Protein AF-0000000080725852 (afdb_homodimer)

Nearest PDB structures (foldseek):
  3t91-assembly1_B  TM=2.480E-01  e=3.931E+00  Bacillus subtilis
  3t91-assembly1_B  TM=2.478E-01  e=5.896E+00  Bacillus subtilis

pLDDT: mean 72.61, std 29.56, range [13.95, 98.75]

Secondary structure (DSSP, 8-state):
---------------------------------------THHHHHHHHHHHHHHHHHHHHHHHHHHHHHHHSS-----HHHHHHHHHHHHHHHTS-TT-GGGSPTTGGG----SSHHHHHHTT-EEETTTTEEE-GGG--HHHHHHHTT-SSSGGGPPPEESSTTS-SEE-HHHHHHGGGTT-EEEEEHHHHHHHHHHHHHHHHHHHHH-PPPPGGG-SHHHHHHHHHHHHSPPPSS--EEEEE-BSS--TT-/---------------------------------------THHHHHHHHHHHHHHHHHHHHHHHHHHHHHHHSS-----HHHHHHHHHHHHHHHTS-TT-GGGSPTTGGG----SSHHHHHHTT-EEETTTTEEE-GGG--HHHHHHHHT-SSSGGGPPPEESSTTS-SEE-HHHHHHGGGTT-EEEEEHHHHHHHHHHHHHHHHHHHHH-PPPPGGG-SHHHHHHHHHHHHSPPPSS--EEEEE-BSS--TT-

Sequence (506 aa):
MSSRVPLLTYDQEHDAEDVFENGHSPSYHEKKGYNDTRSPKMQYISRAFQFLTRVLAIWGIVSLGLQASSALQPSSSSSGHSSHMSQSHKAISKIDGYHPEVLPPLLNLCDCGTSIREAISRNCTYDTLATAWLPPYCRDDELTAEFDKAGPGPDGAWAYFADEEGKVPLNKSEVAALGDTGGSFWASRDWHIAHCLFYWQKYHRMRHTKIIMEERFDSLHHVKHCGRLIRNPTPDHFFLIEVPVTMNSSKDAMSSRVPLLTYDQEHDAEDVFENGHSPSYHEKKGYNDTRSPKMQYISRAFQFLTRVLAIWGIVSLGLQASSALQPSSSSSGHSSHMSQSHKAISKIDGYHPEVLPPLLNLCDCGTSIREAISRNCTYDTLATAWLPPYCRDDELTAEFDKAGPGPDGAWAYFADEEGKVPLNKSEVAALGDTGGSFWASRDWHIAHCLFYWQKYHRMRHTKIIMEERFDSLHHVKHCGRLIRNPTPDHFFLIEVPVTMNSSKDA

Organism: Metarhizium acridum (strain CQMa 102) (NCBI:txid655827)

Radius of gyration: 47.35 Å; Cα contacts (8 Å, |Δi|>4): 576; chains: 2; bounding box: 89×186×77 Å

InterPro domains:
  IPR053008 Phomopsin biosynthesis-associated protein [PTHR35896] (21-235)

Foldseek 3Di:
DDDPDDDDDDDDDDDDDDDDDDYDDDDDDPDDDPDDCPDCVVVVVVVVVVVVVVVVVVVVVVVVVVVVVVVPPPPPPVVVVVCVVVVVLVVLLVDQQLDVVPDDPCVLQQFQDQAVVSNVVQVWDQQPLLLETGHPLQDDPVLSVVLCQCDPDVSNHFWKAQDWVRPHTDDPVRSQNLQNVQGKIWGWLVSLLSSLVSVVVVSVCCNPVVRHHHQQCPDPVNNVVSVCSVPDDDDPDTTIDIDTRHNTRHVVD/DDDDDDDDDYDDDDDDDDDDDDDDDDDDDPDPPPPPPVDCVVVVVVVVVVVVVVVVVVVVVVVVVVVVVVVPPPPPPVVVVCCVVVVVLVVLLVDQQLDVVPDDPCVLQQFQDQAPVSNVVQVWDQQPLLLETGHPLADDPVLSVVLCQCDPDVSNHFWKAQDWVRPHTDDPVRSQRLQNVQGKIWGWLVSLLSSLVSVVVVSVCCNPVVRHHHQQCPDPVNNVVSVCSVPDDDDPDTTIDMDTRHNTRHVVD

Structure (mmCIF, N/CA/C/O backbone):
data_AF-0000000080725852-model_v1
#
loop_
_entity.id
_entity.type
_entity.pdbx_description
1 polymer 'Major facilitator superfamily transporter'
#
loop_
_atom_site.group_PDB
_atom_site.id
_atom_site.type_symbol
_atom_site.label_atom_id
_atom_site.label_alt_id
_atom_site.label_comp_id
_atom_site.label_asym_id
_atom_site.label_entity_id
_atom_site.label_seq_id
_atom_site.pdbx_PDB_ins_code
_atom_site.Cartn_x
_atom_site.Cartn_y
_atom_site.Cartn_z
_atom_site.occupancy
_atom_sit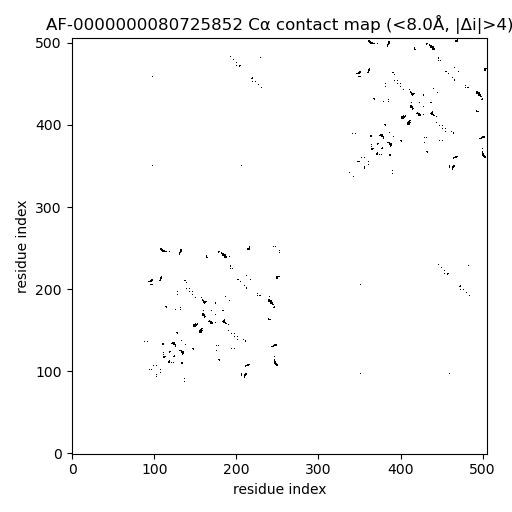e.B_iso_or_equiv
_atom_site.auth_seq_id
_atom_site.auth_comp_id
_atom_site.auth_asym_id
_atom_site.auth_atom_id
_atom_site.pdbx_PDB_model_num
ATOM 1 N N . MET A 1 1 ? 62.781 -30.734 20.797 1 15.98 1 MET A N 1
ATOM 2 C CA . MET A 1 1 ? 63.438 -32.062 20.859 1 15.98 1 MET A CA 1
ATOM 3 C C . MET A 1 1 ? 62.406 -33.125 21.156 1 15.98 1 MET A C 1
ATOM 5 O O . MET A 1 1 ? 62.406 -34.188 20.516 1 15.98 1 MET A O 1
ATOM 9 N N . SER A 1 2 ? 61.812 -33.062 22.484 1 14.83 2 SER A N 1
ATOM 10 C CA . SER A 1 2 ? 61.781 -34.406 23.031 1 14.83 2 SER A CA 1
ATOM 11 C C . SER A 1 2 ? 60.844 -35.281 22.219 1 14.83 2 SER A C 1
ATOM 13 O O . SER A 1 2 ? 59.938 -34.812 21.531 1 14.83 2 SER A O 1
ATOM 15 N N . SER A 1 3 ? 60.844 -36.531 22.578 1 14.29 3 SER A N 1
ATOM 16 C CA . SER A 1 3 ? 61.188 -37.938 22.5 1 14.29 3 SER A CA 1
ATOM 17 C C . SER A 1 3 ? 59.969 -38.812 22.703 1 14.29 3 SER A C 1
ATOM 19 O O . SER A 1 3 ? 60.094 -40.031 22.859 1 14.29 3 SER A O 1
ATOM 21 N N . ARG A 1 4 ? 58.844 -38.219 23.062 1 15.31 4 ARG A N 1
ATOM 22 C CA . ARG A 1 4 ? 58.219 -39.25 23.922 1 15.31 4 ARG A CA 1
ATOM 23 C C . ARG A 1 4 ? 58.094 -40.562 23.188 1 15.31 4 ARG A C 1
ATOM 25 O O . ARG A 1 4 ? 57.5 -40.625 22.109 1 15.31 4 ARG A O 1
ATOM 32 N N . VAL A 1 5 ? 58.688 -41.438 23.797 1 14.27 5 VAL A N 1
ATOM 33 C CA . VAL A 1 5 ? 59.281 -42.75 23.578 1 14.27 5 VAL A CA 1
ATOM 34 C C . VAL A 1 5 ? 58.188 -43.812 23.391 1 14.27 5 VAL A C 1
ATOM 36 O O . VAL A 1 5 ? 58.25 -44.625 22.453 1 14.27 5 VAL A O 1
ATOM 39 N N . PRO A 1 6 ? 57.25 -44.031 24.5 1 15.02 6 PRO A N 1
ATOM 40 C CA . PRO A 1 6 ? 57.562 -45.375 24.984 1 15.02 6 PRO A CA 1
ATOM 41 C C . PRO A 1 6 ? 57.156 -46.469 24.016 1 15.02 6 PRO A C 1
ATOM 43 O O . PRO A 1 6 ? 56.375 -46.25 23.094 1 15.02 6 PRO A O 1
ATOM 46 N N . LEU A 1 7 ? 56.906 -47.594 24.734 1 14.92 7 LEU A N 1
ATOM 47 C CA . LEU A 1 7 ? 57.469 -48.938 24.891 1 14.92 7 LEU A CA 1
ATOM 48 C C . LEU A 1 7 ? 56.719 -49.938 24.031 1 14.92 7 LEU A C 1
ATOM 50 O O . LEU A 1 7 ? 55.594 -49.688 23.594 1 14.92 7 LEU A O 1
ATOM 54 N N . LEU A 1 8 ? 56.531 -51.094 24.688 1 14.15 8 LEU A N 1
ATOM 55 C CA . LEU A 1 8 ? 57.188 -52.375 24.469 1 14.15 8 LEU A CA 1
ATOM 56 C C . LEU A 1 8 ? 56.25 -53.312 23.688 1 14.15 8 LEU A C 1
ATOM 58 O O . LEU A 1 8 ? 56.656 -53.875 22.656 1 14.15 8 LEU A O 1
ATOM 62 N N . THR A 1 9 ? 55.312 -53.969 24.531 1 14.77 9 THR A N 1
ATOM 63 C CA . THR A 1 9 ? 55.656 -55.344 24.828 1 14.77 9 THR A CA 1
ATOM 64 C C . THR A 1 9 ? 55.219 -56.281 23.703 1 14.77 9 THR A C 1
ATOM 66 O O . THR A 1 9 ? 54.406 -55.906 22.859 1 14.77 9 THR A O 1
ATOM 69 N N . TYR A 1 10 ? 54.938 -57.531 24.203 1 14.4 10 TYR A N 1
ATOM 70 C CA . TYR A 1 10 ? 55.531 -58.844 24.078 1 14.4 10 TYR A CA 1
ATOM 71 C C . TYR A 1 10 ? 54.906 -59.625 22.938 1 14.4 10 TYR A C 1
ATOM 73 O O . TYR A 1 10 ? 55.625 -60.094 22.031 1 14.4 10 TYR A O 1
ATOM 81 N N . ASP A 1 11 ? 53.969 -60.531 23.406 1 15.62 11 ASP A N 1
ATOM 82 C CA . ASP A 1 11 ? 54.219 -61.969 23.469 1 15.62 11 ASP A CA 1
ATOM 83 C C . ASP A 1 11 ? 53.938 -62.656 22.141 1 15.62 11 ASP A C 1
ATOM 85 O O . ASP A 1 11 ? 53.125 -62.156 21.359 1 15.62 11 ASP A O 1
ATOM 89 N N . GLN A 1 12 ? 54.469 -63.812 22.031 1 14.8 12 GLN A N 1
ATOM 90 C CA . GLN A 1 12 ? 55.25 -64.812 21.25 1 14.8 12 GLN A CA 1
ATOM 91 C C . GLN A 1 12 ? 54.344 -65.562 20.297 1 14.8 12 GLN A C 1
ATOM 93 O O . GLN A 1 12 ? 54.656 -65.625 19.094 1 14.8 12 GLN A O 1
ATOM 98 N N . GLU A 1 13 ? 53.812 -66.625 20.953 1 15.83 13 GLU A N 1
ATOM 99 C CA . GLU A 1 13 ? 54.312 -68 20.656 1 15.83 13 GLU A CA 1
ATOM 100 C C . GLU A 1 13 ? 53.781 -68.5 19.328 1 15.83 13 GLU A C 1
ATOM 102 O O . GLU A 1 13 ? 52.781 -67.938 18.812 1 15.83 13 GLU A O 1
ATOM 107 N N . HIS A 1 14 ? 53.562 -69.812 19.375 1 16.02 14 HIS A N 1
ATOM 108 C CA . HIS A 1 14 ? 54.125 -71.062 18.844 1 16.02 14 HIS A CA 1
ATOM 109 C C . HIS A 1 14 ? 53.375 -71.5 17.594 1 16.02 14 HIS A C 1
ATOM 111 O O . HIS A 1 14 ? 52.219 -71.125 17.391 1 16.02 14 HIS A O 1
ATOM 117 N N . ASP A 1 15 ? 53.969 -72.375 16.891 1 13.95 15 ASP A N 1
ATOM 118 C CA . ASP A 1 15 ? 54.344 -73.062 15.633 1 13.95 15 ASP A CA 1
ATOM 119 C C . ASP A 1 15 ? 53.219 -74 15.156 1 13.95 15 ASP A C 1
ATOM 121 O O . ASP A 1 15 ? 53.188 -74.375 13.984 1 13.95 15 ASP A O 1
ATOM 125 N N . ALA A 1 16 ? 52.625 -74.812 16.25 1 14.84 16 ALA A N 1
ATOM 126 C CA . ALA A 1 16 ? 52.688 -76.25 16.062 1 14.84 16 ALA A CA 1
ATOM 127 C C . ALA A 1 16 ? 52.062 -76.688 14.727 1 14.84 16 ALA A C 1
ATOM 129 O O . ALA A 1 16 ? 51.219 -75.938 14.188 1 14.84 16 ALA A O 1
ATOM 130 N N . GLU A 1 17 ? 52.125 -78 14.484 1 14.61 17 GLU A N 1
ATOM 131 C CA . GLU A 1 17 ? 52.562 -79.062 13.609 1 14.61 17 GLU A CA 1
ATOM 132 C C . GLU A 1 17 ? 51.5 -79.5 12.609 1 14.61 17 GLU A C 1
ATOM 134 O O . GLU A 1 17 ? 51.75 -79.562 11.406 1 14.61 17 GLU A O 1
ATOM 139 N N . ASP A 1 18 ? 50.531 -80.375 13.141 1 16.05 18 ASP A N 1
ATOM 140 C CA . ASP A 1 18 ? 50.531 -81.75 12.711 1 16.05 18 ASP A CA 1
ATOM 141 C C . ASP A 1 18 ? 49.844 -81.938 11.344 1 16.05 18 ASP A C 1
ATOM 143 O O . ASP A 1 18 ? 49.062 -81.062 10.93 1 16.05 18 ASP A O 1
ATOM 147 N N . VAL A 1 19 ? 49.938 -83.312 10.812 1 16.81 19 VAL A N 1
ATOM 148 C CA . VAL A 1 19 ? 50.25 -84.188 9.727 1 16.81 19 VAL A CA 1
ATOM 149 C C . VAL A 1 19 ? 48.969 -84.562 8.953 1 16.81 19 VAL A C 1
ATOM 151 O O . VAL A 1 19 ? 49.031 -85.188 7.91 1 16.81 19 VAL A O 1
ATOM 154 N N . PHE A 1 20 ? 47.812 -84.25 9.453 1 15.7 20 PHE A N 1
ATOM 155 C CA . PHE A 1 20 ? 46.906 -85.375 9.203 1 15.7 20 PHE A CA 1
ATOM 156 C C . PHE A 1 20 ? 46.781 -85.625 7.715 1 15.7 20 PHE A C 1
ATOM 158 O O . PHE A 1 20 ? 46.594 -84.688 6.918 1 15.7 20 PHE A O 1
ATOM 165 N N . GLU A 1 21 ? 46.812 -86.938 7.438 1 15.73 21 GLU A N 1
ATOM 166 C CA . GLU A 1 21 ? 47.125 -87.938 6.41 1 15.73 21 GLU A CA 1
ATOM 167 C C . GLU A 1 21 ? 46.188 -87.812 5.211 1 15.73 21 GLU A C 1
ATOM 169 O O . GLU A 1 21 ? 46.656 -87.688 4.074 1 15.73 21 GLU A O 1
ATOM 174 N N . ASN A 1 22 ? 45.188 -88.75 5.207 1 15.52 22 ASN A N 1
ATOM 175 C CA . ASN A 1 22 ? 45.188 -89.875 4.262 1 15.52 22 ASN A CA 1
ATOM 176 C C . ASN A 1 22 ? 44.531 -89.5 2.936 1 15.52 22 ASN A C 1
ATOM 178 O O . ASN A 1 22 ? 43.906 -88.438 2.832 1 15.52 22 ASN A O 1
ATOM 182 N N . GLY A 1 23 ? 43.531 -90.5 2.406 1 15.88 23 GLY A N 1
ATOM 183 C CA . GLY A 1 23 ? 43.562 -91.438 1.295 1 15.88 23 GLY A CA 1
ATOM 184 C C . GLY A 1 23 ? 42.969 -90.875 0.022 1 15.88 23 GLY A C 1
ATOM 185 O O . GLY A 1 23 ? 42.5 -89.75 0.004 1 15.88 23 GLY A O 1
ATOM 186 N N . HIS A 1 24 ? 42.031 -91.75 -0.56 1 17.16 24 HIS A N 1
ATOM 187 C CA . HIS A 1 24 ? 42.062 -92.438 -1.827 1 17.16 24 HIS A CA 1
ATOM 188 C C . HIS A 1 24 ? 41.438 -91.625 -2.949 1 17.16 24 HIS A C 1
ATOM 190 O O . HIS A 1 24 ? 40.781 -90.625 -2.693 1 17.16 24 HIS A O 1
ATOM 196 N N . SER A 1 25 ? 40.469 -92.312 -3.762 1 16.94 25 SER A N 1
ATOM 197 C CA . SER A 1 25 ? 40.656 -92.875 -5.109 1 16.94 25 SER A CA 1
ATOM 198 C C . SER A 1 25 ? 40 -91.938 -6.152 1 16.94 25 SER A C 1
ATOM 200 O O . SER A 1 25 ? 40.656 -91.562 -7.121 1 16.94 25 SER A O 1
ATOM 202 N N . PRO A 1 26 ? 38.594 -92.125 -6.48 1 19.3 26 PRO A N 1
ATOM 203 C CA . PRO A 1 26 ? 38.312 -92.75 -7.758 1 19.3 26 PRO A CA 1
ATOM 204 C C . PRO A 1 26 ? 38.094 -91.75 -8.891 1 19.3 26 PRO A C 1
ATOM 206 O O . PRO A 1 26 ? 37.875 -90.562 -8.641 1 19.3 26 PRO A O 1
ATOM 209 N N . SER A 1 27 ? 38.125 -92.312 -10.141 1 18.83 27 SER A N 1
ATOM 210 C CA . SER A 1 27 ? 38.469 -92.062 -11.531 1 18.83 27 SER A CA 1
ATOM 211 C C . SER A 1 27 ? 37.375 -91.188 -12.203 1 18.83 27 SER A C 1
ATOM 213 O O . SER A 1 27 ? 37.625 -90.5 -13.188 1 18.83 27 SER A O 1
ATOM 215 N N . TYR A 1 28 ? 36.094 -91.125 -11.586 1 19.06 28 TYR A N 1
ATOM 216 C CA . TYR A 1 28 ? 35.094 -91.5 -12.609 1 19.06 28 TYR A CA 1
ATOM 217 C C . TYR A 1 28 ? 34.969 -90.375 -13.633 1 19.06 28 TYR A C 1
ATOM 219 O O . TYR A 1 28 ? 35.125 -89.188 -13.305 1 19.06 28 TYR A O 1
ATOM 227 N N . HIS A 1 29 ? 34.844 -90.875 -14.883 1 18.94 29 HIS A N 1
ATOM 228 C CA . HIS A 1 29 ? 34.969 -90.5 -16.297 1 18.94 29 HIS A CA 1
ATOM 229 C C . HIS A 1 29 ? 33.844 -89.562 -16.719 1 18.94 29 HIS A C 1
ATOM 231 O O . HIS A 1 29 ? 32.688 -89.875 -16.641 1 18.94 29 HIS A O 1
ATOM 237 N N . GLU A 1 30 ? 33.812 -88.438 -16.172 1 18.22 30 GLU A N 1
ATOM 238 C CA . GLU A 1 30 ? 32.688 -87.625 -16.5 1 18.22 30 GLU A CA 1
ATOM 239 C C . GLU A 1 30 ? 32.5 -87.438 -18.016 1 18.22 30 GLU A C 1
ATOM 241 O O . GLU A 1 30 ? 33.406 -86.938 -18.688 1 18.22 30 GLU A O 1
ATOM 246 N N . LYS A 1 31 ? 31.719 -88.438 -18.453 1 19.67 31 LYS A N 1
ATOM 247 C CA . LYS A 1 31 ? 31.344 -88.562 -19.859 1 19.67 31 LYS A CA 1
ATOM 248 C C . LYS A 1 31 ? 31 -87.25 -20.484 1 19.67 31 LYS A C 1
ATOM 250 O O . LYS A 1 31 ? 31.562 -86.812 -21.5 1 19.67 31 LYS A O 1
ATOM 255 N N . LYS A 1 32 ? 29.688 -87 -20.688 1 22.52 32 LYS A N 1
ATOM 256 C CA . LYS A 1 32 ? 28.953 -87.188 -21.938 1 22.52 32 LYS A CA 1
ATOM 257 C C . LYS A 1 32 ? 28.656 -85.875 -22.609 1 22.52 32 LYS A C 1
ATOM 259 O O . LYS A 1 32 ? 28.703 -84.812 -21.969 1 22.52 32 LYS A O 1
ATOM 264 N N . GLY A 1 33 ? 27.938 -86 -23.797 1 21.38 33 GLY A N 1
ATOM 265 C CA . GLY A 1 33 ? 27.516 -85.562 -25.125 1 21.38 33 GLY A CA 1
ATOM 266 C C . GLY A 1 33 ? 26.453 -84.5 -25.109 1 21.38 33 GLY A C 1
ATOM 267 O O . GLY A 1 33 ? 25.281 -84.812 -24.797 1 21.38 33 GLY A O 1
ATOM 268 N N . TYR A 1 34 ? 26.547 -83.438 -24.234 1 23.25 34 TYR A N 1
ATOM 269 C CA . TYR A 1 34 ? 25.344 -82.625 -24.109 1 23.25 34 TYR A CA 1
ATOM 270 C C . TYR A 1 34 ? 24.812 -82.25 -25.5 1 23.25 34 TYR A C 1
ATOM 272 O O . TYR A 1 34 ? 25.531 -81.625 -26.297 1 23.25 34 TYR A O 1
ATOM 280 N N . ASN A 1 35 ? 23.859 -83.062 -26 1 24.08 35 ASN A N 1
ATOM 281 C CA . ASN A 1 35 ? 22.891 -83.062 -27.094 1 24.08 35 ASN A CA 1
ATOM 282 C C . ASN A 1 35 ? 22.203 -81.75 -27.25 1 24.08 35 ASN A C 1
ATOM 284 O O . ASN A 1 35 ? 22.203 -80.938 -26.312 1 24.08 35 ASN A O 1
ATOM 288 N N . ASP A 1 36 ? 21.344 -81.625 -28.375 1 29.67 36 ASP A N 1
ATOM 289 C CA . ASP A 1 36 ? 20.875 -80.75 -29.438 1 29.67 36 ASP A CA 1
ATOM 290 C C . ASP A 1 36 ? 19.75 -79.875 -28.938 1 29.67 36 ASP A C 1
ATOM 292 O O . ASP A 1 36 ? 19.219 -79.062 -29.688 1 29.67 36 ASP A O 1
ATOM 296 N N . THR A 1 37 ? 19.109 -79.938 -27.672 1 28.23 37 THR A N 1
ATOM 297 C CA . THR A 1 37 ? 17.688 -79.688 -27.453 1 28.23 37 THR A CA 1
ATOM 298 C C . THR A 1 37 ? 17.359 -78.188 -27.609 1 28.23 37 THR A C 1
ATOM 300 O O . THR A 1 37 ? 17.688 -77.375 -26.734 1 28.23 37 THR A O 1
ATOM 303 N N . ARG A 1 38 ? 17.375 -77.75 -28.797 1 36.75 38 ARG A N 1
ATOM 304 C CA . ARG A 1 38 ? 16.906 -76.375 -29 1 36.75 38 ARG A CA 1
ATOM 305 C C . ARG A 1 38 ? 15.539 -76.188 -28.359 1 36.75 38 ARG A C 1
ATOM 307 O O . ARG A 1 38 ? 14.57 -76.875 -28.703 1 36.75 38 ARG A O 1
ATOM 314 N N . SER A 1 39 ? 15.328 -75.875 -27.078 1 36.25 39 SER A N 1
ATOM 315 C CA . SER A 1 39 ? 14.164 -75.875 -26.203 1 36.25 39 SER A CA 1
ATOM 316 C C . SER A 1 39 ? 12.992 -75.125 -26.844 1 36.25 39 SER A C 1
ATOM 318 O O . SER A 1 39 ? 13.188 -74.188 -27.641 1 36.25 39 SER A O 1
ATOM 320 N N . PRO A 1 40 ? 11.789 -75.75 -26.906 1 42.75 40 PRO A N 1
ATOM 321 C CA . PRO A 1 40 ? 10.469 -75.312 -27.391 1 42.75 40 PRO A CA 1
ATOM 322 C C . PRO A 1 40 ? 10.117 -73.875 -26.969 1 42.75 40 PRO A C 1
ATOM 324 O O . PRO A 1 40 ? 9.039 -73.375 -27.297 1 42.75 40 PRO A O 1
ATOM 327 N N . LYS A 1 41 ? 11.062 -73.25 -26.266 1 43.22 41 LYS A N 1
ATOM 328 C CA . LYS A 1 41 ? 10.766 -72 -25.656 1 43.22 41 LYS A CA 1
ATOM 329 C C . LYS A 1 41 ? 10.664 -70.875 -26.703 1 43.22 41 LYS A C 1
ATOM 331 O O . LYS A 1 41 ? 9.828 -70 -26.609 1 43.22 41 LYS A O 1
ATOM 336 N N . MET A 1 42 ? 11.5 -71.188 -27.672 1 48.59 42 MET A N 1
ATOM 337 C CA . MET A 1 42 ? 11.633 -70.062 -28.578 1 48.59 42 MET A CA 1
ATOM 338 C C . MET A 1 42 ? 10.398 -69.938 -29.469 1 48.59 42 MET A C 1
ATOM 340 O O . MET A 1 42 ? 10.133 -68.812 -30 1 48.59 42 MET A O 1
ATOM 344 N N . GLN A 1 43 ? 9.93 -71.125 -29.766 1 50.5 43 GLN A N 1
ATOM 345 C CA . GLN A 1 43 ? 8.758 -71.125 -30.641 1 50.5 43 GLN A CA 1
ATOM 346 C C . GLN A 1 43 ? 7.562 -70.438 -29.938 1 50.5 43 GLN A C 1
ATOM 348 O O . GLN A 1 43 ? 6.766 -69.75 -30.562 1 50.5 43 GLN A O 1
ATOM 353 N N . TYR A 1 44 ? 7.473 -70.875 -28.625 1 52.59 44 TYR A N 1
ATOM 354 C CA . TYR A 1 44 ? 6.336 -70.375 -27.875 1 52.59 44 TYR A CA 1
ATOM 355 C C . TYR A 1 44 ? 6.418 -68.812 -27.781 1 52.59 44 TYR A C 1
ATOM 357 O O . TYR A 1 44 ? 5.395 -68.125 -27.797 1 52.59 44 TYR A O 1
ATOM 365 N N . ILE A 1 45 ? 7.66 -68.312 -27.891 1 57.75 45 ILE A N 1
ATOM 366 C CA . ILE A 1 45 ? 7.859 -66.875 -27.719 1 57.75 45 ILE A CA 1
ATOM 367 C C . ILE A 1 45 ? 7.375 -66.125 -28.953 1 57.75 45 ILE A C 1
ATOM 369 O O . ILE A 1 45 ? 6.738 -65.125 -28.844 1 57.75 45 ILE A O 1
ATOM 373 N N . SER A 1 46 ? 7.527 -66.75 -30.031 1 60.72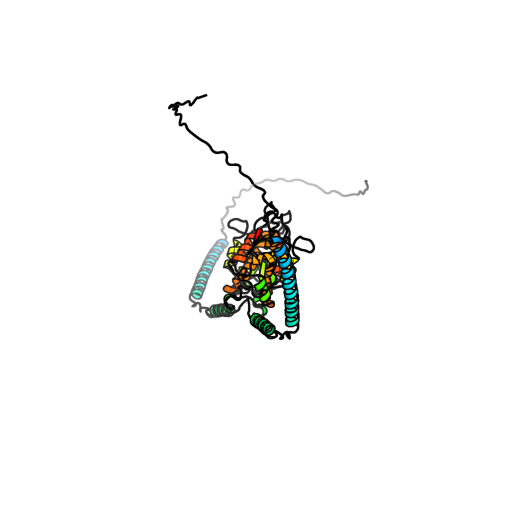 46 SER A N 1
ATOM 374 C CA . SER A 1 46 ? 7.105 -66.125 -31.266 1 60.72 46 SER A CA 1
ATOM 375 C C . SER A 1 46 ? 5.586 -66.062 -31.375 1 60.72 46 SER A C 1
ATOM 377 O O . SER A 1 46 ? 5.023 -65.062 -31.812 1 60.72 46 SER A O 1
ATOM 379 N N . ARG A 1 47 ? 4.996 -67.188 -31.062 1 60.59 47 ARG A N 1
ATOM 380 C CA . ARG A 1 47 ? 3.539 -67.188 -31.094 1 60.59 47 ARG A CA 1
ATOM 381 C C . ARG A 1 47 ? 2.941 -66.25 -30.078 1 60.59 47 ARG A C 1
ATOM 383 O O . ARG A 1 47 ? 1.894 -65.625 -30.312 1 60.59 47 ARG A O 1
ATOM 390 N N . ALA A 1 48 ? 3.695 -66.125 -28.969 1 61.62 48 ALA A N 1
ATOM 391 C CA . ALA A 1 48 ? 3.254 -65.25 -27.938 1 61.62 48 ALA A CA 1
ATOM 392 C C . ALA A 1 48 ? 3.354 -63.781 -28.438 1 61.62 48 ALA A C 1
ATOM 394 O O . ALA A 1 48 ? 2.471 -62.969 -28.156 1 61.62 48 ALA A O 1
ATOM 395 N N . PHE A 1 49 ? 4.25 -63.562 -29.234 1 63.38 49 PHE A N 1
ATOM 396 C CA . PHE A 1 49 ? 4.43 -62.219 -29.766 1 63.38 49 PHE A CA 1
ATOM 397 C C . PHE A 1 49 ? 3.328 -61.875 -30.766 1 63.38 49 PHE A C 1
ATOM 399 O O . PHE A 1 49 ? 2.814 -60.75 -30.797 1 63.38 49 PHE A O 1
ATOM 406 N N . GLN A 1 50 ? 3.01 -62.844 -31.531 1 62.78 50 GLN A N 1
ATOM 407 C CA . GLN A 1 50 ? 1.931 -62.656 -32.5 1 62.78 50 GLN A CA 1
ATOM 408 C C . GLN A 1 50 ? 0.591 -62.469 -31.781 1 62.78 50 GLN A C 1
ATOM 410 O O . GLN A 1 50 ? -0.231 -61.656 -32.219 1 62.78 50 GLN A O 1
ATOM 415 N N . PHE A 1 51 ? 0.347 -63.312 -30.828 1 63.28 51 PHE A N 1
ATOM 416 C CA . PHE A 1 51 ? -0.857 -63.156 -30.016 1 63.28 51 PHE A CA 1
ATOM 417 C C . PHE A 1 51 ? -0.883 -61.781 -29.375 1 63.28 51 PHE A C 1
ATOM 419 O O . PHE A 1 51 ? -1.918 -61.094 -29.359 1 63.28 51 PHE A O 1
ATOM 426 N N . LEU A 1 52 ? 0.242 -61.312 -28.953 1 62.84 52 LEU A N 1
ATOM 427 C CA . LEU A 1 52 ? 0.333 -60 -28.312 1 62.84 52 LEU A CA 1
ATOM 428 C C . LEU A 1 52 ? 0.055 -58.906 -29.328 1 62.84 52 LEU A C 1
ATOM 430 O O . LEU A 1 52 ? -0.657 -57.938 -29.016 1 62.84 52 LEU A O 1
ATOM 434 N N . THR A 1 53 ? 0.476 -59.062 -30.422 1 63.34 53 THR A N 1
ATOM 435 C CA . THR A 1 53 ? 0.237 -58.062 -31.453 1 63.34 53 THR A CA 1
ATOM 436 C C . THR A 1 53 ? -1.237 -58.031 -31.844 1 63.34 53 THR A C 1
ATOM 438 O O . THR A 1 53 ? -1.794 -56.969 -32.094 1 63.34 53 THR A O 1
ATOM 441 N N . ARG A 1 54 ? -1.895 -59.188 -31.922 1 62.5 54 ARG A N 1
ATOM 442 C CA . ARG A 1 54 ? -3.322 -59.25 -32.219 1 62.5 54 ARG A CA 1
ATOM 443 C C . ARG A 1 54 ? -4.145 -58.625 -31.078 1 62.5 54 ARG A C 1
ATOM 445 O O . ARG A 1 54 ? -5.121 -57.906 -31.328 1 62.5 54 ARG A O 1
ATOM 452 N N . VAL A 1 55 ? -3.746 -58.906 -29.859 1 63.66 55 VAL A N 1
ATOM 453 C CA . VAL A 1 55 ? -4.445 -58.312 -28.719 1 63.66 55 VAL A CA 1
ATOM 454 C C . VAL A 1 55 ? -4.258 -56.812 -28.703 1 63.66 55 VAL A C 1
ATOM 456 O O . VAL A 1 55 ? -5.207 -56.062 -28.453 1 63.66 55 VAL A O 1
ATOM 459 N N . LEU A 1 56 ? -3.125 -56.406 -29.078 1 63.19 56 LEU A N 1
ATOM 460 C CA . LEU A 1 56 ? -2.877 -54.969 -29.141 1 63.19 56 LEU A CA 1
ATOM 461 C C . LEU A 1 56 ? -3.674 -54.312 -30.281 1 63.19 56 LEU A C 1
ATOM 463 O O . LEU A 1 56 ? -4.168 -53.219 -30.141 1 63.19 56 LEU A O 1
ATOM 467 N N . ALA A 1 57 ? -3.869 -55 -31.344 1 63.38 57 ALA A N 1
ATOM 468 C CA . ALA A 1 57 ? -4.68 -54.5 -32.469 1 63.38 57 ALA A CA 1
ATOM 469 C C . ALA A 1 57 ? -6.152 -54.406 -32.062 1 63.38 57 ALA A C 1
ATOM 471 O O . ALA A 1 57 ? -6.824 -53.438 -32.375 1 63.38 57 ALA A O 1
ATOM 472 N N . ILE A 1 58 ? -6.656 -55.5 -31.438 1 61.69 58 ILE A N 1
ATOM 473 C CA . ILE A 1 58 ? -8.031 -55.469 -30.953 1 61.69 58 ILE A CA 1
ATOM 474 C C . ILE A 1 58 ? -8.203 -54.344 -29.922 1 61.69 58 ILE A C 1
ATOM 476 O O . ILE A 1 58 ? -9.195 -53.625 -29.953 1 61.69 58 ILE A O 1
ATOM 480 N N . TRP A 1 59 ? -7.152 -54.094 -29.109 1 60.94 59 TRP A N 1
ATOM 481 C CA . TRP A 1 59 ? -7.211 -53 -28.141 1 60.94 59 TRP A CA 1
ATOM 482 C C . TRP A 1 59 ? -7.215 -51.656 -28.844 1 60.94 59 TRP A C 1
ATOM 484 O O . TRP A 1 59 ? -7.879 -50.719 -28.391 1 60.94 59 TRP A O 1
ATOM 494 N N . GLY A 1 60 ? -6.613 -51.562 -29.969 1 56.66 60 GLY A N 1
ATOM 495 C CA . GLY A 1 60 ? -6.664 -50.344 -30.766 1 56.66 60 GLY A CA 1
ATOM 496 C C . GLY A 1 60 ? -8.047 -50.062 -31.328 1 56.66 60 GLY A C 1
ATOM 497 O O . GLY A 1 60 ? -8.508 -48.938 -31.297 1 56.66 60 GLY A O 1
ATOM 498 N N . ILE A 1 61 ? -8.641 -51.094 -31.781 1 58.38 61 ILE A N 1
ATOM 499 C CA . ILE A 1 61 ? -9.977 -50.906 -32.344 1 58.38 61 ILE A CA 1
ATOM 500 C C . ILE A 1 61 ? -10.969 -50.594 -31.234 1 58.38 61 ILE A C 1
ATOM 502 O O . ILE A 1 61 ? -11.805 -49.688 -31.391 1 58.38 61 ILE A O 1
ATOM 506 N N . VAL A 1 62 ? -10.914 -51.281 -30.078 1 56.59 62 VAL A N 1
ATOM 507 C CA . VAL A 1 62 ? -11.805 -50.969 -28.969 1 56.59 62 VAL A CA 1
ATOM 508 C C . VAL A 1 62 ? -11.539 -49.562 -28.469 1 56.59 62 VAL A C 1
ATOM 510 O O . VAL A 1 62 ? -12.477 -48.812 -28.156 1 56.59 62 VAL A O 1
ATOM 513 N N . SER A 1 63 ? -10.273 -49.125 -28.531 1 55.47 63 SER A N 1
ATOM 514 C CA . SER A 1 63 ? -9.961 -47.75 -28.125 1 55.47 63 SER A CA 1
ATOM 515 C C . SER A 1 63 ? -10.508 -46.719 -29.109 1 55.47 63 SER A C 1
ATOM 517 O O . SER A 1 63 ? -11.008 -45.688 -28.703 1 55.47 63 SER A O 1
ATOM 519 N N . LEU A 1 64 ? -10.438 -47.031 -30.328 1 55.09 64 LEU A N 1
ATOM 520 C CA . LEU A 1 64 ? -11.008 -46.125 -31.312 1 55.09 64 LEU A CA 1
ATOM 521 C C . LEU A 1 64 ? -12.531 -46.125 -31.234 1 55.09 64 LEU A C 1
ATOM 523 O O . LEU A 1 64 ? -13.156 -45.062 -31.359 1 55.09 64 LEU A O 1
ATOM 527 N N . GLY A 1 65 ? -13.125 -47.281 -31.078 1 50.81 65 GLY A N 1
ATOM 528 C CA . GLY A 1 65 ? -14.562 -47.344 -30.859 1 50.81 65 GLY A CA 1
ATOM 529 C C . GLY A 1 65 ? -14.992 -46.594 -29.609 1 50.81 65 GLY A C 1
ATOM 530 O O . GLY A 1 65 ? -16.016 -45.906 -29.609 1 50.81 65 GLY A O 1
ATOM 531 N N . LEU A 1 66 ? -14.203 -46.75 -28.531 1 51.06 66 LEU A N 1
ATOM 532 C CA . LEU A 1 66 ? -14.547 -46 -27.312 1 51.06 66 LEU A CA 1
ATOM 533 C C . LEU A 1 66 ? -14.336 -44.5 -27.531 1 51.06 66 LEU A C 1
ATOM 535 O O . LEU A 1 66 ? -15.109 -43.688 -27.016 1 51.06 66 LEU A O 1
ATOM 539 N N . GLN A 1 67 ? -13.391 -44.125 -28.344 1 48.59 67 GLN A N 1
ATOM 540 C CA . GLN A 1 67 ? -13.25 -42.719 -28.641 1 48.59 67 GLN A CA 1
ATOM 541 C C . GLN A 1 67 ? -14.391 -42.219 -29.531 1 48.59 67 GLN A C 1
ATOM 543 O O . GLN A 1 67 ? -14.883 -41.094 -29.359 1 48.59 67 GLN A O 1
ATOM 548 N N . ALA A 1 68 ? -14.727 -42.969 -30.531 1 48.44 68 ALA A N 1
ATOM 549 C CA . ALA A 1 68 ? -15.836 -42.562 -31.375 1 48.44 68 ALA A CA 1
ATOM 550 C C . ALA A 1 68 ? -17.156 -42.594 -30.609 1 48.44 68 ALA A C 1
ATOM 552 O O . ALA A 1 68 ? -18.031 -41.75 -30.859 1 48.44 68 ALA A O 1
ATOM 553 N N . SER A 1 69 ? -17.359 -43.625 -29.812 1 44.16 69 SER A N 1
ATOM 554 C CA . SER A 1 69 ? -18.594 -43.594 -29.047 1 44.16 69 SER A CA 1
ATOM 555 C C . SER A 1 69 ? -18.594 -42.406 -28.078 1 44.16 69 SER A C 1
ATOM 557 O O . SER A 1 69 ? -19.656 -41.875 -27.734 1 44.16 69 SER A O 1
ATOM 559 N N . SER A 1 70 ? -17.391 -42.125 -27.5 1 41.56 70 SER A N 1
ATOM 560 C CA . SER A 1 70 ? -17.438 -40.969 -26.625 1 41.56 70 SER A CA 1
ATOM 561 C C . SER A 1 70 ? -17.656 -39.688 -27.438 1 41.56 70 SER A C 1
ATOM 563 O O . SER A 1 70 ? -17.969 -38.625 -26.875 1 41.56 70 SER A O 1
ATOM 565 N N . ALA A 1 71 ? -17.266 -39.688 -28.719 1 41.66 71 ALA A N 1
ATOM 566 C CA . ALA A 1 71 ? -17.547 -38.469 -29.484 1 41.66 71 ALA A CA 1
ATOM 567 C C . ALA A 1 71 ? -19.031 -38.312 -29.781 1 41.66 71 ALA A C 1
ATOM 569 O O . ALA A 1 71 ? -19.516 -37.219 -30.078 1 41.66 71 ALA A O 1
ATOM 570 N N . LEU A 1 72 ? -19.719 -39.406 -30.094 1 39.25 72 LEU A N 1
ATOM 571 C CA . LEU A 1 72 ? -21.141 -39.281 -30.391 1 39.25 72 LEU A CA 1
ATOM 572 C C . LEU A 1 72 ? -21.938 -39.062 -29.109 1 39.25 72 LEU A C 1
ATOM 574 O O . LEU A 1 72 ? -23.172 -39.188 -29.109 1 39.25 72 LEU A O 1
ATOM 578 N N . GLN A 1 73 ? -21.359 -39.344 -27.938 1 35.66 73 GLN A N 1
ATOM 579 C CA . GLN A 1 73 ? -22.281 -38.969 -26.875 1 35.66 73 GLN A CA 1
ATOM 580 C C . GLN A 1 73 ? -22.688 -37.5 -26.969 1 35.66 73 GLN A C 1
ATOM 582 O O . GLN A 1 73 ? -21.844 -36.625 -27.25 1 35.66 73 GLN A O 1
ATOM 587 N N . PRO A 1 74 ? -23.938 -37.25 -27.328 1 36.34 74 PRO A N 1
ATOM 588 C CA . PRO A 1 74 ? -24.391 -35.844 -27.297 1 36.34 74 PRO A CA 1
ATOM 589 C C . PRO A 1 74 ? -23.859 -35.094 -26.094 1 36.34 74 PRO A C 1
ATOM 591 O O . PRO A 1 74 ? -23.781 -35.625 -24.984 1 36.34 74 PRO A O 1
ATOM 594 N N . SER A 1 75 ? -22.781 -34.344 -26.297 1 32.19 75 SER A N 1
ATOM 595 C CA . SER A 1 75 ? -22.328 -33.438 -25.25 1 32.19 75 SER A CA 1
ATOM 596 C C . SER A 1 75 ? -23.516 -32.812 -24.516 1 32.19 75 SER A C 1
ATOM 598 O O . SER A 1 75 ? -24.312 -32.094 -25.109 1 32.19 75 SER A O 1
ATOM 600 N N . SER A 1 76 ? -24.234 -33.562 -23.766 1 33.75 76 SER A N 1
ATOM 601 C CA . SER A 1 76 ? -25.125 -32.906 -22.828 1 33.75 76 SER A CA 1
ATOM 602 C C . SER A 1 76 ? -24.5 -31.609 -22.297 1 33.75 76 SER A C 1
ATOM 604 O O . SER A 1 76 ? -23.344 -31.609 -21.844 1 33.75 76 SER A O 1
ATOM 606 N N . SER A 1 77 ? -24.812 -30.484 -22.891 1 32.75 77 SER A N 1
ATOM 607 C CA . SER A 1 77 ? -24.562 -29.094 -22.562 1 32.75 77 SER A CA 1
ATOM 608 C C . SER A 1 77 ? -24.531 -28.891 -21.047 1 32.75 77 SER A C 1
ATOM 610 O O . SER A 1 77 ? -25.516 -29.141 -20.359 1 32.75 77 SER A O 1
ATOM 612 N N . SER A 1 78 ? -23.422 -29.219 -20.438 1 34.25 78 SER A N 1
ATOM 613 C CA . SER A 1 78 ? -23.047 -28.812 -19.094 1 34.25 78 SER A CA 1
ATOM 614 C C . SER A 1 78 ? -23.438 -27.359 -18.828 1 34.25 78 SER A C 1
ATOM 616 O O . SER A 1 78 ? -22.594 -26.469 -18.906 1 34.25 78 SER A O 1
ATOM 618 N N . SER A 1 79 ? -24.484 -26.844 -19.281 1 36.5 79 SER A N 1
ATOM 619 C CA . SER A 1 79 ? -25.125 -25.578 -18.938 1 36.5 79 SER A CA 1
ATOM 620 C C . SER A 1 79 ? -25.25 -25.391 -17.438 1 36.5 79 SER A C 1
ATOM 622 O O . SER A 1 79 ? -25.531 -24.297 -16.953 1 36.5 79 SER A O 1
ATOM 624 N N . GLY A 1 80 ? -25.266 -26.516 -16.719 1 37.22 80 GLY A N 1
ATOM 625 C CA . GLY A 1 80 ? -25.438 -26.344 -15.289 1 37.22 80 GLY A CA 1
ATOM 626 C C . GLY A 1 80 ? -24.219 -25.781 -14.594 1 37.22 80 GLY A C 1
ATOM 627 O O . GLY A 1 80 ? -24.297 -25.312 -13.453 1 37.22 80 GLY A O 1
ATOM 628 N N . HIS A 1 81 ? -23.016 -26.188 -14.953 1 37.84 81 HIS A N 1
ATOM 629 C CA . HIS A 1 81 ? -21.828 -25.688 -14.266 1 37.84 81 HIS A CA 1
ATOM 630 C C . HIS A 1 81 ? -21.562 -24.234 -14.602 1 37.84 81 HIS A C 1
ATOM 632 O O . HIS A 1 81 ? -21.094 -23.469 -13.758 1 37.84 81 HIS A O 1
ATOM 638 N N . SER A 1 82 ? -21.906 -23.797 -15.805 1 41.34 82 SER A N 1
ATOM 639 C CA . SER A 1 82 ? -21.672 -22.391 -16.125 1 41.34 82 SER A CA 1
ATOM 640 C C . SER A 1 82 ? -22.641 -21.484 -15.352 1 41.34 82 SER A C 1
ATOM 642 O O . SER A 1 82 ? -22.281 -20.375 -14.977 1 41.34 82 SER A O 1
ATOM 644 N N . SER A 1 83 ? -23.828 -22 -15.164 1 43.88 83 SER A N 1
ATOM 645 C CA . SER A 1 83 ? -24.812 -21.172 -14.453 1 43.88 83 SER A CA 1
ATOM 646 C C . SER A 1 83 ? -24.469 -21.062 -12.977 1 43.88 83 SER A C 1
ATOM 648 O O . SER A 1 83 ? -24.656 -20.016 -12.367 1 43.88 83 SER A O 1
ATOM 650 N N . HIS A 1 84 ? -24 -22.172 -12.398 1 41.53 84 HIS A N 1
ATOM 651 C CA . HIS A 1 84 ? -23.656 -22.094 -10.984 1 41.53 84 HIS A CA 1
ATOM 652 C C . HIS A 1 84 ? -22.391 -21.266 -10.766 1 41.53 84 HIS A C 1
ATOM 654 O O . HIS A 1 84 ? -22.312 -20.516 -9.797 1 41.53 84 HIS A O 1
ATOM 660 N N . MET A 1 85 ? -21.375 -21.469 -11.664 1 43.47 85 MET A N 1
ATOM 661 C CA . MET A 1 85 ? -20.188 -20.641 -11.531 1 43.47 85 MET A CA 1
ATOM 662 C C . MET A 1 85 ? -20.5 -19.172 -11.781 1 43.47 85 MET A C 1
ATOM 664 O O . MET A 1 85 ? -19.984 -18.281 -11.094 1 43.47 85 MET A O 1
ATOM 668 N N . SER A 1 86 ? -21.359 -18.922 -12.852 1 48.22 86 SER A N 1
ATOM 669 C CA . SER A 1 86 ? -21.797 -17.562 -13.109 1 48.22 86 SER A CA 1
ATOM 670 C C . SER A 1 86 ? -22.609 -17.016 -11.938 1 48.22 86 SER A C 1
ATOM 672 O O . SER A 1 86 ? -22.438 -15.859 -11.539 1 48.22 86 SER A O 1
ATOM 674 N N . GLN A 1 87 ? -23.359 -17.906 -11.406 1 45.69 87 GLN A N 1
ATOM 675 C CA . GLN A 1 87 ? -24.172 -17.469 -10.281 1 45.69 87 GLN A CA 1
ATOM 676 C C . GLN A 1 87 ? -23.328 -17.25 -9.031 1 45.69 87 GLN A C 1
ATOM 678 O O . GLN A 1 87 ? -23.547 -16.297 -8.281 1 45.69 87 GLN A O 1
ATOM 683 N N . SER A 1 88 ? -22.328 -18.219 -8.867 1 49.84 88 SER A N 1
ATOM 684 C CA . SER A 1 88 ? -21.438 -18.047 -7.723 1 49.84 88 SER A CA 1
ATOM 685 C C . SER A 1 88 ? -20.578 -16.781 -7.867 1 49.84 88 SER A C 1
ATOM 687 O O . SER A 1 88 ? -20.359 -16.062 -6.895 1 49.84 88 SER A O 1
ATOM 689 N N . HIS A 1 89 ? -20.188 -16.609 -9.125 1 53.38 89 HIS A N 1
ATOM 690 C CA . HIS A 1 89 ? -19.422 -15.391 -9.359 1 53.38 89 HIS A CA 1
ATOM 691 C C . HIS A 1 89 ? -20.281 -14.156 -9.109 1 53.38 89 HIS A C 1
ATOM 693 O O . HIS A 1 89 ? -19.812 -13.18 -8.523 1 53.38 89 HIS A O 1
ATOM 699 N N . LYS A 1 90 ? -21.531 -14.266 -9.656 1 52.81 90 LYS A N 1
ATOM 700 C CA . LYS A 1 90 ? -22.453 -13.156 -9.453 1 52.81 90 LYS A CA 1
ATOM 701 C C . LYS A 1 90 ? -22.75 -12.953 -7.969 1 52.81 90 LYS A C 1
ATOM 703 O O . LYS A 1 90 ? -22.844 -11.812 -7.496 1 52.81 90 LYS A O 1
ATOM 708 N N . ALA A 1 91 ? -22.906 -14.07 -7.281 1 54.81 91 ALA A N 1
ATOM 709 C CA . ALA A 1 91 ? -23.188 -13.961 -5.852 1 54.81 91 ALA A CA 1
ATOM 710 C C . ALA A 1 91 ? -21.984 -13.375 -5.109 1 54.81 91 ALA A C 1
ATOM 712 O O . ALA A 1 91 ? -22.141 -12.547 -4.207 1 54.81 91 ALA A O 1
ATOM 713 N N . ILE A 1 92 ? -20.812 -13.727 -5.508 1 58.09 92 ILE A N 1
ATOM 714 C CA . ILE A 1 92 ? -19.594 -13.25 -4.863 1 58.09 92 ILE A CA 1
ATOM 715 C C . ILE A 1 92 ? -19.359 -11.789 -5.219 1 58.09 92 ILE A C 1
ATOM 717 O O . ILE A 1 92 ? -18.875 -11.008 -4.395 1 58.09 92 ILE A O 1
ATOM 721 N N . SER A 1 93 ? -19.875 -11.414 -6.449 1 57.91 93 SER A N 1
ATOM 722 C CA . SER A 1 93 ? -19.641 -10.047 -6.898 1 57.91 93 SER A CA 1
ATOM 723 C C . SER A 1 93 ? -20.359 -9.039 -6 1 57.91 93 SER A C 1
ATOM 725 O O . SER A 1 93 ? -20.016 -7.859 -5.973 1 57.91 93 SER A O 1
ATOM 727 N N . LYS A 1 94 ? -21.25 -9.562 -5.172 1 62.31 94 LYS A N 1
ATOM 728 C CA . LYS A 1 94 ? -21.984 -8.648 -4.309 1 62.31 94 LYS A CA 1
ATOM 729 C C . LYS A 1 94 ? -21.281 -8.469 -2.967 1 62.31 94 LYS A C 1
ATOM 731 O O . LYS A 1 94 ? -21.609 -7.559 -2.203 1 62.31 94 LYS A O 1
ATOM 736 N N . ILE A 1 95 ? -20.219 -9.281 -2.852 1 72.19 95 ILE A N 1
ATOM 737 C CA . ILE A 1 95 ? -19.547 -9.25 -1.559 1 72.19 95 ILE A CA 1
ATOM 738 C C . ILE A 1 95 ? -18.438 -8.203 -1.583 1 72.19 95 ILE A C 1
ATOM 740 O O . ILE A 1 95 ? -17.672 -8.125 -2.545 1 72.19 95 ILE A O 1
ATOM 744 N N . ASP A 1 96 ? -18.531 -7.285 -0.647 1 74.25 96 ASP A N 1
ATOM 745 C CA . ASP A 1 96 ? -17.422 -6.348 -0.467 1 74.25 96 ASP A CA 1
ATOM 746 C C . ASP A 1 96 ? -16.219 -7.031 0.171 1 74.25 96 ASP A C 1
ATOM 748 O O . ASP A 1 96 ? -16.281 -7.441 1.332 1 74.25 96 ASP A O 1
ATOM 752 N N . GLY A 1 97 ? -15.195 -7.223 -0.544 1 76.12 97 GLY A N 1
ATOM 753 C CA . GLY A 1 97 ? -14.031 -7.996 -0.136 1 76.12 97 GLY A CA 1
ATOM 754 C C . GLY A 1 97 ? -13.109 -7.234 0.798 1 76.12 97 GLY A C 1
ATOM 755 O O . GLY A 1 97 ? -12.102 -7.777 1.259 1 76.12 97 GLY A O 1
ATOM 756 N N . TYR A 1 98 ? -13.516 -6.008 1.102 1 81.12 98 TYR A N 1
ATOM 757 C CA . TYR A 1 98 ? -12.633 -5.195 1.924 1 81.12 98 TYR A CA 1
ATOM 758 C C . TYR A 1 98 ? -12.633 -5.68 3.369 1 81.12 98 TYR A C 1
ATOM 760 O O . TYR A 1 98 ? -11.609 -5.602 4.055 1 81.12 98 TYR A O 1
ATOM 768 N N . HIS A 1 99 ? -13.758 -6.219 3.793 1 81.88 99 HIS A N 1
ATOM 769 C CA . HIS A 1 99 ? -13.883 -6.723 5.156 1 81.88 99 HIS A CA 1
ATOM 770 C C . HIS A 1 99 ? -13.898 -8.25 5.176 1 81.88 99 HIS A C 1
ATOM 772 O O . HIS A 1 99 ? -14.953 -8.867 5.035 1 81.88 99 HIS A O 1
ATOM 778 N N . PRO A 1 100 ? -12.734 -8.812 5.438 1 79.81 100 PRO A N 1
ATOM 779 C CA . PRO A 1 100 ? -12.688 -10.273 5.383 1 79.81 100 PRO A CA 1
ATOM 780 C C . PRO A 1 100 ? -13.547 -10.938 6.457 1 79.81 100 PRO A C 1
ATOM 782 O O . PRO A 1 100 ? -13.977 -12.078 6.289 1 79.81 100 PRO A O 1
ATOM 785 N N . GLU A 1 101 ? -13.805 -10.203 7.508 1 80.19 101 GLU A N 1
ATOM 786 C CA . GLU A 1 101 ? -14.57 -10.773 8.617 1 80.19 101 GLU A CA 1
ATOM 787 C C . GLU A 1 101 ? -16.016 -11.023 8.219 1 80.19 101 GLU A C 1
ATOM 789 O O . GLU A 1 101 ? -16.719 -11.797 8.859 1 80.19 101 GLU A O 1
ATOM 794 N N . VAL A 1 102 ? -16.438 -10.375 7.199 1 78.88 102 VAL A N 1
ATOM 795 C CA . VAL A 1 102 ? -17.844 -10.531 6.812 1 78.88 102 VAL A CA 1
ATOM 796 C C . VAL A 1 102 ? -17.953 -11.484 5.629 1 78.88 102 VAL A C 1
ATOM 798 O O . VAL A 1 102 ? -19.047 -11.812 5.188 1 78.88 102 VAL A O 1
ATOM 801 N N . LEU A 1 103 ? -16.891 -11.977 5.164 1 84.19 103 LEU A N 1
ATOM 802 C CA . LEU A 1 103 ? -16.891 -12.93 4.051 1 84.19 103 LEU A CA 1
ATOM 803 C C . LEU A 1 103 ? -17.328 -14.305 4.516 1 84.19 103 LEU A C 1
ATOM 805 O O . LEU A 1 103 ? -17.109 -14.688 5.668 1 84.19 103 LEU A O 1
ATOM 809 N N . PRO A 1 104 ? -18.047 -14.969 3.596 1 85.62 104 PRO A N 1
ATOM 810 C CA . PRO A 1 104 ? -18.266 -16.375 3.922 1 85.62 104 PRO A CA 1
ATOM 811 C C . PRO A 1 104 ? -16.969 -17.094 4.332 1 85.62 104 PRO A C 1
ATOM 813 O O . PRO A 1 104 ? -15.898 -16.766 3.82 1 85.62 104 PRO A O 1
ATOM 816 N N . PRO A 1 105 ? -17.156 -18.031 5.234 1 84.5 105 PRO A N 1
ATOM 817 C CA . PRO A 1 105 ? -15.969 -18.719 5.727 1 84.5 105 PRO A CA 1
ATOM 818 C C . PRO A 1 105 ? -15.148 -19.359 4.605 1 84.5 105 PRO A C 1
ATOM 820 O O . PRO A 1 105 ? -15.719 -19.938 3.682 1 84.5 105 PRO A O 1
ATOM 823 N N . LEU A 1 106 ? -13.891 -19.125 4.578 1 86 106 LEU A N 1
ATOM 824 C CA . LEU A 1 106 ? -12.891 -19.781 3.746 1 86 106 LEU A CA 1
ATOM 825 C C . LEU A 1 106 ? -12.898 -19.203 2.334 1 86 106 LEU A C 1
ATOM 827 O O . LEU A 1 106 ? -12.148 -19.672 1.47 1 86 106 LEU A O 1
ATOM 831 N N . LEU A 1 107 ? -13.75 -18.25 2.092 1 89.56 107 LEU A N 1
ATOM 832 C CA . LEU A 1 107 ? -13.805 -17.688 0.743 1 89.56 107 LEU A CA 1
ATOM 833 C C . LEU A 1 107 ? -12.469 -17.094 0.345 1 89.56 107 LEU A C 1
ATOM 835 O O . LEU A 1 107 ? -12.016 -17.266 -0.792 1 89.56 107 LEU A O 1
ATOM 839 N N . ASN A 1 108 ? -11.781 -16.391 1.29 1 91.12 108 ASN A N 1
ATOM 840 C CA . ASN A 1 108 ? -10.539 -15.703 0.95 1 91.12 108 ASN A CA 1
ATOM 841 C C . ASN A 1 108 ? -9.336 -16.641 1.016 1 91.12 108 ASN A C 1
ATOM 843 O O . ASN A 1 108 ? -8.195 -16.219 0.849 1 91.12 108 ASN A O 1
ATOM 847 N N . LEU A 1 109 ? -9.609 -17.922 1.213 1 92.12 109 LEU A N 1
ATOM 848 C CA . LEU A 1 109 ? -8.539 -18.906 1.014 1 92.12 109 LEU A CA 1
ATOM 849 C C . LEU A 1 109 ? -8.203 -19.047 -0.467 1 92.12 109 LEU A C 1
ATOM 851 O O . LEU A 1 109 ? -7.09 -19.453 -0.818 1 92.12 109 LEU A O 1
ATOM 855 N N . CYS A 1 110 ? -9.25 -18.75 -1.245 1 93.94 110 CYS A N 1
ATOM 856 C CA . CYS A 1 110 ? -9.07 -18.844 -2.689 1 93.94 110 CYS A CA 1
ATOM 857 C C . CYS A 1 110 ? -8.516 -20.203 -3.08 1 93.94 110 CYS A C 1
ATOM 859 O O . CYS A 1 110 ? -7.508 -20.281 -3.787 1 93.94 110 CYS A O 1
ATOM 861 N N . ASP A 1 111 ? -9.281 -21.188 -2.705 1 93.94 111 ASP A N 1
ATOM 862 C CA . ASP A 1 111 ? -8.805 -22.562 -2.75 1 93.94 111 ASP A CA 1
ATOM 863 C C . ASP A 1 111 ? -8.922 -23.141 -4.156 1 93.94 111 ASP A C 1
ATOM 865 O O . ASP A 1 111 ? -9.992 -23.078 -4.77 1 93.94 111 ASP A O 1
ATOM 869 N N . CYS A 1 112 ? -7.832 -23.75 -4.59 1 96 112 CYS A N 1
ATOM 870 C CA . CYS A 1 112 ? -7.805 -24.375 -5.91 1 96 112 CYS A CA 1
ATOM 871 C C . CYS A 1 112 ? -7.48 -25.859 -5.812 1 96 112 CYS A C 1
ATOM 873 O O . CYS A 1 112 ? -7.051 -26.469 -6.789 1 96 112 CYS A O 1
ATOM 875 N N . GLY A 1 113 ? -7.625 -26.406 -4.594 1 94.5 113 GLY A N 1
ATOM 876 C CA . GLY A 1 113 ? -7.371 -27.812 -4.402 1 94.5 113 GLY A CA 1
ATOM 877 C C . GLY A 1 113 ? -5.914 -28.125 -4.109 1 94.5 113 GLY A C 1
ATOM 878 O O . GLY A 1 113 ? -5.203 -27.297 -3.537 1 94.5 113 GLY A O 1
ATOM 879 N N . THR A 1 114 ? -5.488 -29.438 -4.414 1 93.38 114 THR A N 1
ATOM 880 C CA . THR A 1 114 ? -4.156 -29.875 -4.008 1 93.38 114 THR A CA 1
ATOM 881 C C . THR A 1 114 ? -3.322 -30.266 -5.223 1 93.38 114 THR A C 1
ATOM 883 O O . THR A 1 114 ? -2.172 -30.688 -5.082 1 93.38 114 THR A O 1
ATOM 886 N N . SER A 1 115 ? -3.922 -30.188 -6.395 1 95.62 115 SER A N 1
ATOM 887 C CA . SER A 1 115 ? -3.209 -30.516 -7.621 1 95.62 115 SER A CA 1
ATOM 888 C C . SER A 1 115 ? -3.604 -29.578 -8.758 1 95.62 115 SER A C 1
ATOM 890 O O . SER A 1 115 ? -4.68 -28.984 -8.727 1 95.62 115 SER A O 1
ATOM 892 N N . ILE A 1 116 ? -2.754 -29.5 -9.695 1 97.44 116 ILE A N 1
ATOM 893 C CA . ILE A 1 116 ? -3.021 -28.641 -10.852 1 97.44 116 ILE A CA 1
ATOM 894 C C . ILE A 1 116 ? -4.246 -29.156 -11.602 1 97.44 116 ILE A C 1
ATOM 896 O O . ILE A 1 116 ? -5.066 -28.375 -12.078 1 97.44 116 ILE A O 1
ATOM 900 N N . ARG A 1 117 ? -4.289 -30.453 -11.727 1 97.12 117 ARG A N 1
ATOM 901 C CA . ARG A 1 117 ? -5.461 -31.031 -12.375 1 97.12 117 ARG A CA 1
ATOM 902 C C . ARG A 1 117 ? -6.746 -30.578 -11.703 1 97.12 117 ARG A C 1
ATOM 904 O O . ARG A 1 117 ? -7.703 -30.188 -12.367 1 97.12 117 ARG A O 1
ATOM 911 N N . GLU A 1 118 ? -6.762 -30.672 -10.398 1 96.75 118 GLU A N 1
ATOM 912 C CA . GLU A 1 118 ? -7.918 -30.203 -9.648 1 96.75 118 GLU A CA 1
ATOM 913 C C . GLU A 1 118 ? -8.148 -28.719 -9.859 1 96.75 118 GLU A C 1
ATOM 915 O O . GLU A 1 118 ? -9.289 -28.266 -10.008 1 96.75 118 GLU A O 1
ATOM 920 N N . ALA A 1 119 ? -7.07 -27.953 -9.836 1 97.56 119 ALA A N 1
ATOM 921 C CA . ALA A 1 119 ? -7.16 -26.516 -10.039 1 97.56 119 ALA A CA 1
ATOM 922 C C . ALA A 1 119 ? -7.84 -26.188 -11.367 1 97.56 119 ALA A C 1
ATOM 924 O O . ALA A 1 119 ? -8.75 -25.359 -11.414 1 97.56 119 ALA A O 1
ATOM 925 N N . ILE A 1 120 ? -7.387 -26.828 -12.406 1 97.38 120 ILE A N 1
ATOM 926 C CA . ILE A 1 120 ? -7.945 -26.594 -13.734 1 97.38 120 ILE A CA 1
ATOM 927 C C . ILE A 1 120 ? -9.43 -26.953 -13.742 1 97.38 120 ILE A C 1
ATOM 929 O O . ILE A 1 120 ? -10.25 -26.234 -14.305 1 97.38 120 ILE A O 1
ATOM 933 N N . SER A 1 121 ? -9.805 -27.984 -13.023 1 96.44 121 SER A N 1
ATOM 934 C CA . SER A 1 121 ? -11.195 -28.422 -12.953 1 96.44 121 SER A CA 1
ATOM 935 C C . SER A 1 121 ? -12.062 -27.406 -12.219 1 96.44 121 SER A C 1
ATOM 937 O O . SER A 1 121 ? -13.266 -27.328 -12.445 1 96.44 121 SER A O 1
ATOM 939 N N . ARG A 1 122 ? -11.422 -26.625 -11.383 1 94.31 122 ARG A N 1
ATOM 940 C CA . ARG A 1 122 ? -12.125 -25.594 -10.625 1 94.31 122 ARG A CA 1
ATOM 941 C C . ARG A 1 122 ? -12 -24.234 -11.297 1 94.31 122 ARG A C 1
ATOM 943 O O . ARG A 1 122 ? -12.273 -23.203 -10.68 1 94.31 122 ARG A O 1
ATOM 950 N N . ASN A 1 123 ? -11.469 -24.188 -12.547 1 96.38 123 ASN A N 1
ATOM 951 C CA . ASN A 1 123 ? -11.312 -23 -13.367 1 96.38 123 ASN A CA 1
ATOM 952 C C . ASN A 1 123 ? -10.281 -22.047 -12.773 1 96.38 123 ASN A C 1
ATOM 954 O O . ASN A 1 123 ? -10.391 -20.828 -12.922 1 96.38 123 ASN A O 1
ATOM 958 N N . CYS A 1 124 ? -9.422 -22.641 -11.961 1 97.56 124 CYS A N 1
ATOM 959 C CA . CYS A 1 124 ? -8.305 -21.844 -11.461 1 97.56 124 CYS A CA 1
ATOM 960 C C . CYS A 1 124 ? -7.234 -21.656 -12.531 1 97.56 124 CYS A C 1
ATOM 962 O O . CYS A 1 124 ? -7.133 -22.469 -13.461 1 97.56 124 CYS A O 1
ATOM 964 N N . THR A 1 125 ? -6.543 -20.578 -12.438 1 97.5 125 THR A N 1
ATOM 965 C CA . THR A 1 125 ? -5.375 -20.297 -13.266 1 97.5 125 THR A CA 1
ATOM 966 C C . THR A 1 125 ? -4.215 -19.797 -12.406 1 97.5 125 THR A C 1
ATOM 968 O O . THR A 1 125 ? -4.43 -19.188 -11.359 1 97.5 125 THR A O 1
ATOM 971 N N . TYR A 1 126 ? -3.053 -20.172 -12.867 1 98.12 126 TYR A N 1
ATOM 972 C CA . TYR A 1 126 ? -1.891 -19.672 -12.148 1 98.12 126 TYR A CA 1
ATOM 973 C C . TYR A 1 126 ? -1.776 -18.156 -12.305 1 98.12 126 TYR A C 1
ATOM 975 O O . TYR A 1 126 ? -1.808 -17.641 -13.422 1 98.12 126 TYR A O 1
ATOM 983 N N . ASP A 1 127 ? -1.711 -17.5 -11.172 1 97.94 127 ASP A N 1
ATOM 984 C CA . ASP A 1 127 ? -1.54 -16.062 -11.102 1 97.94 127 ASP A CA 1
ATOM 985 C C . ASP A 1 127 ? -0.108 -15.695 -10.719 1 97.94 127 ASP A C 1
ATOM 987 O O . ASP A 1 127 ? 0.319 -15.93 -9.586 1 97.94 127 ASP A O 1
ATOM 991 N N . THR A 1 128 ? 0.601 -15.039 -11.602 1 98.25 128 THR A N 1
ATOM 992 C CA . THR A 1 128 ? 2.01 -14.727 -11.391 1 98.25 128 THR A CA 1
ATOM 993 C C . THR A 1 128 ? 2.17 -13.688 -10.281 1 98.25 128 THR A C 1
ATOM 995 O O . THR A 1 128 ? 3.162 -13.703 -9.547 1 98.25 128 THR A O 1
ATOM 998 N N . LEU A 1 129 ? 1.217 -12.805 -10.141 1 98.06 129 LEU A N 1
ATOM 999 C CA . LEU A 1 129 ? 1.274 -11.805 -9.086 1 98.06 129 LEU A CA 1
ATOM 1000 C C . LEU A 1 129 ? 1.061 -12.438 -7.719 1 98.06 129 LEU A C 1
ATOM 1002 O O . LEU A 1 129 ? 1.818 -12.18 -6.781 1 98.06 129 LEU A O 1
ATOM 1006 N N . ALA A 1 130 ? 0.136 -13.32 -7.617 1 97.25 130 ALA A N 1
ATOM 1007 C CA . ALA A 1 130 ? -0.179 -13.953 -6.34 1 97.25 130 ALA A CA 1
ATOM 1008 C C . ALA A 1 130 ? 0.764 -15.117 -6.059 1 97.25 130 ALA A C 1
ATOM 1010 O O . ALA A 1 130 ? 0.819 -15.617 -4.934 1 97.25 130 ALA A O 1
ATOM 1011 N N . THR A 1 131 ? 1.483 -15.602 -7.094 1 97.44 131 THR A N 1
ATOM 1012 C CA . THR A 1 131 ? 2.324 -16.781 -7.008 1 97.44 131 THR A CA 1
ATOM 1013 C C . THR A 1 131 ? 1.525 -17.984 -6.48 1 97.44 131 THR A C 1
ATOM 1015 O O . THR A 1 131 ? 1.977 -18.688 -5.578 1 97.44 131 THR A O 1
ATOM 1018 N N . ALA A 1 132 ? 0.332 -18.141 -7.035 1 97.19 132 ALA A N 1
ATOM 1019 C CA . ALA A 1 132 ? -0.618 -19.172 -6.621 1 97.19 132 ALA A CA 1
ATOM 1020 C C . ALA A 1 132 ? -1.614 -19.484 -7.738 1 97.19 132 ALA A C 1
ATOM 1022 O O . ALA A 1 132 ? -1.861 -18.641 -8.602 1 97.19 132 ALA A O 1
ATOM 1023 N N . TRP A 1 133 ? -2.037 -20.688 -7.711 1 97.5 133 TRP A N 1
ATOM 1024 C CA . TRP A 1 133 ? -3.252 -20.984 -8.469 1 97.5 133 TRP A CA 1
ATOM 1025 C C . TRP A 1 133 ? -4.477 -20.375 -7.781 1 97.5 133 TRP A C 1
ATOM 1027 O O . TRP A 1 133 ? -4.691 -20.594 -6.586 1 97.5 133 TRP A O 1
ATOM 1037 N N . LEU A 1 134 ? -5.199 -19.516 -8.562 1 96.88 134 LEU A N 1
ATOM 1038 C CA . LEU A 1 134 ? -6.316 -18.797 -7.973 1 96.88 134 LEU A CA 1
ATOM 1039 C C . LEU A 1 134 ? -7.59 -19 -8.781 1 96.88 134 LEU A C 1
ATOM 1041 O O . LEU A 1 134 ? -7.551 -19.047 -10.016 1 96.88 134 LEU A O 1
ATOM 1045 N N . PRO A 1 135 ? -8.703 -19.109 -8.062 1 96.06 135 PRO A N 1
ATOM 1046 C CA . PRO A 1 135 ? -9.984 -19.047 -8.766 1 96.06 135 PRO A CA 1
ATOM 1047 C C . PRO A 1 135 ? -10.289 -17.672 -9.344 1 96.06 135 PRO A C 1
ATOM 1049 O O . PRO A 1 135 ? -9.648 -16.688 -8.977 1 96.06 135 PRO A O 1
ATOM 1052 N N . PRO A 1 136 ? -11.18 -17.547 -10.25 1 95.19 136 PRO A N 1
ATOM 1053 C CA . PRO A 1 136 ? -11.43 -16.297 -10.953 1 95.19 136 PRO A CA 1
ATOM 1054 C C . PRO A 1 136 ? -11.828 -15.156 -10.016 1 95.19 136 PRO A C 1
ATOM 1056 O O . PRO A 1 136 ? -11.469 -14 -10.25 1 95.19 136 PRO A O 1
ATOM 1059 N N . TYR A 1 137 ? -12.516 -15.461 -8.906 1 93.81 137 TYR A N 1
ATOM 1060 C CA . TYR A 1 137 ? -13.039 -14.398 -8.047 1 93.81 137 TYR A CA 1
ATOM 1061 C C . TYR A 1 137 ? -11.938 -13.812 -7.172 1 93.81 137 TYR A C 1
ATOM 1063 O O . TYR A 1 137 ? -12.141 -12.781 -6.516 1 93.81 137 TYR A O 1
ATOM 1071 N N . CYS A 1 138 ? -10.727 -14.383 -7.234 1 95.5 138 CYS A N 1
ATOM 1072 C CA . CYS A 1 138 ? -9.609 -13.867 -6.441 1 95.5 138 CYS A CA 1
ATOM 1073 C C . CYS A 1 138 ? -8.531 -13.266 -7.336 1 95.5 138 CYS A C 1
ATOM 1075 O O . CYS A 1 138 ? -7.5 -12.805 -6.848 1 95.5 138 CYS A O 1
ATOM 1077 N N . ARG A 1 139 ? -8.797 -13.211 -8.617 1 95.62 139 ARG A N 1
ATOM 1078 C CA . ARG A 1 139 ? -7.754 -12.789 -9.555 1 95.62 139 ARG A CA 1
ATOM 1079 C C . ARG A 1 139 ? -8.086 -11.43 -10.164 1 95.62 139 ARG A C 1
ATOM 1081 O O . ARG A 1 139 ? -9.211 -11.195 -10.594 1 95.62 139 ARG A O 1
ATOM 1088 N N . ASP A 1 140 ? -7.125 -10.562 -10.156 1 96.69 140 ASP A N 1
ATOM 1089 C CA . ASP A 1 140 ? -7.156 -9.344 -10.953 1 96.69 140 ASP A CA 1
ATOM 1090 C C . ASP A 1 140 ? -6.285 -9.484 -12.203 1 96.69 140 ASP A C 1
ATOM 1092 O O . ASP A 1 140 ? -5.137 -9.039 -12.219 1 96.69 140 ASP A O 1
ATOM 1096 N N . ASP A 1 141 ? -6.879 -10.023 -13.25 1 97.69 141 ASP A N 1
ATOM 1097 C CA . ASP A 1 141 ? -6.129 -10.414 -14.438 1 97.69 141 ASP A CA 1
ATOM 1098 C C . ASP A 1 141 ? -5.48 -9.203 -15.102 1 97.69 141 ASP A C 1
ATOM 1100 O O . ASP A 1 141 ? -4.359 -9.297 -15.609 1 97.69 141 ASP A O 1
ATOM 1104 N N . GLU A 1 142 ? -6.184 -8.141 -15.148 1 98.06 142 GLU A N 1
ATOM 1105 C CA . GLU A 1 142 ? -5.633 -6.922 -15.742 1 98.06 142 GLU A CA 1
ATOM 1106 C C . GLU A 1 142 ? -4.402 -6.441 -14.984 1 98.06 142 GLU A C 1
ATOM 1108 O O . GLU A 1 142 ? -3.389 -6.09 -15.594 1 98.06 142 GLU A O 1
ATOM 1113 N N . LEU A 1 143 ? -4.508 -6.449 -13.688 1 98.5 143 LEU A N 1
ATOM 1114 C CA . LEU A 1 143 ? -3.393 -6.023 -12.852 1 98.5 143 LEU A CA 1
ATOM 1115 C C . LEU A 1 143 ? -2.205 -6.969 -13 1 98.5 143 LEU A C 1
ATOM 1117 O O . LEU A 1 143 ? -1.059 -6.523 -13.094 1 98.5 143 LEU A O 1
ATOM 1121 N N . THR A 1 144 ? -2.488 -8.25 -13.023 1 98.5 144 THR A N 1
ATOM 1122 C CA . THR A 1 144 ? -1.432 -9.242 -13.188 1 98.5 144 THR A CA 1
ATOM 1123 C C . THR A 1 144 ? -0.721 -9.055 -14.523 1 98.5 144 THR A C 1
ATOM 1125 O O . THR A 1 144 ? 0.503 -9.172 -14.609 1 98.5 144 THR A O 1
ATOM 1128 N N . ALA A 1 145 ? -1.481 -8.781 -15.539 1 98.44 145 ALA A N 1
ATOM 1129 C CA . ALA A 1 145 ? -0.885 -8.531 -16.844 1 98.44 145 ALA A CA 1
ATOM 1130 C C . ALA A 1 145 ? 0.06 -7.332 -16.797 1 98.44 145 ALA A C 1
ATOM 1132 O O . ALA A 1 145 ? 1.132 -7.355 -17.406 1 98.44 145 ALA A O 1
ATOM 1133 N N . GLU A 1 146 ? -0.337 -6.309 -16.125 1 98.31 146 GLU A N 1
ATOM 1134 C CA . GLU A 1 146 ? 0.536 -5.148 -15.961 1 98.31 146 GLU A CA 1
ATOM 1135 C C . GLU A 1 146 ? 1.799 -5.52 -15.188 1 98.31 146 GLU A C 1
ATOM 1137 O O . GLU A 1 146 ? 2.9 -5.098 -15.547 1 98.31 146 GLU A O 1
ATOM 1142 N N . PHE A 1 147 ? 1.632 -6.293 -14.172 1 98.69 147 PHE A N 1
ATOM 1143 C CA . PHE A 1 147 ? 2.76 -6.75 -13.367 1 98.69 147 PHE A CA 1
ATOM 1144 C C . PHE A 1 147 ? 3.76 -7.516 -14.219 1 98.69 147 PHE A C 1
ATOM 1146 O O . PHE A 1 147 ? 4.969 -7.309 -14.109 1 98.69 147 PHE A O 1
ATOM 1153 N N . ASP A 1 148 ? 3.24 -8.328 -15.031 1 98.5 148 ASP A N 1
ATOM 1154 C CA . ASP A 1 148 ? 4.074 -9.203 -15.852 1 98.5 148 ASP A CA 1
ATOM 1155 C C . ASP A 1 148 ? 4.922 -8.398 -16.828 1 98.5 148 ASP A C 1
ATOM 1157 O O . ASP A 1 148 ? 5.887 -8.914 -17.406 1 98.5 148 ASP A O 1
ATOM 1161 N N . LYS A 1 149 ? 4.613 -7.16 -17.016 1 98.19 149 LYS A N 1
ATOM 1162 C CA . LYS A 1 149 ? 5.336 -6.309 -17.953 1 98.19 149 LYS A CA 1
ATOM 1163 C C . LYS A 1 149 ? 6.105 -5.211 -17.219 1 98.19 149 LYS A C 1
ATOM 1165 O O . LYS A 1 149 ? 6.512 -4.219 -17.828 1 98.19 149 LYS A O 1
ATOM 1170 N N . ALA A 1 150 ? 6.293 -5.391 -15.984 1 97.81 150 ALA A N 1
ATOM 1171 C CA . ALA A 1 150 ? 6.879 -4.316 -15.18 1 97.81 150 ALA A CA 1
ATOM 1172 C C . ALA A 1 150 ? 8.297 -4.664 -14.75 1 97.81 150 ALA A C 1
ATOM 1174 O O . ALA A 1 150 ? 8.875 -4.004 -13.883 1 97.81 150 ALA A O 1
ATOM 1175 N N . GLY A 1 151 ? 8.844 -5.734 -15.305 1 97 151 GLY A N 1
ATOM 1176 C CA . GLY A 1 151 ? 10.188 -6.156 -14.953 1 97 151 GLY A CA 1
ATOM 1177 C C . GLY A 1 151 ? 11.258 -5.535 -15.836 1 97 151 GLY A C 1
ATOM 1178 O O . GLY A 1 151 ? 10.945 -4.773 -16.75 1 97 151 GLY A O 1
ATOM 1179 N N . PRO A 1 152 ? 12.516 -5.82 -15.547 1 95.25 152 PRO A N 1
ATOM 1180 C CA . PRO A 1 152 ? 13.633 -5.195 -16.25 1 95.25 152 PRO A CA 1
ATOM 1181 C C . PRO A 1 152 ? 13.945 -5.875 -17.578 1 95.25 152 PRO A C 1
ATOM 1183 O O . PRO A 1 152 ? 14.75 -5.363 -18.375 1 95.25 152 PRO A O 1
ATOM 1186 N N . GLY A 1 153 ? 13.336 -7.016 -17.891 1 95.19 153 GLY A N 1
ATOM 1187 C CA . GLY A 1 153 ? 13.641 -7.773 -19.094 1 95.19 153 GLY A CA 1
ATOM 1188 C C . GLY A 1 153 ? 12.984 -7.211 -20.344 1 95.19 153 GLY A C 1
ATOM 1189 O O . GLY A 1 153 ? 12.289 -6.191 -20.281 1 95.19 153 GLY A O 1
ATOM 1190 N N . PRO A 1 154 ? 13.305 -7.902 -21.406 1 95.06 154 PRO A N 1
ATOM 1191 C CA . PRO A 1 154 ? 12.625 -7.492 -22.641 1 95.06 154 PRO A CA 1
ATOM 1192 C C . PRO A 1 154 ? 11.109 -7.453 -22.5 1 95.06 154 PRO A C 1
ATOM 1194 O O . PRO A 1 154 ? 10.516 -8.359 -21.906 1 95.06 154 PRO A O 1
ATOM 1197 N N . ASP A 1 155 ? 10.531 -6.363 -22.922 1 95.06 155 ASP A N 1
ATOM 1198 C CA . ASP A 1 155 ? 9.086 -6.164 -22.891 1 95.06 155 ASP A CA 1
ATOM 1199 C C . ASP A 1 155 ? 8.57 -6.137 -21.453 1 95.06 155 ASP A C 1
ATOM 1201 O O . ASP A 1 155 ? 7.402 -6.445 -21.203 1 95.06 155 ASP A O 1
ATOM 1205 N N . GLY A 1 156 ? 9.477 -5.984 -20.5 1 97.5 156 GLY A N 1
ATOM 1206 C CA . GLY A 1 156 ? 9.086 -5.863 -19.109 1 97.5 156 GLY A CA 1
ATOM 1207 C C . GLY A 1 156 ? 9 -7.199 -18.391 1 97.5 156 GLY A C 1
ATOM 1208 O O . GLY A 1 156 ? 8.438 -7.289 -17.297 1 97.5 156 GLY A O 1
ATOM 1209 N N . ALA A 1 157 ? 9.531 -8.188 -18.969 1 97.56 157 ALA A N 1
ATOM 1210 C CA . ALA A 1 157 ? 9.398 -9.531 -18.406 1 97.56 157 ALA A CA 1
ATOM 1211 C C . ALA A 1 157 ? 10.25 -9.68 -17.156 1 97.56 157 ALA A C 1
ATOM 1213 O O . ALA A 1 157 ? 11.312 -9.062 -17.031 1 97.56 157 ALA A O 1
ATOM 1214 N N . TRP A 1 158 ? 9.766 -10.492 -16.281 1 98.19 158 TRP A N 1
ATOM 1215 C CA . TRP A 1 158 ? 10.516 -10.883 -15.094 1 98.19 158 TRP A CA 1
ATOM 1216 C C . TRP A 1 158 ? 11.305 -12.164 -15.344 1 98.19 158 TRP A C 1
ATOM 1218 O O . TRP A 1 158 ? 10.93 -12.969 -16.188 1 98.19 158 TRP A O 1
ATOM 1228 N N . ALA A 1 159 ? 12.414 -12.297 -14.617 1 97.88 159 ALA A N 1
ATOM 1229 C CA . ALA A 1 159 ? 13.172 -13.547 -14.641 1 97.88 159 ALA A CA 1
ATOM 1230 C C . ALA A 1 159 ? 12.875 -14.391 -13.406 1 97.88 159 ALA A C 1
ATOM 1232 O O . ALA A 1 159 ? 12.789 -13.867 -12.289 1 97.88 159 ALA A O 1
ATOM 1233 N N . TYR A 1 160 ? 12.703 -15.672 -13.602 1 98.69 160 TYR A N 1
ATOM 1234 C CA . TYR A 1 160 ? 12.484 -16.656 -12.547 1 98.69 160 TYR A CA 1
ATOM 1235 C C . TYR A 1 160 ? 13.531 -17.75 -12.602 1 98.69 160 TYR A C 1
ATOM 1237 O O . TYR A 1 160 ? 13.977 -18.156 -13.688 1 98.69 160 TYR A O 1
ATOM 1245 N N . PHE A 1 161 ? 13.914 -18.266 -11.422 1 98.75 161 PHE A N 1
ATOM 1246 C CA . PHE A 1 161 ? 14.961 -19.281 -11.391 1 98.75 161 PHE A CA 1
ATOM 1247 C C . PHE A 1 161 ? 14.578 -20.422 -10.461 1 98.75 161 PHE A C 1
ATOM 1249 O O . PHE A 1 161 ? 13.883 -20.219 -9.469 1 98.75 161 PHE A O 1
ATOM 1256 N N . ALA A 1 162 ? 15.07 -21.562 -10.75 1 98.44 162 ALA A N 1
ATOM 1257 C CA . ALA A 1 162 ? 14.812 -22.75 -9.945 1 98.44 162 ALA A CA 1
ATOM 1258 C C . ALA A 1 162 ? 15.758 -22.828 -8.742 1 98.44 162 ALA A C 1
ATOM 1260 O O . ALA A 1 162 ? 15.531 -23.609 -7.816 1 98.44 162 ALA A O 1
ATOM 1261 N N . ASP A 1 163 ? 16.844 -22.031 -8.82 1 97.81 163 ASP A N 1
ATOM 1262 C CA . ASP A 1 163 ? 17.859 -22.125 -7.785 1 97.81 163 ASP A CA 1
ATOM 1263 C C . ASP A 1 163 ? 18.281 -20.734 -7.297 1 97.81 163 ASP A C 1
ATOM 1265 O O . ASP A 1 163 ? 18.109 -19.75 -8.008 1 97.81 163 ASP A O 1
ATOM 1269 N N . GLU A 1 164 ? 18.859 -20.703 -6.121 1 96.94 164 GLU A N 1
ATOM 1270 C CA . GLU A 1 164 ? 19.25 -19.469 -5.453 1 96.94 164 GLU A CA 1
ATOM 1271 C C . GLU A 1 164 ? 20.344 -18.734 -6.227 1 96.94 164 GLU A C 1
ATOM 1273 O O . GLU A 1 164 ? 20.438 -17.516 -6.191 1 96.94 164 GLU A O 1
ATOM 1278 N N . GLU A 1 165 ? 21.188 -19.469 -6.965 1 96.19 165 GLU A N 1
ATOM 1279 C CA . GLU A 1 165 ? 22.328 -18.906 -7.68 1 96.19 165 GLU A CA 1
ATOM 1280 C C . GLU A 1 165 ? 21.906 -18.266 -8.992 1 96.19 165 GLU A C 1
ATOM 1282 O O . GLU A 1 165 ? 22.688 -17.531 -9.609 1 96.19 165 GLU A O 1
ATOM 1287 N N . GLY A 1 166 ? 20.672 -18.531 -9.453 1 96.94 166 GLY A N 1
ATOM 1288 C CA . GLY A 1 166 ? 20.203 -17.953 -10.703 1 96.94 166 GLY A CA 1
ATOM 1289 C C . GLY A 1 166 ? 20.781 -18.625 -11.93 1 96.94 166 GLY A C 1
ATOM 1290 O O . GLY A 1 166 ? 21.062 -17.969 -12.938 1 96.94 166 GLY A O 1
ATOM 1291 N N . LYS A 1 167 ? 21 -19.922 -11.82 1 97.5 167 LYS A N 1
ATOM 1292 C CA . LYS A 1 167 ? 21.656 -20.641 -12.906 1 97.5 167 LYS A CA 1
ATOM 1293 C C . LYS A 1 167 ? 20.625 -21.375 -13.773 1 97.5 167 LYS A C 1
ATOM 1295 O O . LYS A 1 167 ? 20.891 -21.641 -14.945 1 97.5 167 LYS A O 1
ATOM 1300 N N . VAL A 1 168 ? 19.516 -21.672 -13.234 1 98.38 168 VAL A N 1
ATOM 1301 C CA . VAL A 1 168 ? 18.5 -22.453 -13.953 1 98.38 168 VAL A CA 1
ATOM 1302 C C . VAL A 1 168 ? 17.234 -21.609 -14.141 1 98.38 168 VAL A C 1
ATOM 1304 O O . VAL A 1 168 ? 16.375 -21.594 -13.273 1 98.38 168 VAL A O 1
ATOM 1307 N N . PRO A 1 169 ? 17.094 -21.016 -15.32 1 98.19 169 PRO A N 1
ATOM 1308 C CA . PRO A 1 169 ? 15.906 -20.188 -15.57 1 98.19 169 PRO A CA 1
ATOM 1309 C C . PRO A 1 169 ? 14.641 -21.031 -15.703 1 98.19 169 PRO A C 1
ATOM 1311 O O . PRO A 1 169 ? 14.695 -22.172 -16.156 1 98.19 169 PRO A O 1
ATOM 1314 N N . LEU A 1 170 ? 13.539 -20.438 -15.258 1 98.56 170 LEU A N 1
ATOM 1315 C CA . LEU A 1 170 ? 12.203 -21.016 -15.406 1 98.56 170 LEU A CA 1
ATOM 1316 C C . LEU A 1 170 ? 11.312 -20.094 -16.234 1 98.56 170 LEU A C 1
ATOM 1318 O O . LEU A 1 170 ? 11.359 -18.875 -16.094 1 98.56 170 LEU A O 1
ATOM 1322 N N . ASN A 1 171 ? 10.594 -20.688 -17.094 1 97.31 171 ASN A N 1
ATOM 1323 C CA . ASN A 1 171 ? 9.523 -19.891 -17.703 1 97.31 171 ASN A CA 1
ATOM 1324 C C . ASN A 1 171 ? 8.242 -19.953 -16.859 1 97.31 171 ASN A C 1
ATOM 1326 O O . ASN A 1 171 ? 8.18 -20.672 -15.867 1 97.31 171 ASN A O 1
ATOM 1330 N N . LYS A 1 172 ? 7.207 -19.234 -17.297 1 97.25 172 LYS A N 1
ATOM 1331 C CA . LYS A 1 172 ? 5.988 -19.078 -16.5 1 97.25 172 LYS A CA 1
ATOM 1332 C C . LYS A 1 172 ? 5.277 -20.406 -16.312 1 97.25 172 LYS A C 1
ATOM 1334 O O . LYS A 1 172 ? 4.742 -20.703 -15.242 1 97.25 172 LYS A O 1
ATOM 1339 N N . SER A 1 173 ? 5.285 -21.172 -17.375 1 97.44 173 SER A N 1
ATOM 1340 C CA . SER A 1 173 ? 4.633 -22.469 -17.297 1 97.44 173 SER A CA 1
ATOM 1341 C C . SER A 1 173 ? 5.348 -23.391 -16.312 1 97.44 173 SER A C 1
ATOM 1343 O O . SER A 1 173 ? 4.703 -24.156 -15.594 1 97.44 173 SER A O 1
ATOM 1345 N N . GLU A 1 174 ? 6.613 -23.328 -16.328 1 98.31 174 GLU A N 1
ATOM 1346 C CA . GLU A 1 174 ? 7.402 -24.125 -15.398 1 98.31 174 GLU A CA 1
ATOM 1347 C C . GLU A 1 174 ? 7.188 -23.656 -13.961 1 98.31 174 GLU A C 1
ATOM 1349 O O . GLU A 1 174 ? 7.133 -24.484 -13.039 1 98.31 174 GLU A O 1
ATOM 1354 N N . VAL A 1 175 ? 7.082 -22.391 -13.773 1 98.56 175 VAL A N 1
ATOM 1355 C CA . VAL A 1 175 ? 6.781 -21.859 -12.453 1 98.56 175 VAL A CA 1
ATOM 1356 C C . VAL A 1 175 ? 5.41 -22.344 -11.992 1 98.56 175 VAL A C 1
ATOM 1358 O O . VAL A 1 175 ? 5.258 -22.812 -10.859 1 98.56 175 VAL A O 1
ATOM 1361 N N . ALA A 1 176 ? 4.477 -22.297 -12.859 1 98.19 176 ALA A N 1
ATOM 1362 C CA . ALA A 1 176 ? 3.123 -22.75 -12.555 1 98.19 176 ALA A CA 1
ATOM 1363 C C . ALA A 1 176 ? 3.119 -24.219 -12.133 1 98.19 176 ALA A C 1
ATOM 1365 O O . ALA A 1 176 ? 2.381 -24.609 -11.227 1 98.19 176 ALA A O 1
ATOM 1366 N N . ALA A 1 177 ? 3.938 -24.984 -12.734 1 98.12 177 ALA A N 1
ATOM 1367 C CA . ALA A 1 177 ? 3.975 -26.422 -12.508 1 98.12 177 ALA A CA 1
ATOM 1368 C C . ALA A 1 177 ? 4.477 -26.75 -11.109 1 98.12 177 ALA A C 1
ATOM 1370 O O . ALA A 1 177 ? 4.273 -27.859 -10.609 1 98.12 177 ALA A O 1
ATOM 1371 N N . LEU A 1 178 ? 5.07 -25.781 -10.516 1 97.69 178 LEU A N 1
ATOM 1372 C CA . LEU A 1 178 ? 5.578 -26 -9.164 1 97.69 178 LEU A CA 1
ATOM 1373 C C . LEU A 1 178 ? 4.43 -26.172 -8.172 1 97.69 178 LEU A C 1
ATOM 1375 O O . LEU A 1 178 ? 4.637 -26.656 -7.059 1 97.69 178 LEU A O 1
ATOM 1379 N N . GLY A 1 179 ? 3.262 -25.766 -8.547 1 95.69 179 GLY A N 1
ATOM 1380 C CA . GLY A 1 179 ? 2.096 -25.922 -7.691 1 95.69 179 GLY A CA 1
ATOM 1381 C C . GLY A 1 179 ? 1.836 -27.375 -7.305 1 95.69 179 GLY A C 1
ATOM 1382 O O . GLY A 1 179 ? 1.42 -27.656 -6.176 1 95.69 179 GLY A O 1
ATOM 1383 N N . ASP A 1 180 ? 2.121 -28.297 -8.156 1 95.5 180 ASP A N 1
ATOM 1384 C CA . ASP A 1 180 ? 1.867 -29.719 -7.918 1 95.5 180 ASP A CA 1
ATOM 1385 C C . ASP A 1 180 ? 2.834 -30.281 -6.879 1 95.5 180 ASP A C 1
ATOM 1387 O O . ASP A 1 180 ? 2.498 -31.219 -6.156 1 95.5 180 ASP A O 1
ATOM 1391 N N . THR A 1 181 ? 3.979 -29.688 -6.801 1 94.19 181 THR A N 1
ATOM 1392 C CA . THR A 1 181 ? 5.012 -30.266 -5.949 1 94.19 181 THR A CA 1
ATOM 1393 C C . THR A 1 181 ? 5.207 -29.438 -4.688 1 94.19 181 THR A C 1
ATOM 1395 O O . THR A 1 181 ? 6.027 -29.766 -3.834 1 94.19 181 THR A O 1
ATOM 1398 N N . GLY A 1 182 ? 4.512 -28.391 -4.566 1 92.88 182 GLY A N 1
ATOM 1399 C CA . GLY A 1 182 ? 4.773 -27.469 -3.469 1 92.88 182 GLY A CA 1
ATOM 1400 C C . GLY A 1 182 ? 6.137 -26.812 -3.557 1 92.88 182 GLY A C 1
ATOM 1401 O O . GLY A 1 182 ? 6.793 -26.594 -2.539 1 92.88 182 GLY A O 1
ATOM 1402 N N . GLY A 1 183 ? 6.562 -26.562 -4.754 1 95.88 183 GLY A N 1
ATOM 1403 C CA . GLY A 1 183 ? 7.887 -26.016 -4.984 1 95.88 183 GLY A CA 1
ATOM 1404 C C . GLY A 1 183 ? 7.934 -24.5 -4.895 1 95.88 183 GLY A C 1
ATOM 1405 O O . GLY A 1 183 ? 6.934 -23.859 -4.551 1 95.88 183 GLY A O 1
ATOM 1406 N N . SER A 1 184 ? 9.148 -23.984 -5.109 1 97.94 184 SER A N 1
ATOM 1407 C CA . SER A 1 184 ? 9.406 -22.547 -5.066 1 97.94 184 SER A CA 1
ATOM 1408 C C . SER A 1 184 ? 10.32 -22.125 -6.211 1 97.94 184 SER A C 1
ATOM 1410 O O . SER A 1 184 ? 10.93 -22.953 -6.875 1 97.94 184 SER A O 1
ATOM 1412 N N . PHE A 1 185 ? 10.289 -20.844 -6.438 1 98.56 185 PHE A N 1
ATOM 1413 C CA . PHE A 1 185 ? 11.227 -20.234 -7.367 1 98.56 185 PHE A CA 1
ATOM 1414 C C . PHE A 1 185 ? 11.977 -19.094 -6.699 1 98.56 185 PHE A C 1
ATOM 1416 O O . PHE A 1 185 ? 11.68 -18.719 -5.562 1 98.56 185 PHE A O 1
ATOM 1423 N N . TRP A 1 186 ? 12.984 -18.656 -7.422 1 98.69 186 TRP A N 1
ATOM 1424 C CA . TRP A 1 186 ? 13.781 -17.531 -6.93 1 98.69 186 TRP A CA 1
ATOM 1425 C C . TRP A 1 186 ? 13.68 -16.328 -7.859 1 98.69 186 TRP A C 1
ATOM 1427 O O . TRP A 1 186 ? 13.711 -16.484 -9.086 1 98.69 186 TRP A O 1
ATOM 1437 N N . ALA A 1 187 ? 13.5 -15.188 -7.262 1 98.19 187 ALA A N 1
ATOM 1438 C CA . ALA A 1 187 ? 13.359 -13.953 -8.023 1 98.19 187 ALA A CA 1
ATOM 1439 C C . ALA A 1 187 ? 14.148 -12.82 -7.383 1 98.19 187 ALA A C 1
ATOM 1441 O O . ALA A 1 187 ? 14.562 -12.922 -6.227 1 98.19 187 ALA A O 1
ATOM 1442 N N . SER A 1 188 ? 14.344 -11.789 -8.117 1 96.31 188 SER A N 1
ATOM 1443 C CA . SER A 1 188 ? 15.148 -10.656 -7.684 1 96.31 188 SER A CA 1
ATOM 1444 C C . SER A 1 188 ? 14.438 -9.852 -6.598 1 96.31 188 SER A C 1
ATOM 1446 O O . SER A 1 188 ? 13.219 -9.969 -6.434 1 96.31 188 SER A O 1
ATOM 1448 N N . ARG A 1 189 ? 15.18 -9.047 -5.891 1 95 189 ARG A N 1
ATOM 1449 C CA . ARG A 1 189 ? 14.617 -8.109 -4.926 1 95 189 ARG A CA 1
ATOM 1450 C C . ARG A 1 189 ? 13.648 -7.148 -5.605 1 95 189 ARG A C 1
ATOM 1452 O O . ARG A 1 189 ? 12.594 -6.824 -5.047 1 95 189 ARG A O 1
ATOM 1459 N N . ASP A 1 190 ? 14.031 -6.723 -6.766 1 95 190 ASP A N 1
ATOM 1460 C CA . ASP A 1 190 ? 13.156 -5.82 -7.516 1 95 190 ASP A CA 1
ATOM 1461 C C . ASP A 1 190 ? 11.805 -6.465 -7.785 1 95 190 ASP A C 1
ATOM 1463 O O . ASP A 1 190 ? 10.766 -5.797 -7.73 1 95 190 ASP A O 1
ATOM 1467 N N . TRP A 1 191 ? 11.82 -7.688 -8.133 1 97.56 191 TRP A N 1
ATOM 1468 C CA . TRP A 1 191 ? 10.57 -8.422 -8.312 1 97.56 191 TRP A CA 1
ATOM 1469 C C . TRP A 1 191 ? 9.711 -8.352 -7.055 1 97.56 191 TRP A C 1
ATOM 1471 O O . TRP A 1 191 ? 8.508 -8.086 -7.129 1 97.56 191 TRP A O 1
ATOM 1481 N N . HIS A 1 192 ? 10.328 -8.602 -5.91 1 97.56 192 HIS A N 1
ATOM 1482 C CA . HIS A 1 192 ? 9.609 -8.602 -4.641 1 97.56 192 HIS A CA 1
ATOM 1483 C C . HIS A 1 192 ? 9.039 -7.223 -4.324 1 97.56 192 HIS A C 1
ATOM 1485 O O . HIS A 1 192 ? 7.914 -7.105 -3.836 1 97.56 192 HIS A O 1
ATOM 1491 N N . ILE A 1 193 ? 9.789 -6.23 -4.59 1 96.69 193 ILE A N 1
ATOM 1492 C CA . ILE A 1 193 ? 9.328 -4.867 -4.348 1 96.69 193 ILE A CA 1
ATOM 1493 C C . ILE A 1 193 ? 8.133 -4.562 -5.254 1 96.69 193 ILE A C 1
ATOM 1495 O O . ILE A 1 193 ? 7.113 -4.055 -4.789 1 96.69 193 ILE A O 1
ATOM 1499 N N . ALA A 1 194 ? 8.281 -4.902 -6.535 1 97.75 194 ALA A N 1
ATOM 1500 C CA . ALA A 1 194 ? 7.168 -4.707 -7.465 1 97.75 194 ALA A CA 1
ATOM 1501 C C . ALA A 1 194 ? 5.938 -5.488 -7.016 1 97.75 194 ALA A C 1
ATOM 1503 O O . ALA A 1 194 ? 4.82 -4.973 -7.051 1 97.75 194 ALA A O 1
ATOM 1504 N N . HIS A 1 195 ? 6.176 -6.723 -6.652 1 98.06 195 HIS A N 1
ATOM 1505 C CA . HIS A 1 195 ? 5.105 -7.555 -6.113 1 98.06 195 HIS A CA 1
ATOM 1506 C C . HIS A 1 195 ? 4.352 -6.836 -5.004 1 98.06 195 HIS A C 1
ATOM 1508 O O . HIS A 1 195 ? 3.121 -6.762 -5.031 1 98.06 195 HIS A O 1
ATOM 1514 N N . CYS A 1 196 ? 5.062 -6.25 -4.082 1 97.69 196 CYS A N 1
ATOM 1515 C CA . CYS A 1 196 ? 4.465 -5.539 -2.959 1 97.69 196 CYS A CA 1
ATOM 1516 C C . CYS A 1 196 ? 3.65 -4.344 -3.443 1 97.69 196 CYS A C 1
ATOM 1518 O O . CYS A 1 196 ? 2.514 -4.145 -3.01 1 97.69 196 CYS A O 1
ATOM 1520 N N . LEU A 1 197 ? 4.18 -3.588 -4.32 1 97.88 197 LEU A N 1
ATOM 1521 C CA . LEU A 1 197 ? 3.531 -2.375 -4.805 1 97.88 197 LEU A CA 1
ATOM 1522 C C . LEU A 1 197 ? 2.273 -2.711 -5.602 1 97.88 197 LEU A C 1
ATOM 1524 O O . LEU A 1 197 ? 1.275 -1.992 -5.523 1 97.88 197 LEU A O 1
ATOM 1528 N N . PHE A 1 198 ? 2.297 -3.781 -6.34 1 98.31 198 PHE A N 1
ATOM 1529 C CA . PHE A 1 198 ? 1.123 -4.188 -7.102 1 98.31 198 PHE A CA 1
ATOM 1530 C C . PHE A 1 198 ? 0.043 -4.742 -6.18 1 98.31 198 PHE A C 1
ATOM 1532 O O . PHE A 1 198 ? -1.149 -4.617 -6.469 1 98.31 198 PHE A O 1
ATOM 1539 N N . TYR A 1 199 ? 0.426 -5.305 -5.047 1 97.19 199 TYR A N 1
ATOM 1540 C CA . TYR A 1 199 ? -0.595 -5.727 -4.094 1 97.19 199 TYR A CA 1
ATOM 1541 C C . TYR A 1 199 ? -1.256 -4.52 -3.436 1 97.19 199 TYR A C 1
ATOM 1543 O O . TYR A 1 199 ? -2.434 -4.574 -3.07 1 97.19 199 TYR A O 1
ATOM 1551 N N . TRP A 1 200 ? -0.485 -3.418 -3.293 1 96.69 200 TRP A N 1
ATOM 1552 C CA . TRP A 1 200 ? -1.116 -2.174 -2.867 1 96.69 200 TRP A CA 1
ATOM 1553 C C . TRP A 1 200 ? -2.156 -1.715 -3.885 1 96.69 200 TRP A C 1
ATOM 1555 O O . TRP A 1 200 ? -3.27 -1.335 -3.514 1 96.69 200 TRP A O 1
ATOM 1565 N N . GLN A 1 201 ? -1.817 -1.82 -5.141 1 97.12 201 GLN A N 1
ATOM 1566 C CA . GLN A 1 201 ? -2.785 -1.487 -6.18 1 97.12 201 GLN A CA 1
ATOM 1567 C C . GLN A 1 201 ? -3.998 -2.41 -6.121 1 97.12 201 GLN A C 1
ATOM 1569 O O . GLN A 1 201 ? -5.137 -1.963 -6.289 1 97.12 201 GLN A O 1
ATOM 1574 N N . LYS A 1 202 ? -3.736 -3.678 -5.914 1 95.75 202 LYS A N 1
ATOM 1575 C CA . LYS A 1 202 ? -4.832 -4.637 -5.812 1 95.75 202 LYS A CA 1
ATOM 1576 C C . LYS A 1 202 ? -5.789 -4.262 -4.688 1 95.75 202 LYS A C 1
ATOM 1578 O O . LYS A 1 202 ? -7.008 -4.371 -4.836 1 95.75 202 LYS A O 1
ATOM 1583 N N . TYR A 1 203 ? -5.191 -3.836 -3.633 1 93 203 TYR A N 1
ATOM 1584 C CA . TYR A 1 203 ? -5.977 -3.4 -2.482 1 93 203 TYR A CA 1
ATOM 1585 C C . TYR A 1 203 ? -6.91 -2.256 -2.861 1 93 203 TYR A C 1
ATOM 1587 O O . TYR A 1 203 ? -8.07 -2.229 -2.445 1 93 203 TYR A O 1
ATOM 1595 N N . HIS A 1 204 ? -6.426 -1.306 -3.559 1 92.88 204 HIS A N 1
ATOM 1596 C CA . HIS A 1 204 ? -7.254 -0.187 -3.994 1 92.88 204 HIS A CA 1
ATOM 1597 C C . HIS A 1 204 ? -8.281 -0.633 -5.027 1 92.88 204 HIS A C 1
ATOM 1599 O O . HIS A 1 204 ? -9.453 -0.264 -4.941 1 92.88 204 HIS A O 1
ATOM 1605 N N . ARG A 1 205 ? -7.883 -1.464 -5.984 1 94.19 205 ARG A N 1
ATOM 1606 C CA . ARG A 1 205 ? -8.703 -1.848 -7.129 1 94.19 205 ARG A CA 1
ATOM 1607 C C . ARG A 1 205 ? -9.859 -2.742 -6.699 1 94.19 205 ARG A C 1
ATOM 1609 O O . ARG A 1 205 ? -10.922 -2.736 -7.324 1 94.19 205 ARG A O 1
ATOM 1616 N N . MET A 1 206 ? -9.648 -3.484 -5.664 1 91.81 206 MET A N 1
ATOM 1617 C CA . MET A 1 206 ? -10.688 -4.434 -5.273 1 91.81 206 MET A CA 1
ATOM 1618 C C . MET A 1 206 ? -11.977 -3.713 -4.906 1 91.81 206 MET A C 1
ATOM 1620 O O . MET A 1 206 ? -13.055 -4.312 -4.91 1 91.81 206 MET A O 1
ATOM 1624 N N . ARG A 1 207 ? -11.82 -2.424 -4.609 1 86.56 207 ARG A N 1
ATOM 1625 C CA . ARG A 1 207 ? -12.992 -1.599 -4.348 1 86.56 207 ARG A CA 1
ATOM 1626 C C . ARG A 1 207 ? -13.977 -1.656 -5.516 1 86.56 207 ARG A C 1
ATOM 1628 O O . ARG A 1 207 ? -15.188 -1.722 -5.309 1 86.56 207 ARG A O 1
ATOM 1635 N N . HIS A 1 208 ? -13.461 -1.647 -6.727 1 88.06 208 HIS A N 1
ATOM 1636 C CA . HIS A 1 208 ? -14.32 -1.541 -7.902 1 88.06 208 HIS A CA 1
ATOM 1637 C C . HIS A 1 208 ? -14.414 -2.875 -8.633 1 88.06 208 HIS A C 1
ATOM 1639 O O . HIS A 1 208 ? -15.445 -3.18 -9.242 1 88.06 208 HIS A O 1
ATOM 1645 N N . THR A 1 209 ? -13.344 -3.648 -8.547 1 90.5 209 THR A N 1
ATOM 1646 C CA . THR A 1 209 ? -13.336 -4.926 -9.25 1 90.5 209 THR A CA 1
ATOM 1647 C C . THR A 1 209 ? -14.117 -5.98 -8.477 1 90.5 209 THR A C 1
ATOM 1649 O O . THR A 1 209 ? -14.516 -7.004 -9.031 1 90.5 209 THR A O 1
ATOM 1652 N N . LYS A 1 210 ? -14.242 -5.785 -7.145 1 89 210 LYS A N 1
ATOM 1653 C CA . LYS A 1 210 ? -14.969 -6.66 -6.23 1 89 210 LYS A CA 1
ATOM 1654 C C . LYS A 1 210 ? -14.273 -8.016 -6.102 1 89 210 LYS A C 1
ATOM 1656 O O . LYS A 1 210 ? -14.898 -9 -5.691 1 89 210 LYS A O 1
ATOM 1661 N N . ILE A 1 211 ? -13.047 -8.055 -6.492 1 91.94 211 ILE A N 1
ATOM 1662 C CA . ILE A 1 211 ? -12.266 -9.266 -6.273 1 91.94 211 ILE A CA 1
ATOM 1663 C C . ILE A 1 211 ? -12 -9.445 -4.777 1 91.94 211 ILE A C 1
ATOM 1665 O O . ILE A 1 211 ? -11.992 -8.477 -4.023 1 91.94 211 ILE A O 1
ATOM 1669 N N . ILE A 1 212 ? -11.812 -10.727 -4.438 1 92.75 212 ILE A N 1
ATOM 1670 C CA . ILE A 1 212 ? -11.516 -11.062 -3.047 1 92.75 212 ILE A CA 1
ATOM 1671 C C . ILE A 1 212 ? -10.008 -11.203 -2.857 1 92.75 212 ILE A C 1
ATOM 1673 O O . ILE A 1 212 ? -9.352 -11.969 -3.566 1 92.75 212 ILE A O 1
ATOM 1677 N N . MET A 1 213 ? -9.516 -10.398 -1.908 1 93.44 213 MET A N 1
ATOM 1678 C CA . MET A 1 213 ? -8.094 -10.5 -1.58 1 93.44 213 MET A CA 1
ATOM 1679 C C . MET A 1 213 ? -7.797 -11.812 -0.864 1 93.44 213 MET A C 1
ATOM 1681 O O . MET A 1 213 ? -8.516 -12.195 0.062 1 93.44 213 MET A O 1
ATOM 1685 N N . GLU A 1 214 ? -6.75 -12.469 -1.333 1 94.19 214 GLU A N 1
ATOM 1686 C CA . GLU A 1 214 ? -6.328 -13.703 -0.677 1 94.19 214 GLU A CA 1
ATOM 1687 C C . GLU A 1 214 ? -5.887 -13.438 0.761 1 94.19 214 GLU A C 1
ATOM 1689 O O . GLU A 1 214 ? -5.227 -12.438 1.041 1 94.19 214 GLU A O 1
ATOM 1694 N N . GLU A 1 215 ? -6.133 -14.375 1.603 1 92.81 215 GLU A N 1
ATOM 1695 C CA . GLU A 1 215 ? -5.77 -14.258 3.012 1 92.81 215 GLU A CA 1
ATOM 1696 C C . GLU A 1 215 ? -4.262 -14.086 3.182 1 92.81 215 GLU A C 1
ATOM 1698 O O . GLU A 1 215 ? -3.811 -13.344 4.055 1 92.81 215 GLU A O 1
ATOM 1703 N N . ARG A 1 216 ? -3.52 -14.656 2.344 1 92.81 216 ARG A N 1
ATOM 1704 C CA . ARG A 1 216 ? -2.062 -14.688 2.41 1 92.81 216 ARG A CA 1
ATOM 1705 C C . ARG A 1 216 ? -1.482 -13.281 2.385 1 92.81 216 ARG A C 1
ATOM 1707 O O . ARG A 1 216 ? -0.467 -13.008 3.029 1 92.81 216 ARG A O 1
ATOM 1714 N N . PHE A 1 217 ? -2.137 -12.43 1.692 1 93.94 217 PHE A N 1
ATOM 1715 C CA . PHE A 1 217 ? -1.542 -11.109 1.494 1 93.94 217 PHE A CA 1
ATOM 1716 C C . PHE A 1 217 ? -2.416 -10.023 2.109 1 93.94 217 PHE A C 1
ATOM 1718 O O . PHE A 1 217 ? -2.143 -8.836 1.946 1 93.94 217 PHE A O 1
ATOM 1725 N N . ASP A 1 218 ? -3.477 -10.453 2.742 1 92.81 218 ASP A N 1
ATOM 1726 C CA . ASP A 1 218 ? -4.406 -9.484 3.307 1 92.81 218 ASP A CA 1
ATOM 1727 C C . ASP A 1 218 ? -4.176 -9.305 4.805 1 92.81 218 ASP A C 1
ATOM 1729 O O . ASP A 1 218 ? -5.055 -9.617 5.613 1 92.81 218 ASP A O 1
ATOM 1733 N N . SER A 1 219 ? -3.047 -8.766 5.203 1 92.56 219 SER A N 1
ATOM 1734 C CA . SER A 1 219 ? -2.746 -8.539 6.613 1 92.56 219 SER A CA 1
ATOM 1735 C C . SER A 1 219 ? -1.814 -7.348 6.797 1 92.56 219 SER A C 1
ATOM 1737 O O . SER A 1 219 ? -0.994 -7.055 5.926 1 92.56 219 SER A O 1
ATOM 1739 N N . LEU A 1 220 ? -1.996 -6.723 7.938 1 94.5 220 LEU A N 1
ATOM 1740 C CA . LEU A 1 220 ? -1.088 -5.633 8.281 1 94.5 220 LEU A CA 1
ATOM 1741 C C . LEU A 1 220 ? 0.35 -6.133 8.375 1 94.5 220 LEU A C 1
ATOM 1743 O O . LEU A 1 220 ? 1.286 -5.418 8.016 1 94.5 220 LEU A O 1
ATOM 1747 N N . HIS A 1 221 ? 0.483 -7.34 8.805 1 94.56 221 HIS A N 1
ATOM 1748 C CA . HIS A 1 221 ? 1.8 -7.961 8.883 1 94.56 221 HIS A CA 1
ATOM 1749 C C . HIS A 1 221 ? 2.479 -7.984 7.516 1 94.56 221 HIS A C 1
ATOM 1751 O O . HIS A 1 221 ? 3.664 -7.66 7.402 1 94.56 221 HIS A O 1
ATOM 1757 N N . HIS A 1 222 ? 1.748 -8.344 6.523 1 94.62 222 HIS A N 1
ATOM 1758 C CA . HIS A 1 222 ? 2.303 -8.352 5.176 1 94.62 222 HIS A CA 1
ATOM 1759 C C . HIS A 1 222 ? 2.686 -6.941 4.727 1 94.62 222 HIS A C 1
ATOM 1761 O O . HIS A 1 222 ? 3.75 -6.742 4.137 1 94.62 222 HIS A O 1
ATOM 1767 N N . VAL A 1 223 ? 1.828 -5.996 4.996 1 96.06 223 VAL A N 1
ATOM 1768 C CA . VAL A 1 223 ? 2.1 -4.605 4.637 1 96.06 223 VAL A CA 1
ATOM 1769 C C . VAL A 1 223 ? 3.396 -4.148 5.297 1 96.06 223 VAL A C 1
ATOM 1771 O O . VAL A 1 223 ? 4.262 -3.564 4.641 1 96.06 223 VAL A O 1
ATOM 1774 N N . LYS A 1 224 ? 3.537 -4.445 6.555 1 96.69 224 LYS A N 1
ATOM 1775 C CA . LYS A 1 224 ? 4.734 -4.047 7.293 1 96.69 224 LYS A CA 1
ATOM 1776 C C . LYS A 1 224 ? 5.965 -4.797 6.785 1 96.69 224 LYS A C 1
ATOM 1778 O O . LYS A 1 224 ? 7.059 -4.23 6.719 1 96.69 224 LYS A O 1
ATOM 1783 N N . HIS A 1 225 ? 5.805 -6.066 6.457 1 95.62 225 HIS A N 1
ATOM 1784 C CA . HIS A 1 225 ? 6.883 -6.844 5.855 1 95.62 225 HIS A CA 1
ATOM 1785 C C . HIS A 1 225 ? 7.371 -6.195 4.562 1 95.62 225 HIS A C 1
ATOM 1787 O O . HIS A 1 225 ? 8.578 -6.043 4.359 1 95.62 225 HIS A O 1
ATOM 1793 N N . CYS A 1 226 ? 6.477 -5.812 3.705 1 96.12 226 CYS A N 1
ATOM 1794 C CA . CYS A 1 226 ? 6.801 -5.109 2.469 1 96.12 226 CYS A CA 1
ATOM 1795 C C . CYS A 1 226 ? 7.543 -3.811 2.758 1 96.12 226 CYS A C 1
ATOM 1797 O O . CYS A 1 226 ? 8.516 -3.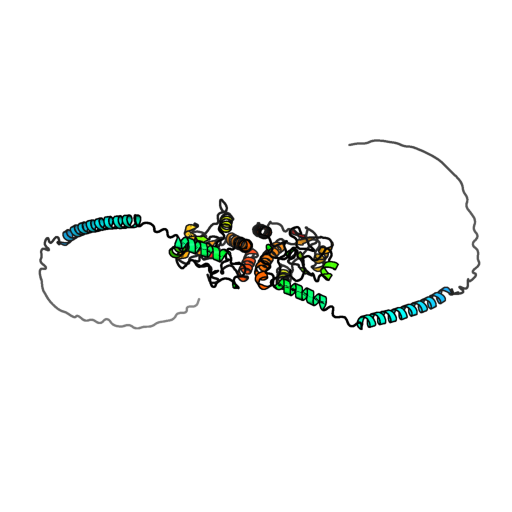484 2.082 1 96.12 226 CYS A O 1
ATOM 1799 N N . GLY A 1 227 ? 6.992 -3.07 3.76 1 96 227 GLY A N 1
ATOM 1800 C CA . GLY A 1 227 ? 7.641 -1.823 4.133 1 96 227 GLY A CA 1
ATOM 1801 C C . GLY A 1 227 ? 9.102 -2 4.512 1 96 227 GLY A C 1
ATOM 1802 O O . GLY A 1 227 ? 9.953 -1.217 4.09 1 96 227 GLY A O 1
ATOM 1803 N N . ARG A 1 228 ? 9.391 -3.012 5.277 1 95.38 228 ARG A N 1
ATOM 1804 C CA . ARG A 1 228 ? 10.766 -3.293 5.688 1 95.38 228 ARG A CA 1
ATOM 1805 C C . ARG A 1 228 ? 11.633 -3.658 4.488 1 95.38 228 ARG A C 1
ATOM 1807 O O . ARG A 1 228 ? 12.758 -3.174 4.363 1 95.38 228 ARG A O 1
ATOM 1814 N N . LEU A 1 229 ? 11.117 -4.48 3.633 1 94.69 229 LEU A N 1
ATOM 1815 C CA . LEU A 1 229 ? 11.867 -4.871 2.441 1 94.69 229 LEU A CA 1
ATOM 1816 C C . LEU A 1 229 ? 12.234 -3.648 1.604 1 94.69 229 LEU A C 1
ATOM 1818 O O . LEU A 1 229 ? 13.383 -3.504 1.178 1 94.69 229 LEU A O 1
ATOM 1822 N N . ILE A 1 230 ? 11.266 -2.783 1.395 1 95.25 230 ILE A N 1
ATOM 1823 C CA . ILE A 1 230 ? 11.43 -1.625 0.523 1 95.25 230 ILE A CA 1
ATOM 1824 C C . ILE A 1 230 ? 12.438 -0.655 1.135 1 95.25 230 ILE A C 1
ATOM 1826 O O . ILE A 1 230 ? 13.25 -0.061 0.42 1 95.25 230 ILE A O 1
ATOM 1830 N N . ARG A 1 231 ? 12.383 -0.558 2.436 1 93.44 231 ARG A N 1
ATOM 1831 C CA . ARG A 1 231 ? 13.203 0.456 3.09 1 93.44 231 ARG A CA 1
ATOM 1832 C C . ARG A 1 231 ? 14.594 -0.084 3.398 1 93.44 231 ARG A C 1
ATOM 1834 O O . ARG A 1 231 ? 15.516 0.685 3.689 1 93.44 231 ARG A O 1
ATOM 1841 N N . ASN A 1 232 ? 14.734 -1.344 3.387 1 89.75 232 ASN A N 1
ATOM 1842 C CA . ASN A 1 232 ? 16.062 -1.913 3.611 1 89.75 232 ASN A CA 1
ATOM 1843 C C . ASN A 1 232 ? 17.047 -1.482 2.531 1 89.75 232 ASN A C 1
ATOM 1845 O O . ASN A 1 232 ? 16.734 -1.529 1.341 1 89.75 232 ASN A O 1
ATOM 1849 N N . PRO A 1 233 ? 18.219 -1.09 3.031 1 81.38 233 PRO A N 1
ATOM 1850 C CA . PRO A 1 233 ? 19.234 -0.716 2.035 1 81.38 233 PRO A CA 1
ATOM 1851 C C . PRO A 1 233 ? 19.578 -1.865 1.092 1 81.38 233 PRO A C 1
ATOM 1853 O O . PRO A 1 233 ? 19.578 -3.029 1.503 1 81.38 233 PRO A O 1
ATOM 1856 N N . THR A 1 234 ? 19.766 -1.466 -0.175 1 75.5 234 THR A N 1
ATOM 1857 C CA . THR A 1 234 ? 20.141 -2.467 -1.161 1 75.5 234 THR A CA 1
ATOM 1858 C C . THR A 1 234 ? 21.562 -2.975 -0.888 1 75.5 234 THR A C 1
ATOM 1860 O O . THR A 1 234 ? 22.5 -2.186 -0.821 1 75.5 234 THR A O 1
ATOM 1863 N N . PRO A 1 235 ? 21.547 -4.262 -0.744 1 76.31 235 PRO A N 1
ATOM 1864 C CA . PRO A 1 235 ? 22.906 -4.793 -0.562 1 76.31 235 PRO A CA 1
ATOM 1865 C C . PRO A 1 235 ? 23.781 -4.605 -1.796 1 76.31 235 PRO A C 1
ATOM 1867 O O . PRO A 1 235 ? 23.266 -4.367 -2.893 1 76.31 235 PRO A O 1
ATOM 1870 N N . ASP A 1 236 ? 25.031 -4.684 -1.601 1 77.94 236 ASP A N 1
ATOM 1871 C CA . ASP A 1 236 ? 26.016 -4.473 -2.664 1 77.94 236 ASP A CA 1
ATOM 1872 C C . ASP A 1 236 ? 26.094 -5.684 -3.592 1 77.94 236 ASP A C 1
ATOM 1874 O O . ASP A 1 236 ? 26.734 -5.625 -4.645 1 77.94 236 ASP A O 1
ATOM 1878 N N . HIS A 1 237 ? 25.375 -6.711 -3.182 1 78.38 237 HIS A N 1
ATOM 1879 C CA . HIS A 1 237 ? 25.438 -7.902 -4.016 1 78.38 237 HIS A CA 1
ATOM 1880 C C . HIS A 1 237 ? 24.047 -8.352 -4.457 1 78.38 237 HIS A C 1
ATOM 1882 O O . HIS A 1 237 ? 23.062 -8.125 -3.748 1 78.38 237 HIS A O 1
ATOM 1888 N N . PHE A 1 238 ? 24.172 -8.82 -5.676 1 83.94 238 PHE A N 1
ATOM 1889 C CA . PHE A 1 238 ? 22.938 -9.352 -6.234 1 83.94 238 PHE A CA 1
ATOM 1890 C C . PHE A 1 238 ? 22.562 -10.672 -5.57 1 83.94 238 PHE A C 1
ATOM 1892 O O . PHE A 1 238 ? 23.422 -11.531 -5.352 1 83.94 238 PHE A O 1
ATOM 1899 N N . PHE A 1 239 ? 21.312 -10.734 -5.129 1 90.5 239 PHE A N 1
ATOM 1900 C CA . PHE A 1 239 ? 20.812 -11.992 -4.578 1 90.5 239 PHE A CA 1
ATOM 1901 C C . PHE A 1 239 ? 19.344 -12.203 -4.938 1 90.5 239 PHE A C 1
ATOM 1903 O O . PHE A 1 239 ? 18.656 -11.258 -5.328 1 90.5 239 PHE A O 1
ATOM 1910 N N . LEU A 1 240 ? 18.984 -13.469 -4.918 1 96.56 240 LEU A N 1
ATOM 1911 C CA . LEU A 1 240 ? 17.609 -13.844 -5.199 1 96.56 240 LEU A CA 1
ATOM 1912 C C . LEU A 1 240 ? 16.891 -14.258 -3.918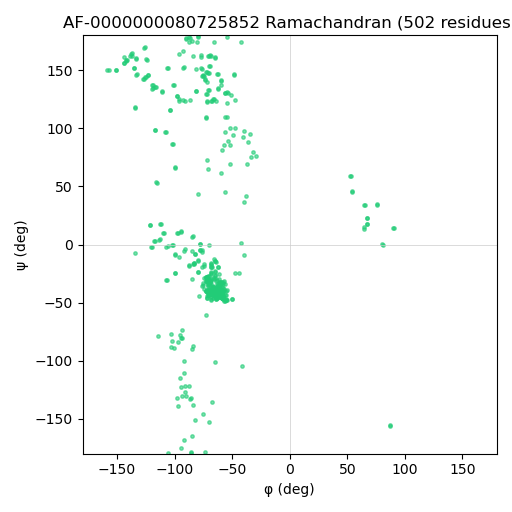 1 96.56 240 LEU A C 1
ATOM 1914 O O . LEU A 1 240 ? 17.531 -14.648 -2.939 1 96.56 240 LEU A O 1
ATOM 1918 N N . ILE A 1 241 ? 15.602 -14.062 -3.924 1 96.56 241 ILE A N 1
ATOM 1919 C CA . ILE A 1 241 ? 14.773 -14.414 -2.775 1 96.56 241 ILE A CA 1
ATOM 1920 C C . ILE A 1 241 ? 13.742 -15.469 -3.178 1 96.56 241 ILE A C 1
ATOM 1922 O O . ILE A 1 241 ? 13.109 -15.359 -4.23 1 96.56 241 ILE A O 1
ATOM 1926 N N . GLU A 1 242 ? 13.602 -16.453 -2.383 1 97.75 242 GLU A N 1
ATOM 1927 C CA . GLU A 1 242 ? 12.734 -17.594 -2.664 1 97.75 242 GLU A CA 1
ATOM 1928 C C . GLU A 1 242 ? 11.266 -17.219 -2.516 1 97.75 242 GLU A C 1
ATOM 1930 O O . GLU A 1 242 ? 10.891 -16.5 -1.591 1 97.75 242 GLU A O 1
ATOM 1935 N N . VAL A 1 243 ? 10.406 -17.766 -3.416 1 97.5 243 VAL A N 1
ATOM 1936 C CA . VAL A 1 243 ? 8.969 -17.531 -3.426 1 97.5 243 VAL A CA 1
ATOM 1937 C C . VAL A 1 243 ? 8.234 -18.859 -3.613 1 97.5 243 VAL A C 1
ATOM 1939 O O . VAL A 1 243 ? 8.383 -19.531 -4.641 1 97.5 243 VAL A O 1
ATOM 1942 N N . PRO A 1 244 ? 7.449 -19.25 -2.68 1 96.81 244 PRO A N 1
ATOM 1943 C CA . PRO A 1 244 ? 6.695 -20.5 -2.854 1 96.81 244 PRO A CA 1
ATOM 1944 C C . PRO A 1 244 ? 5.52 -20.344 -3.818 1 96.81 244 PRO A C 1
ATOM 1946 O O . PRO A 1 244 ? 4.93 -19.266 -3.914 1 96.81 244 PRO A O 1
ATOM 1949 N N . VAL A 1 245 ? 5.242 -21.375 -4.555 1 97.25 245 VAL A N 1
ATOM 1950 C CA . VAL A 1 245 ? 4.027 -21.469 -5.359 1 97.25 245 VAL A CA 1
ATOM 1951 C C . VAL A 1 245 ? 2.979 -22.281 -4.621 1 97.25 245 VAL A C 1
ATOM 1953 O O . VAL A 1 245 ? 3.242 -23.422 -4.219 1 97.25 245 VAL A O 1
ATOM 1956 N N . THR A 1 246 ? 1.763 -21.719 -4.492 1 95.81 246 THR A N 1
ATOM 1957 C CA . THR A 1 246 ? 0.781 -22.391 -3.656 1 95.81 246 THR A CA 1
ATOM 1958 C C . THR A 1 246 ? -0.497 -22.672 -4.441 1 95.81 246 THR A C 1
ATOM 1960 O O . THR A 1 246 ? -0.739 -22.062 -5.484 1 95.81 246 THR A O 1
ATOM 1963 N N . MET A 1 247 ? -1.269 -23.641 -3.932 1 93.81 247 MET A N 1
ATOM 1964 C CA . MET A 1 247 ? -2.531 -24.062 -4.539 1 93.81 247 MET A CA 1
ATOM 1965 C C . MET A 1 247 ? -3.715 -23.422 -3.816 1 93.81 247 MET A C 1
ATOM 1967 O O . MET A 1 247 ? -4.863 -23.594 -4.23 1 93.81 247 MET A O 1
ATOM 1971 N N . ASN A 1 248 ? -3.453 -22.812 -2.801 1 83.38 248 ASN A N 1
ATOM 1972 C CA . ASN A 1 248 ? -4.359 -21.953 -2.049 1 83.38 248 ASN A CA 1
ATOM 1973 C C . ASN A 1 248 ? -3.627 -20.75 -1.459 1 83.38 248 ASN A C 1
ATOM 1975 O O . ASN A 1 248 ? -2.396 -20.719 -1.428 1 83.38 248 ASN A O 1
ATOM 1979 N N . SER A 1 249 ? -4.352 -19.766 -1.106 1 80.94 249 SER A N 1
ATOM 1980 C CA . SER A 1 249 ? -3.689 -18.562 -0.616 1 80.94 249 SER A CA 1
ATOM 1981 C C . SER A 1 249 ? -4.051 -18.297 0.841 1 80.94 249 SER A C 1
ATOM 1983 O O . SER A 1 249 ? -4.438 -17.172 1.189 1 80.94 249 SER A O 1
ATOM 1985 N N . SER A 1 250 ? -3.781 -19.453 1.609 1 78.62 250 SER A N 1
ATOM 1986 C CA . SER A 1 250 ? -3.969 -19.297 3.049 1 78.62 250 SER A CA 1
ATOM 1987 C C . SER A 1 250 ? -2.799 -18.547 3.678 1 78.62 250 SER A C 1
ATOM 1989 O O . SER A 1 250 ? -1.738 -18.406 3.062 1 78.62 250 SER A O 1
ATOM 1991 N N . LYS A 1 251 ? -3.049 -18.016 4.898 1 73 251 LYS A N 1
ATOM 1992 C CA . LYS A 1 251 ? -2.031 -17.266 5.617 1 73 251 LYS A CA 1
ATOM 1993 C C . LYS A 1 251 ? -0.767 -18.078 5.824 1 73 251 LYS A C 1
ATOM 1995 O O . LYS A 1 251 ? 0.337 -17.547 5.879 1 73 251 LYS A O 1
ATOM 2000 N N . ASP A 1 252 ? -0.964 -19.391 5.961 1 63.56 252 ASP A N 1
ATOM 2001 C CA . ASP A 1 252 ? 0.144 -20.297 6.273 1 63.56 252 ASP A CA 1
ATOM 2002 C C . ASP A 1 252 ? 0.733 -20.906 5 1 63.56 252 ASP A C 1
ATOM 2004 O O . ASP A 1 252 ? 1.636 -21.734 5.066 1 63.56 252 ASP A O 1
ATOM 2008 N N . ALA A 1 253 ? 0.301 -20.328 3.893 1 62.16 253 ALA A N 1
ATOM 2009 C CA . ALA A 1 253 ? 0.78 -20.875 2.627 1 62.16 253 ALA A CA 1
ATOM 2010 C C . ALA A 1 253 ? 2.055 -20.172 2.172 1 62.16 253 ALA A C 1
ATOM 2012 O O . ALA A 1 253 ? 2.264 -19 2.475 1 62.16 253 ALA A O 1
ATOM 2013 N N . MET B 1 1 ? 41.5 50.094 -26 1 16.16 1 MET B N 1
ATOM 2014 C CA . MET B 1 1 ? 42.219 51.312 -26.328 1 16.16 1 MET B CA 1
ATOM 2015 C C . MET B 1 1 ? 41.719 52.5 -25.484 1 16.16 1 MET B C 1
ATOM 2017 O O . MET B 1 1 ? 40.656 52.406 -24.859 1 16.16 1 MET B O 1
ATOM 2021 N N . SER B 1 2 ? 41.812 53.688 -26.156 1 15.49 2 SER B N 1
ATOM 2022 C CA . SER B 1 2 ? 42.438 54.938 -25.828 1 15.49 2 SER B CA 1
ATOM 2023 C C . SER B 1 2 ? 41.5 55.812 -25 1 15.49 2 SER B C 1
ATOM 2025 O O . SER B 1 2 ? 40.312 55.562 -24.906 1 15.49 2 SER B O 1
ATOM 2027 N N . SER B 1 3 ? 41.375 57.062 -25.375 1 15.29 3 SER B N 1
ATOM 2028 C CA . SER B 1 3 ? 42.031 58.312 -24.938 1 15.29 3 SER B CA 1
ATOM 2029 C C . SER B 1 3 ? 41.031 59.25 -24.281 1 15.29 3 SER B C 1
ATOM 2031 O O . SER B 1 3 ? 41.281 59.781 -23.219 1 15.29 3 SER B O 1
ATOM 2033 N N . ARG B 1 4 ? 40.156 60.031 -25.031 1 14.83 4 ARG B N 1
ATOM 2034 C CA . ARG B 1 4 ? 40.5 61.438 -25.094 1 14.83 4 ARG B CA 1
ATOM 2035 C C . ARG B 1 4 ? 39.875 62.188 -23.906 1 14.83 4 ARG B C 1
ATOM 2037 O O . ARG B 1 4 ? 39.062 61.656 -23.188 1 14.83 4 ARG B O 1
ATOM 2044 N N . VAL B 1 5 ? 39.062 63.188 -24.234 1 15.47 5 VAL B N 1
ATOM 2045 C CA . VAL B 1 5 ? 39.5 64.625 -24.203 1 15.47 5 VAL B CA 1
ATOM 2046 C C . VAL B 1 5 ? 39.031 65.25 -22.906 1 15.47 5 VAL B C 1
ATOM 2048 O O . VAL B 1 5 ? 38.125 64.75 -22.219 1 15.47 5 VAL B O 1
ATOM 2051 N N . PRO B 1 6 ? 38.375 66.5 -23.031 1 14.22 6 PRO B N 1
ATOM 2052 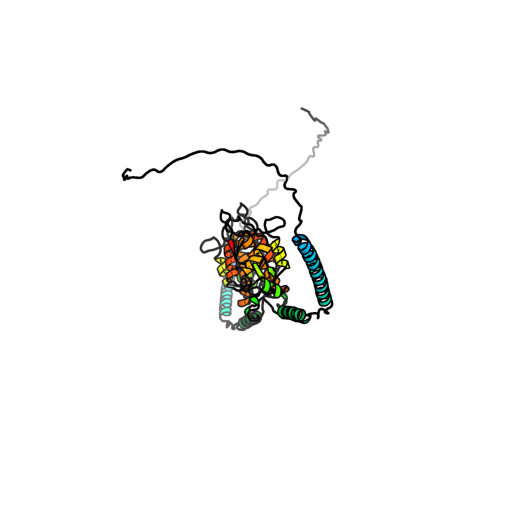C CA . PRO B 1 6 ? 39 67.812 -22.656 1 14.22 6 PRO B CA 1
ATOM 2053 C C . PRO B 1 6 ? 38.531 68.312 -21.297 1 14.22 6 PRO B C 1
ATOM 2055 O O . PRO B 1 6 ? 39.344 68.688 -20.453 1 14.22 6 PRO B O 1
ATOM 2058 N N . LEU B 1 7 ? 37.344 69.125 -21.359 1 14.95 7 LEU B N 1
ATOM 2059 C CA . LEU B 1 7 ? 37.469 70.562 -21.297 1 14.95 7 LEU B CA 1
ATOM 2060 C C . LEU B 1 7 ? 37.469 71.062 -19.844 1 14.95 7 LEU B C 1
ATOM 2062 O O . LE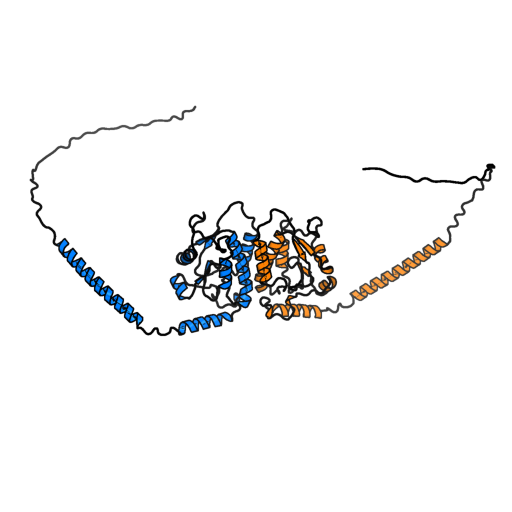U B 1 7 ? 36.906 70.438 -18.969 1 14.95 7 LEU B O 1
ATOM 2066 N N . LEU B 1 8 ? 37.688 72.312 -19.75 1 13.95 8 LEU B N 1
ATOM 2067 C CA . LEU B 1 8 ? 38.5 73.312 -19.125 1 13.95 8 LEU B CA 1
ATOM 2068 C C . LEU B 1 8 ? 37.844 73.875 -17.859 1 13.95 8 LEU B C 1
ATOM 2070 O O . LEU B 1 8 ? 38.469 73.938 -16.797 1 13.95 8 LEU B O 1
ATOM 2074 N N . THR B 1 9 ? 36.844 74.875 -18.094 1 14.31 9 THR B N 1
ATOM 2075 C CA . THR B 1 9 ? 37.281 76.25 -17.812 1 14.31 9 THR B CA 1
ATOM 2076 C C . THR B 1 9 ? 37.125 76.562 -16.328 1 14.31 9 THR B C 1
ATOM 2078 O O . THR B 1 9 ? 36.438 75.812 -15.594 1 14.31 9 THR B O 1
ATOM 2081 N N . TYR B 1 10 ? 36.625 77.812 -16.125 1 14.54 10 TYR B N 1
ATOM 2082 C CA . TYR B 1 10 ? 37.188 79.062 -15.648 1 14.54 10 TYR B CA 1
ATOM 2083 C C . TYR B 1 10 ? 36.969 79.25 -14.148 1 14.54 10 TYR B C 1
ATOM 2085 O O . TYR B 1 10 ? 36.156 78.562 -13.555 1 14.54 10 TYR B O 1
ATOM 2093 N N . ASP B 1 11 ? 36.312 80.375 -13.891 1 14.55 11 ASP B N 1
ATOM 2094 C CA . ASP B 1 11 ? 36.906 81.625 -13.352 1 14.55 11 ASP B CA 1
ATOM 2095 C C . ASP B 1 11 ? 36.75 81.688 -11.836 1 14.55 11 ASP B C 1
ATOM 2097 O O . ASP B 1 11 ? 37.719 81.812 -11.102 1 14.55 11 ASP B O 1
ATOM 2101 N N . GLN B 1 12 ? 35.906 82.75 -11.469 1 14.73 12 GLN B N 1
ATOM 2102 C CA . GLN B 1 12 ? 36.375 84 -10.906 1 14.73 12 GLN B CA 1
ATOM 2103 C C . GLN B 1 12 ? 36.406 83.938 -9.383 1 14.73 12 GLN B C 1
ATOM 2105 O O . GLN B 1 12 ? 37.312 83.312 -8.805 1 14.73 12 GLN B O 1
ATOM 2110 N N . GLU B 1 13 ? 35.656 84.875 -8.859 1 15.82 13 GLU B N 1
ATOM 2111 C CA . GLU B 1 13 ? 36.094 86.125 -8.18 1 15.82 13 GLU B CA 1
ATOM 2112 C C . GLU B 1 13 ? 36.219 85.875 -6.68 1 15.82 13 GLU B C 1
ATOM 2114 O O . GLU B 1 13 ? 35.625 85 -6.121 1 15.82 13 GLU B O 1
ATOM 2119 N N . HIS B 1 14 ? 36.344 87 -6.074 1 15.55 14 HIS B N 1
ATOM 2120 C CA . HIS B 1 14 ? 37.281 87.75 -5.242 1 15.55 14 HIS B CA 1
ATOM 2121 C C . HIS B 1 14 ? 37.031 87.5 -3.76 1 15.55 14 HIS B C 1
ATOM 2123 O O . HIS B 1 14 ? 37.938 87.125 -3.029 1 15.55 14 HIS B O 1
ATOM 2129 N N . ASP B 1 15 ? 36.875 88.688 -3.105 1 14 15 ASP B N 1
ATOM 2130 C CA . ASP B 1 15 ? 37.75 89.375 -2.186 1 14 15 ASP B CA 1
ATOM 2131 C C . ASP B 1 15 ? 37.406 89.062 -0.734 1 14 15 ASP B C 1
ATOM 2133 O O . ASP B 1 15 ? 38.281 88.875 0.109 1 14 15 ASP B O 1
ATOM 2137 N N . ALA B 1 16 ? 36.281 89.75 -0.242 1 15.91 16 ALA B N 1
ATOM 2138 C CA . ALA B 1 16 ? 36.438 90.875 0.678 1 15.91 16 ALA B CA 1
ATOM 2139 C C . ALA B 1 16 ? 36.844 90.375 2.068 1 15.91 16 ALA B C 1
ATOM 2141 O O . ALA B 1 16 ? 36.531 89.25 2.449 1 15.91 16 ALA B O 1
ATOM 2142 N N . GLU B 1 17 ? 36.969 91.375 2.936 1 15.62 17 GLU B N 1
ATOM 2143 C CA . GLU B 1 17 ? 37.875 92 3.918 1 15.62 17 GLU B CA 1
ATOM 2144 C C . GLU B 1 17 ? 37.75 91.312 5.27 1 15.62 17 GLU B C 1
ATOM 2146 O O . GLU B 1 17 ? 36.75 90.625 5.535 1 15.62 17 GLU B O 1
ATOM 2151 N N . ASP B 1 18 ? 38.312 92.062 6.281 1 14.85 18 ASP B N 1
ATOM 2152 C CA . ASP B 1 18 ? 39.375 92 7.27 1 14.85 18 ASP B CA 1
ATOM 2153 C C . AS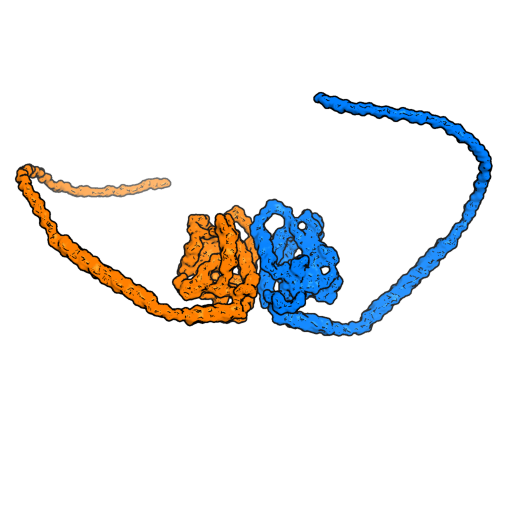P B 1 18 ? 38.875 91.438 8.602 1 14.85 18 ASP B C 1
ATOM 2155 O O . ASP B 1 18 ? 39.406 90.5 9.133 1 14.85 18 ASP B O 1
ATOM 2159 N N . VAL B 1 19 ? 38.844 92.5 9.648 1 16.66 19 VAL B N 1
ATOM 2160 C CA . VAL B 1 19 ? 39.781 92.688 10.758 1 16.66 19 VAL B CA 1
ATOM 2161 C C . VAL B 1 19 ? 39.25 92 12.008 1 16.66 19 VAL B C 1
ATOM 2163 O O . VAL B 1 19 ? 38.062 91.75 12.109 1 16.66 19 VAL B O 1
ATOM 2166 N N . PHE B 1 20 ? 40.094 92.25 13.242 1 15.34 20 PHE B N 1
ATOM 2167 C CA . PHE B 1 20 ? 40.844 91.562 14.297 1 15.34 20 PHE B CA 1
ATOM 2168 C C . PHE B 1 20 ? 39.969 91.438 15.547 1 15.34 20 PHE B C 1
ATOM 2170 O O . PHE B 1 20 ? 39.875 90.312 16.094 1 15.34 20 PHE B O 1
ATOM 2177 N N . GLU B 1 21 ? 39.969 92.625 16.422 1 14.99 21 GLU B N 1
ATOM 2178 C CA . GLU B 1 21 ? 40.812 92.562 17.609 1 14.99 21 GLU B CA 1
ATOM 2179 C C . GLU B 1 21 ? 40.062 91.875 18.766 1 14.99 21 GLU B C 1
ATOM 2181 O O . GLU B 1 21 ? 40.594 90.938 19.375 1 14.99 21 GLU B O 1
ATOM 2186 N N . ASN B 1 22 ? 39.344 92.75 19.547 1 16.91 22 ASN B N 1
ATOM 2187 C CA . ASN B 1 22 ? 39.75 93.125 20.891 1 16.91 22 ASN B CA 1
ATOM 2188 C C . ASN B 1 22 ? 39.281 92.125 21.922 1 16.91 22 ASN B C 1
ATOM 2190 O O . ASN B 1 22 ? 38.344 91.375 21.672 1 16.91 22 ASN B O 1
ATOM 2194 N N . GLY B 1 23 ? 39.75 92.375 23.312 1 16.27 23 GLY B N 1
ATOM 2195 C CA . GLY B 1 23 ? 40.438 91.75 24.438 1 16.27 23 GLY B CA 1
ATOM 2196 C C . GLY B 1 23 ? 39.469 91.125 25.422 1 16.27 23 GLY B C 1
ATOM 2197 O O . GLY B 1 23 ? 39.594 89.938 25.75 1 16.27 23 GLY B O 1
ATOM 2198 N N . HIS B 1 24 ? 38.75 92.062 26.234 1 19.84 24 HIS B N 1
ATOM 2199 C CA . HIS B 1 24 ? 39.031 92.125 27.672 1 19.84 24 HIS B CA 1
ATOM 2200 C C . HIS B 1 24 ? 38.25 91 28.406 1 19.84 24 HIS B C 1
ATOM 2202 O O . HIS B 1 24 ? 37.156 90.625 27.984 1 19.84 24 HIS B O 1
ATOM 2208 N N . SER B 1 25 ? 38.875 90.562 29.547 1 19.2 25 SER B N 1
ATOM 2209 C CA . SER B 1 25 ? 39 89.312 30.344 1 19.2 25 SER B CA 1
ATOM 2210 C C . SER B 1 25 ? 37.844 89.188 31.312 1 19.2 25 SER B C 1
ATOM 2212 O O . SER B 1 25 ? 37.438 88.062 31.625 1 19.2 25 SER B O 1
ATOM 2214 N N . PRO B 1 26 ? 37.219 90.375 31.844 1 19.41 26 PRO B N 1
ATOM 2215 C CA . PRO B 1 26 ? 37.344 90.25 33.312 1 19.41 26 PRO B CA 1
ATOM 2216 C C . PRO B 1 26 ? 36.531 89.125 33.875 1 19.41 26 PRO B C 1
ATOM 2218 O O . PRO B 1 26 ? 35.75 88.5 33.125 1 19.41 26 PRO B O 1
ATOM 2221 N N . SER B 1 27 ? 35.812 89.5 35.062 1 18.92 27 SER B N 1
ATOM 2222 C CA . SER B 1 27 ? 36 89.188 36.469 1 18.92 27 SER B CA 1
ATOM 2223 C C . SER B 1 27 ? 35 88.125 36.938 1 18.92 27 SER B C 1
ATOM 2225 O O . SER B 1 27 ? 35.375 87.188 37.562 1 18.92 27 SER B O 1
ATOM 2227 N N . TYR B 1 28 ? 33.656 88.562 37.188 1 21.23 28 TYR B N 1
ATOM 2228 C CA . TYR B 1 28 ? 33 88.562 38.469 1 21.23 28 TYR B CA 1
ATOM 2229 C C . TYR B 1 28 ? 32.344 87.188 38.75 1 21.23 28 TYR B C 1
ATOM 2231 O O . TYR B 1 28 ? 31.766 86.562 37.844 1 21.23 28 TYR B O 1
ATOM 2239 N N . HIS B 1 29 ? 32.688 86.562 39.875 1 21.16 29 HIS B N 1
ATOM 2240 C CA . HIS B 1 29 ? 32.625 85.25 40.438 1 21.16 29 HIS B CA 1
ATOM 2241 C C . HIS B 1 29 ? 31.203 84.875 40.781 1 21.16 29 HIS B C 1
ATOM 2243 O O . HIS B 1 29 ? 30.938 83.75 41.219 1 21.16 29 HIS B O 1
ATOM 2249 N N . GLU B 1 30 ? 30.156 85.75 40.562 1 24.28 30 GLU B N 1
ATOM 2250 C CA . GLU B 1 30 ? 29.156 85.625 41.625 1 24.28 30 GLU B CA 1
ATOM 2251 C C . GLU B 1 30 ? 28.531 84.25 41.625 1 24.28 30 GLU B C 1
ATOM 2253 O O . GLU B 1 30 ? 28.188 83.688 40.594 1 24.28 30 GLU B O 1
ATOM 2258 N N . LYS B 1 31 ? 28.656 83.625 42.812 1 24.83 31 LYS B N 1
ATOM 2259 C CA . LYS B 1 31 ? 28.297 82.312 43.219 1 24.83 31 LYS B CA 1
ATOM 2260 C C . LYS B 1 31 ? 26.812 82.062 43.031 1 24.83 31 LYS B C 1
ATOM 2262 O O . LYS B 1 31 ? 25.984 82.688 43.656 1 24.83 31 LYS B O 1
ATOM 2267 N N . LYS B 1 32 ? 26.344 81.75 41.938 1 26.91 32 LYS B N 1
ATOM 2268 C CA . LYS B 1 32 ? 24.953 81.438 41.688 1 26.91 32 LYS B CA 1
ATOM 2269 C C . LYS B 1 32 ? 24.469 80.25 42.594 1 26.91 32 LYS B C 1
ATOM 2271 O O . LYS B 1 32 ? 25.016 79.188 42.562 1 26.91 32 LYS B O 1
ATOM 2276 N N . GLY B 1 33 ? 24.094 80.75 43.719 1 23.52 33 GLY B N 1
ATOM 2277 C CA . GLY B 1 33 ? 23.5 79.812 44.656 1 23.52 33 GLY B CA 1
ATOM 2278 C C . GLY B 1 33 ? 22.391 79 44.062 1 23.52 33 GLY B C 1
ATOM 2279 O O . GLY B 1 33 ? 21.547 79.5 43.312 1 23.52 33 GLY B O 1
ATOM 2280 N N . TYR B 1 34 ? 22.609 77.812 43.688 1 24.89 34 TYR B N 1
ATOM 2281 C CA . TYR B 1 34 ? 21.75 76.812 43 1 24.89 34 TYR B CA 1
ATOM 2282 C C . TYR B 1 34 ? 20.5 76.5 43.844 1 24.89 34 TYR B C 1
ATOM 2284 O O . TYR B 1 34 ? 20.594 75.938 44.906 1 24.89 34 TYR B O 1
ATOM 2292 N N . ASN B 1 35 ? 19.688 77.625 44.062 1 24.92 35 ASN B N 1
ATOM 2293 C CA . ASN B 1 35 ? 18.422 77.375 44.719 1 24.92 35 ASN B CA 1
ATOM 2294 C C . ASN B 1 35 ? 17.719 76.188 44.062 1 24.92 35 ASN B C 1
ATOM 2296 O O . ASN B 1 35 ? 17.578 76.125 42.844 1 24.92 35 ASN B O 1
ATOM 2300 N N . ASP B 1 36 ? 17.797 75 44.656 1 30.06 36 ASP B N 1
ATOM 2301 C CA . ASP B 1 36 ? 17.234 73.688 44.281 1 30.06 36 ASP B CA 1
ATOM 2302 C C . ASP B 1 36 ? 15.719 73.812 44.125 1 30.06 36 ASP B C 1
ATOM 2304 O O . ASP B 1 36 ? 14.992 73.875 45.125 1 30.06 36 ASP B O 1
ATOM 2308 N N . THR B 1 37 ? 15.07 74.812 43.469 1 32.19 37 THR B N 1
ATOM 2309 C CA . THR B 1 37 ? 13.625 74.875 43.281 1 32.19 37 THR B CA 1
ATOM 2310 C C . THR B 1 37 ? 13.109 73.562 42.688 1 32.19 37 THR B C 1
ATOM 2312 O O . THR B 1 37 ? 13.281 73.312 41.5 1 32.19 37 THR B O 1
ATOM 2315 N N . ARG B 1 38 ? 13.117 72.5 43.406 1 38.38 38 ARG B N 1
ATOM 2316 C CA . ARG B 1 38 ? 12.531 71.312 42.812 1 38.38 38 ARG B CA 1
ATOM 2317 C C . ARG B 1 38 ? 11.094 71.562 42.375 1 38.38 38 ARG B C 1
ATOM 2319 O O . ARG B 1 38 ? 10.281 72.125 43.125 1 38.38 38 ARG B O 1
ATOM 2326 N N . SER B 1 39 ? 10.836 71.875 41.125 1 41.56 39 SER B N 1
ATOM 2327 C CA . SER B 1 39 ? 9.602 72.312 40.469 1 41.56 39 SER B CA 1
ATOM 2328 C C . SER B 1 39 ? 8.438 71.438 40.844 1 41.56 39 SER B C 1
ATOM 2330 O O . SER B 1 39 ? 8.625 70.25 41.125 1 41.56 39 SER B O 1
ATOM 2332 N N . PRO B 1 40 ? 7.355 72.062 41.375 1 49.25 40 PRO B N 1
ATOM 2333 C CA . PRO B 1 40 ? 6.102 71.438 41.781 1 49.25 40 PRO B CA 1
ATOM 2334 C C . PRO B 1 40 ? 5.641 70.375 40.844 1 49.25 40 PRO B C 1
ATOM 2336 O O . PRO B 1 40 ? 4.66 69.688 41.125 1 49.25 40 PRO B O 1
ATOM 2339 N N . LYS B 1 41 ? 6.418 70.375 39.719 1 49.66 41 LYS B N 1
ATOM 2340 C CA . LYS B 1 41 ? 6 69.375 38.688 1 49.66 41 LYS B CA 1
ATOM 2341 C C . LYS B 1 41 ? 6.176 67.938 39.188 1 49.66 41 LYS B C 1
ATOM 2343 O O . LYS B 1 41 ? 5.383 67.062 38.875 1 49.66 41 LYS B O 1
ATOM 2348 N N . MET B 1 42 ? 7.184 67.938 40.156 1 49.81 42 MET B N 1
ATOM 2349 C CA . MET B 1 42 ? 7.457 66.562 40.594 1 49.81 42 MET B CA 1
ATOM 2350 C C . MET B 1 42 ? 6.367 66.062 41.531 1 49.81 42 MET B C 1
ATOM 2352 O O . MET B 1 42 ? 6.168 64.812 41.688 1 49.81 42 MET B O 1
ATOM 2356 N N . GLN B 1 43 ? 5.938 67 42.281 1 52.38 43 GLN B N 1
ATOM 2357 C CA . GLN B 1 43 ? 4.934 66.562 43.25 1 52.38 43 GLN B CA 1
ATOM 2358 C C . GLN B 1 43 ? 3.652 66.125 42.562 1 52.38 43 GLN B C 1
ATOM 2360 O O . GLN B 1 43 ? 3.01 65.188 42.969 1 52.38 43 GLN B O 1
ATOM 2365 N N . TYR B 1 44 ? 3.32 67 41.562 1 54.59 44 TYR B N 1
ATOM 2366 C CA . TYR B 1 44 ? 2.109 66.625 40.844 1 54.59 44 TYR B CA 1
ATOM 2367 C C . TYR B 1 44 ? 2.266 65.312 40.188 1 54.59 44 TYR B C 1
ATOM 2369 O O . TYR B 1 44 ? 1.311 64.5 40.094 1 54.59 44 TYR B O 1
ATOM 2377 N N . ILE B 1 45 ? 3.57 65 39.812 1 57.91 45 ILE B N 1
ATOM 2378 C CA . ILE B 1 45 ? 3.824 63.75 39.125 1 57.91 45 ILE B CA 1
ATOM 2379 C C . ILE B 1 45 ? 3.664 62.594 40.125 1 57.91 45 ILE B C 1
ATOM 2381 O O . ILE B 1 45 ? 3.092 61.562 39.781 1 57.91 45 ILE B O 1
ATOM 2385 N N . SER B 1 46 ? 3.996 62.875 41.312 1 60.69 46 SER B N 1
ATOM 2386 C CA . SER B 1 46 ? 3.887 61.844 42.312 1 60.69 46 SER B CA 1
ATOM 2387 C C . SER B 1 46 ? 2.428 61.562 42.656 1 60.69 46 SER B C 1
ATOM 2389 O O . SER B 1 46 ? 2.037 60.375 42.812 1 60.69 46 SER B O 1
ATOM 2391 N N . ARG B 1 47 ? 1.715 62.562 42.844 1 62.19 47 ARG B N 1
ATOM 2392 C CA . ARG B 1 47 ? 0.301 62.375 43.156 1 62.19 47 ARG B CA 1
ATOM 2393 C C . ARG B 1 47 ? -0.444 61.75 41.969 1 62.19 47 ARG B C 1
ATOM 2395 O O . ARG B 1 47 ? -1.353 60.938 42.188 1 62.19 47 ARG B O 1
ATOM 2402 N N . ALA B 1 48 ? 0.051 62.281 40.75 1 62.12 48 ALA B N 1
ATOM 2403 C CA . ALA B 1 48 ? -0.521 61.656 39.562 1 62.12 48 ALA B CA 1
ATOM 2404 C C . ALA B 1 48 ? -0.155 60.156 39.5 1 62.12 48 ALA B C 1
ATOM 2406 O O . ALA B 1 48 ? -0.986 59.312 39.156 1 62.12 48 ALA B O 1
ATOM 2407 N N . PHE B 1 49 ? 0.982 59.875 40.031 1 63.44 49 PHE B N 1
ATOM 2408 C CA . PHE B 1 49 ? 1.423 58.469 40.031 1 63.44 49 PHE B CA 1
ATOM 2409 C C . PHE B 1 49 ? 0.651 57.656 41.062 1 63.44 49 PHE B C 1
ATOM 2411 O O . PHE B 1 49 ? 0.281 56.531 40.812 1 63.44 49 PHE B O 1
ATOM 2418 N N . GLN B 1 50 ? 0.412 58.281 42.156 1 63.75 50 GLN B N 1
ATOM 2419 C CA . GLN B 1 50 ? -0.367 57.594 43.188 1 63.75 50 GLN B CA 1
ATOM 2420 C C . GLN B 1 50 ? -1.812 57.406 42.719 1 63.75 50 GLN B C 1
ATOM 2422 O O . GLN B 1 50 ? -2.404 56.344 43 1 63.75 50 GLN B O 1
ATOM 2427 N N . PHE B 1 51 ? -2.328 58.438 42.188 1 64.88 51 PHE B N 1
ATOM 2428 C CA . PHE B 1 51 ? -3.672 58.312 41.625 1 64.88 51 PHE B CA 1
ATOM 2429 C C . PHE B 1 51 ? -3.717 57.219 40.562 1 64.88 51 PHE B C 1
ATOM 2431 O O . PHE B 1 51 ? -4.645 56.406 40.531 1 64.88 51 PHE B O 1
ATOM 2438 N N . LEU B 1 52 ? -2.668 57.188 39.781 1 62.75 52 LEU B N 1
ATOM 2439 C CA . LEU B 1 52 ? -2.586 56.188 38.75 1 62.75 52 LEU B CA 1
ATOM 2440 C C . LEU B 1 52 ? -2.445 54.781 39.344 1 62.75 52 LEU B C 1
ATOM 2442 O O . LEU B 1 52 ? -3.084 53.844 38.906 1 62.75 52 LEU B O 1
ATOM 2446 N N . THR B 1 53 ? -1.786 54.688 40.375 1 63.34 53 THR B N 1
ATOM 2447 C CA . THR B 1 53 ? -1.627 53.406 41.031 1 63.34 53 THR B CA 1
ATOM 2448 C C . THR B 1 53 ? -2.939 52.969 41.688 1 63.34 53 THR B C 1
ATOM 2450 O O . THR B 1 53 ? -3.277 51.781 41.656 1 63.34 53 THR B O 1
ATOM 2453 N N . ARG B 1 54 ? -3.701 53.844 42.219 1 63.12 54 ARG B N 1
ATOM 2454 C CA . ARG B 1 54 ? -4.992 53.531 42.812 1 63.12 54 ARG B CA 1
ATOM 2455 C C . ARG B 1 54 ? -5.996 53.125 41.719 1 63.12 54 ARG B C 1
ATOM 2457 O O . ARG B 1 54 ? -6.758 52.156 41.938 1 63.12 54 ARG B O 1
ATOM 2464 N N . VAL B 1 55 ? -5.961 53.844 40.625 1 64.44 55 VAL B N 1
ATOM 2465 C CA . VAL B 1 55 ? -6.848 53.469 39.531 1 64.44 55 VAL B CA 1
ATOM 2466 C C . VAL B 1 55 ? -6.461 52.094 39 1 64.44 55 VAL B C 1
ATOM 2468 O O . VAL B 1 55 ? -7.332 51.281 38.719 1 64.44 55 VAL B O 1
ATOM 2471 N N . LEU B 1 56 ? -5.188 51.844 38.969 1 63.31 56 LEU B N 1
ATOM 2472 C CA . LEU B 1 56 ? -4.727 50.531 38.5 1 63.31 56 LEU B CA 1
ATOM 2473 C C . LEU B 1 56 ? -5.082 49.469 39.5 1 63.31 56 LEU B C 1
ATOM 2475 O O . LEU B 1 56 ? -5.422 48.344 39.125 1 63.31 56 LEU B O 1
ATOM 2479 N N . ALA B 1 57 ? -5.098 49.75 40.719 1 63.56 57 ALA B N 1
ATOM 2480 C CA . ALA B 1 57 ? -5.492 48.812 41.781 1 63.56 57 ALA B CA 1
ATOM 2481 C C . ALA B 1 57 ? -6.98 48.5 41.688 1 63.56 57 ALA B C 1
ATOM 2483 O O . ALA B 1 57 ? -7.383 47.312 41.781 1 63.56 57 ALA B O 1
ATOM 2484 N N . ILE B 1 58 ? -7.789 49.531 41.531 1 62.94 58 ILE B N 1
ATOM 2485 C CA . ILE B 1 58 ? -9.227 49.312 41.375 1 62.94 58 ILE B CA 1
ATOM 2486 C C . ILE B 1 58 ? -9.508 48.5 40.125 1 62.94 58 ILE B C 1
ATOM 2488 O O . ILE B 1 58 ? -10.328 47.594 40.125 1 62.94 58 ILE B O 1
ATOM 2492 N N . TRP B 1 59 ? -8.688 48.812 39.031 1 60.91 59 TRP B N 1
ATOM 2493 C CA . TRP B 1 59 ? -8.836 48.031 37.812 1 60.91 59 TRP B CA 1
ATOM 2494 C C . TRP B 1 59 ? -8.422 46.562 38.031 1 60.91 59 TRP B C 1
ATOM 2496 O O . TRP B 1 59 ? -9.016 45.656 37.469 1 60.91 59 TRP B O 1
ATOM 2506 N N . GLY B 1 60 ? -7.492 46.344 38.938 1 57.06 60 GLY B N 1
ATOM 2507 C CA . GLY B 1 60 ? -7.113 44.969 39.312 1 57.06 60 GLY B CA 1
ATOM 2508 C C . GLY B 1 60 ? -8.203 44.25 40.031 1 57.06 60 GLY B C 1
ATOM 2509 O O . GLY B 1 60 ? -8.469 43.062 39.781 1 57.06 60 GLY B O 1
ATOM 2510 N N . ILE B 1 61 ? -8.82 44.938 40.875 1 59.34 61 ILE B N 1
ATOM 2511 C CA . ILE B 1 61 ? -9.883 44.281 41.656 1 59.34 61 ILE B CA 1
ATOM 2512 C C . ILE B 1 61 ? -11.086 44 40.75 1 59.34 61 ILE B C 1
ATOM 2514 O O . ILE B 1 61 ? -11.672 42.938 40.812 1 59.34 61 ILE B O 1
ATOM 2518 N N . VAL B 1 62 ? -11.469 44.969 39.906 1 57.94 62 VAL B N 1
ATOM 2519 C CA . VAL B 1 62 ? -12.578 44.75 38.969 1 57.94 62 VAL B CA 1
ATOM 2520 C C . VAL B 1 62 ? -12.242 43.625 38 1 57.94 62 VAL B C 1
ATOM 2522 O O . VAL B 1 62 ? -13.086 42.781 37.719 1 57.94 62 VAL B O 1
ATOM 2525 N N . SER B 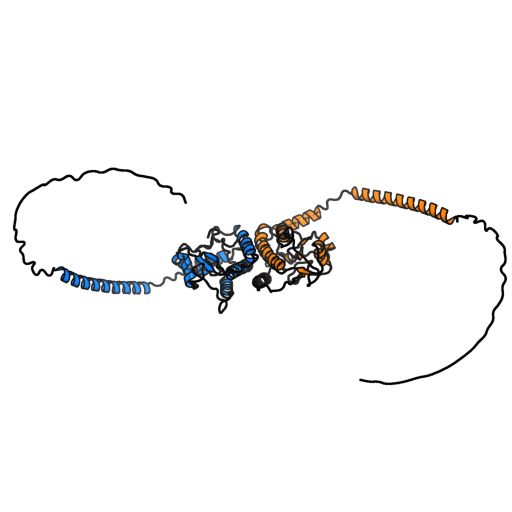1 63 ? -10.945 43.531 37.625 1 55.09 63 SER B N 1
ATOM 2526 C CA . SER B 1 63 ? -10.531 42.438 36.75 1 55.09 63 SER B CA 1
ATOM 2527 C C . SER B 1 63 ? -10.57 41.094 37.5 1 55.09 63 SER B C 1
ATOM 2529 O O . SER B 1 63 ? -10.977 40.094 36.938 1 55.09 63 SER B O 1
ATOM 2531 N N . LEU B 1 64 ? -10.188 41.125 38.688 1 54.84 64 LEU B N 1
ATOM 2532 C CA . LEU B 1 64 ? -10.273 39.906 39.469 1 54.84 64 LEU B CA 1
ATOM 2533 C C . LEU B 1 64 ? -11.727 39.531 39.75 1 54.84 64 LEU B C 1
ATOM 2535 O O . LEU B 1 64 ? -12.094 38.344 39.688 1 54.84 64 LEU B O 1
ATOM 2539 N N . GLY B 1 65 ? -12.531 40.5 40.094 1 51.44 65 GLY B N 1
ATOM 2540 C CA . GLY B 1 65 ? -13.953 40.25 40.219 1 51.44 65 GLY B CA 1
ATOM 2541 C C . GLY B 1 65 ? -14.602 39.719 38.969 1 51.44 65 GLY B C 1
ATOM 2542 O O . GLY B 1 65 ? -15.438 38.844 39 1 51.44 65 GLY B O 1
ATOM 2543 N N . LEU B 1 66 ? -14.266 40.375 37.812 1 51.41 66 LEU B N 1
ATOM 2544 C CA . LEU B 1 66 ? -14.789 39.875 36.531 1 51.41 66 LEU B CA 1
ATOM 2545 C C . LEU B 1 66 ? -14.25 38.469 36.25 1 51.41 66 LEU B C 1
ATOM 2547 O O . LEU B 1 66 ? -14.969 37.625 35.719 1 51.41 66 LEU B O 1
ATOM 2551 N N . GLN B 1 67 ? -13.039 38.219 36.625 1 47.72 67 GLN B N 1
ATOM 2552 C CA . GLN B 1 67 ? -12.547 36.844 36.438 1 47.72 67 GLN B CA 1
ATOM 2553 C C . GLN B 1 67 ? -13.242 35.906 37.406 1 47.72 67 GLN B C 1
ATOM 2555 O O . GLN B 1 67 ? -13.539 34.75 37.062 1 47.72 67 GLN B O 1
ATOM 2560 N N . ALA B 1 68 ? -13.398 36.344 38.625 1 48.09 68 ALA B N 1
ATOM 2561 C CA . ALA B 1 68 ? -14.102 35.469 39.562 1 48.09 68 ALA B CA 1
ATOM 2562 C C . ALA B 1 68 ? -15.57 35.312 39.156 1 48.09 68 ALA B C 1
ATOM 2564 O O . ALA B 1 68 ? -16.156 34.25 39.344 1 48.09 68 ALA B O 1
ATOM 2565 N N . SER B 1 69 ? -16.188 36.375 38.781 1 45.25 69 SER B N 1
ATOM 2566 C CA . SER B 1 69 ? -17.578 36.188 38.344 1 45.25 69 SER B CA 1
ATOM 2567 C C . SER B 1 69 ? -17.641 35.312 37.094 1 45.25 69 SER B C 1
ATOM 2569 O O . SER B 1 69 ? -18.625 34.594 36.906 1 45.25 69 SER B O 1
ATOM 2571 N N . SER B 1 70 ? -16.703 35.531 36.125 1 42.03 70 SER B N 1
ATOM 2572 C CA . SER B 1 70 ? -16.75 34.594 35 1 42.03 70 SER B CA 1
ATOM 2573 C C . SER B 1 70 ? -16.422 33.188 35.438 1 42.03 70 SER B C 1
ATOM 2575 O O . SER B 1 70 ? -16.672 32.219 34.719 1 42.03 70 SER B O 1
ATOM 2577 N N . ALA B 1 71 ? -15.633 33.031 36.531 1 41.22 71 ALA B N 1
ATOM 2578 C CA . ALA B 1 71 ? -15.398 31.672 37.031 1 41.22 71 ALA B CA 1
ATOM 2579 C C . ALA B 1 71 ? -16.656 31.094 37.656 1 41.22 71 ALA B C 1
ATOM 2581 O O . ALA B 1 71 ? -16.781 29.875 37.781 1 41.22 71 ALA B O 1
ATOM 2582 N N . LEU B 1 72 ? -17.406 31.875 38.406 1 38.88 72 LEU B N 1
ATOM 2583 C CA . LEU B 1 72 ? -18.609 31.328 39 1 38.88 72 LEU B CA 1
ATOM 2584 C C . LEU B 1 72 ? -19.703 31.172 37.938 1 38.88 72 LEU B C 1
ATOM 2586 O O . LEU B 1 72 ? -20.875 30.953 38.281 1 38.88 72 LEU B O 1
ATOM 2590 N N . GLN B 1 73 ? -19.594 31.844 36.812 1 35.34 73 GLN B N 1
ATOM 2591 C CA . GLN B 1 73 ? -20.688 31.406 35.938 1 35.34 73 GLN B CA 1
ATOM 2592 C C . GLN B 1 73 ? -20.688 29.891 35.75 1 35.34 73 GLN B C 1
ATOM 2594 O O . GLN B 1 73 ? -19.641 29.281 35.562 1 35.34 73 GLN B O 1
ATOM 2599 N N . PRO B 1 74 ? -21.688 29.234 36.344 1 36.22 74 PRO B N 1
ATOM 2600 C CA . PRO B 1 74 ? -21.766 27.797 36.062 1 36.22 74 PRO B CA 1
ATOM 2601 C C . PRO B 1 74 ? -21.469 27.469 34.594 1 36.22 74 PRO B C 1
ATOM 2603 O O . PRO B 1 74 ? -21.922 28.203 33.719 1 36.22 74 PRO B O 1
ATOM 2606 N N . SER B 1 75 ? -20.219 27.188 34.312 1 32.19 75 SER B N 1
ATOM 2607 C CA . SER B 1 75 ? -19.969 26.703 32.938 1 32.19 75 SER B CA 1
ATOM 2608 C C . SER B 1 75 ? -21.141 25.875 32.438 1 32.19 75 SER B C 1
ATOM 2610 O O . SER B 1 75 ? -21.5 24.859 33.031 1 32.19 75 SER B O 1
ATOM 2612 N N . SER B 1 76 ? -22.188 26.531 32.094 1 33.38 76 SER B N 1
ATOM 2613 C CA . SER B 1 76 ? -23.125 25.75 31.281 1 33.38 76 SER B CA 1
ATOM 2614 C C . SER B 1 76 ? -22.375 24.812 30.344 1 33.38 76 SER B C 1
ATOM 2616 O O . SER B 1 76 ? -21.516 25.234 29.562 1 33.38 76 SER B O 1
ATOM 2618 N N . SER B 1 77 ? -22.062 23.625 30.812 1 31.98 77 SER B N 1
ATOM 2619 C CA . SER B 1 77 ? -21.578 22.438 30.109 1 31.98 77 SER B CA 1
ATOM 2620 C C . SER B 1 77 ? -22.094 22.391 28.672 1 31.98 77 SER B C 1
ATOM 2622 O O . SER B 1 77 ? -23.297 22.344 28.453 1 31.98 77 SER B O 1
ATOM 2624 N N . SER B 1 78 ? -21.484 23.203 27.844 1 33.94 78 SER B N 1
ATOM 2625 C CA . SER B 1 78 ? -21.625 23.016 26.406 1 33.94 78 SER B CA 1
ATOM 2626 C C . SER B 1 78 ? -21.641 21.531 26.047 1 33.94 78 SER B C 1
ATOM 2628 O O . SER B 1 78 ? -20.594 20.906 25.859 1 33.94 78 SER B O 1
ATOM 2630 N N . SER B 1 79 ? -22.25 20.688 26.703 1 36.19 79 SER B N 1
ATOM 2631 C CA . SER B 1 79 ? -22.656 19.297 26.469 1 36.19 79 SER B CA 1
ATOM 2632 C C . SER B 1 79 ? -23.234 19.141 25.062 1 36.19 79 SER B C 1
ATOM 2634 O O . SER B 1 79 ? -23.438 18.016 24.594 1 36.19 79 SER B O 1
ATOM 2636 N N . GLY B 1 80 ? -23.719 20.25 24.547 1 36.28 80 GLY B N 1
ATOM 2637 C CA . GLY B 1 80 ? -24.281 20.078 23.219 1 36.28 80 GLY B CA 1
ATOM 2638 C C . GLY B 1 80 ? -23.234 19.859 22.141 1 36.28 80 GLY B C 1
ATOM 2639 O O . GLY B 1 80 ? -23.547 19.359 21.047 1 36.28 80 GLY B O 1
ATOM 2640 N N . HIS B 1 81 ? -22.125 20.578 22.172 1 37.34 81 HIS B N 1
ATOM 2641 C CA . HIS B 1 81 ? -21.109 20.391 21.141 1 37.34 81 HIS B CA 1
ATOM 2642 C C . HIS B 1 81 ? -20.391 19.047 21.312 1 37.34 81 HIS B C 1
ATOM 2644 O O . HIS B 1 81 ? -20.016 18.422 20.328 1 37.34 81 HIS B O 1
ATOM 2650 N N . SER B 1 82 ? -20.188 18.609 22.531 1 40.69 82 SER B N 1
ATOM 2651 C CA . SER B 1 82 ? -19.562 17.297 22.688 1 40.69 82 SER B CA 1
ATOM 2652 C C . SER B 1 82 ? -20.5 16.172 22.25 1 40.69 82 SER B C 1
ATOM 2654 O O . SER B 1 82 ? -20.047 15.148 21.734 1 40.69 82 SER B O 1
ATOM 2656 N N . SER B 1 83 ? -21.75 16.406 22.5 1 43.19 83 SER B N 1
ATOM 2657 C CA . SER B 1 83 ? -22.719 15.391 22.094 1 43.19 83 SER B CA 1
ATOM 2658 C C . SER B 1 83 ? -22.859 15.344 20.578 1 43.19 83 SER B C 1
ATOM 2660 O O . SER B 1 83 ? -23 14.266 20 1 43.19 83 SER B O 1
ATOM 2662 N N . HIS B 1 84 ? -22.844 16.531 19.984 1 40.78 84 HIS B N 1
ATOM 2663 C CA . HIS B 1 84 ? -22.938 16.531 18.516 1 40.78 84 HIS B CA 1
ATOM 2664 C C . HIS B 1 84 ? -21.656 15.992 17.891 1 40.78 84 HIS B C 1
ATOM 2666 O O . HIS B 1 84 ? -21.719 15.258 16.891 1 40.78 84 HIS B O 1
ATOM 2672 N N . MET B 1 85 ? -20.469 16.453 18.453 1 43.09 85 MET B N 1
ATOM 2673 C CA . MET B 1 85 ? -19.219 15.914 17.922 1 43.09 85 MET B CA 1
ATOM 2674 C C . MET B 1 85 ? -19.109 14.422 18.203 1 43.09 85 MET B C 1
ATOM 2676 O O . MET B 1 85 ? -18.656 13.656 17.359 1 43.09 85 MET B O 1
ATOM 2680 N N . SER B 1 86 ? -19.453 14.062 19.5 1 48.31 86 SER B N 1
ATOM 2681 C CA . SER B 1 86 ? -19.5 12.648 19.844 1 48.31 86 SER B CA 1
ATOM 2682 C C . SER B 1 86 ? -20.516 11.898 18.984 1 48.31 86 SER B C 1
ATOM 2684 O O . SER B 1 86 ? -20.25 10.789 18.516 1 48.31 86 SER B O 1
ATOM 2686 N N . GLN B 1 87 ? -21.562 12.594 18.797 1 45.31 87 GLN B N 1
ATOM 2687 C CA . GLN B 1 87 ? -22.594 11.977 17.969 1 45.31 87 GLN B CA 1
ATOM 2688 C C . GLN B 1 87 ? -22.156 11.906 16.516 1 45.31 87 GLN B C 1
ATOM 2690 O O . GLN B 1 87 ? -22.422 10.914 15.828 1 45.31 87 GLN B O 1
ATOM 2695 N N . SER B 1 88 ? -21.484 13.055 16.078 1 49.47 88 SER B N 1
ATOM 2696 C CA . SER B 1 88 ? -21 13.039 14.711 1 49.47 88 SER B CA 1
ATOM 2697 C C . SER B 1 88 ? -19.891 12 14.523 1 49.47 88 SER B C 1
ATOM 2699 O O . SER B 1 88 ? -19.859 11.297 13.508 1 49.47 88 SER B O 1
ATOM 2701 N N . HIS B 1 89 ? -19.078 11.977 15.602 1 53.09 89 HIS B N 1
ATOM 2702 C CA . HIS B 1 89 ? -18.047 10.945 15.523 1 53.09 89 HIS B CA 1
ATOM 2703 C C . HIS B 1 89 ? -18.672 9.555 15.531 1 53.09 89 HIS B C 1
ATOM 2705 O O . HIS B 1 89 ? -18.219 8.672 14.797 1 53.09 89 HIS B O 1
ATOM 2711 N N . LYS B 1 90 ? -19.656 9.414 16.469 1 52.97 90 LYS B N 1
ATOM 2712 C CA . LYS B 1 90 ? -20.344 8.125 16.531 1 52.97 90 LYS B CA 1
ATOM 2713 C C . LYS B 1 90 ? -21.047 7.828 15.219 1 52.97 90 LYS B C 1
ATOM 2715 O O . LYS B 1 90 ? -21.047 6.688 14.75 1 52.97 90 LYS B O 1
ATOM 2720 N N . ALA B 1 91 ? -21.656 8.891 14.664 1 53.75 91 ALA B N 1
ATOM 2721 C CA . ALA B 1 91 ? -22.344 8.688 13.398 1 53.75 91 ALA B CA 1
ATOM 2722 C C . ALA B 1 91 ? -21.359 8.336 12.281 1 53.75 91 ALA B C 1
ATOM 2724 O O . ALA B 1 91 ? -21.641 7.465 11.453 1 53.75 91 ALA B O 1
ATOM 2725 N N . ILE B 1 92 ? -20.203 8.961 12.281 1 57.88 92 ILE B N 1
ATOM 2726 C CA . ILE B 1 92 ? -19.188 8.727 11.266 1 57.88 92 ILE B CA 1
ATOM 2727 C C . ILE B 1 92 ? -18.562 7.352 11.477 1 57.88 92 ILE B C 1
ATOM 2729 O O . ILE B 1 92 ? -18.219 6.66 10.508 1 57.88 92 ILE B O 1
ATOM 2733 N N . SER B 1 93 ? -18.531 6.922 12.789 1 57.91 93 SER B N 1
ATOM 2734 C CA . SER B 1 93 ? -17.891 5.648 13.094 1 57.91 93 SER B CA 1
ATOM 2735 C C . SER B 1 93 ? -18.641 4.484 12.445 1 57.91 93 SER B C 1
ATOM 2737 O O . SER B 1 93 ? -18.078 3.4 12.273 1 57.91 93 SER B O 1
ATOM 2739 N N . LYS B 1 94 ? -19.859 4.785 11.992 1 62.25 94 LYS B N 1
ATOM 2740 C CA . LYS B 1 94 ? -20.625 3.707 11.383 1 62.25 94 LYS B CA 1
ATOM 2741 C C . LYS B 1 94 ? -20.391 3.633 9.875 1 62.25 94 LYS B C 1
ATOM 2743 O O . LYS B 1 94 ? -20.766 2.654 9.227 1 62.25 94 LYS B O 1
ATOM 2748 N N . ILE B 1 95 ? -19.578 4.645 9.453 1 71.31 95 ILE B N 1
ATOM 2749 C CA . ILE B 1 95 ? -19.391 4.715 8.008 1 71.31 95 ILE B CA 1
ATOM 2750 C C . ILE B 1 95 ? -18.141 3.924 7.621 1 71.31 95 ILE B C 1
ATOM 2752 O O . ILE B 1 95 ? -17.094 4.035 8.273 1 71.31 95 ILE B O 1
ATOM 2756 N N . ASP B 1 96 ? -18.344 2.986 6.734 1 73.69 96 ASP B N 1
ATOM 2757 C CA . ASP B 1 96 ? -17.203 2.299 6.16 1 73.69 96 ASP B CA 1
ATOM 2758 C C . ASP B 1 96 ? -16.453 3.201 5.184 1 73.69 96 ASP B C 1
ATOM 2760 O O . ASP B 1 96 ? -16.969 3.549 4.125 1 73.69 96 ASP B O 1
ATOM 2764 N N . GLY B 1 97 ? -15.305 3.656 5.523 1 75.44 97 GLY B N 1
ATOM 2765 C CA . GLY B 1 97 ? -14.539 4.652 4.793 1 75.44 97 GLY B CA 1
ATOM 2766 C C . GLY B 1 97 ? -13.836 4.086 3.576 1 75.44 97 GLY B C 1
ATOM 2767 O O . GLY B 1 97 ? -13.188 4.82 2.828 1 75.44 97 GLY B O 1
ATOM 2768 N N . TYR B 1 98 ? -14.039 2.773 3.375 1 80.56 98 TYR B N 1
ATOM 2769 C CA . TYR B 1 98 ? -13.312 2.15 2.275 1 80.56 98 TYR B CA 1
ATOM 2770 C C . TYR B 1 98 ? -13.906 2.545 0.931 1 80.56 98 TYR B C 1
ATOM 2772 O O . TYR B 1 98 ? -13.195 2.648 -0.068 1 80.56 98 TYR B O 1
ATOM 2780 N N . HIS B 1 99 ? -15.203 2.826 0.944 1 82.5 99 HIS B N 1
ATOM 2781 C CA . HIS B 1 99 ? -15.891 3.225 -0.277 1 82.5 99 HIS B CA 1
ATOM 2782 C C . HIS B 1 99 ? -16.25 4.707 -0.25 1 82.5 99 HIS B C 1
ATOM 2784 O O . HIS B 1 99 ? -17.312 5.086 0.26 1 82.5 99 HIS B O 1
ATOM 2790 N N . PRO B 1 100 ? -15.414 5.484 -0.863 1 80.69 100 PRO B N 1
ATOM 2791 C CA . PRO B 1 100 ? -15.664 6.926 -0.782 1 80.69 100 PRO B CA 1
ATOM 2792 C C . PRO B 1 100 ? -16.953 7.34 -1.477 1 80.69 100 PRO B C 1
ATOM 2794 O O . PRO B 1 100 ? -17.547 8.367 -1.135 1 80.69 100 PRO B O 1
ATOM 2797 N N . GLU B 1 101 ? -17.391 6.531 -2.406 1 80.88 101 GLU B N 1
ATOM 2798 C CA . GLU B 1 101 ? -18.594 6.875 -3.166 1 80.88 101 GLU B CA 1
ATOM 2799 C C . GLU B 1 101 ? -19.844 6.82 -2.289 1 80.88 101 GLU B C 1
ATOM 2801 O O . GLU B 1 101 ? -20.875 7.398 -2.631 1 80.88 101 GLU B O 1
ATOM 2806 N N . VAL B 1 102 ? -19.734 6.152 -1.213 1 79.31 102 VAL B N 1
ATOM 2807 C CA . VAL B 1 102 ? -20.922 6.02 -0.371 1 79.31 102 VAL B CA 1
ATOM 2808 C C . VAL B 1 102 ? -20.828 6.973 0.816 1 79.31 102 VAL B C 1
ATOM 2810 O O . VAL B 1 102 ? -21.75 7.07 1.623 1 79.31 102 VAL B O 1
ATOM 2813 N N . LEU B 1 103 ? -19.797 7.695 0.904 1 84.56 103 LEU B N 1
ATOM 2814 C CA . LEU B 1 103 ? -19.625 8.664 1.981 1 84.56 103 LEU B CA 1
ATOM 2815 C C . LEU B 1 103 ? -20.484 9.898 1.745 1 84.56 103 LEU B C 1
ATOM 2817 O O . LEU B 1 103 ? -20.75 10.273 0.599 1 84.56 103 LEU B O 1
ATOM 2821 N N . PRO B 1 104 ? -20.969 10.43 2.877 1 86.06 104 PRO B N 1
ATOM 2822 C CA . PRO B 1 104 ? -21.578 11.742 2.693 1 86.06 104 PRO B CA 1
ATOM 2823 C C . PRO B 1 104 ? -20.688 12.695 1.896 1 86.06 104 PRO B C 1
ATOM 2825 O O . PRO B 1 104 ? -19.469 12.641 2.002 1 86.06 104 PRO B O 1
ATOM 2828 N N . PRO B 1 105 ? -21.375 13.523 1.137 1 84.81 105 PRO B N 1
ATOM 2829 C CA . PRO B 1 105 ? -20.594 14.43 0.291 1 84.81 105 PRO B CA 1
ATOM 2830 C C . PRO B 1 105 ? -19.609 15.273 1.089 1 84.81 105 PRO B C 1
ATOM 2832 O O . PRO B 1 105 ? -19.938 15.773 2.164 1 84.81 105 PRO B O 1
ATOM 2835 N N . LEU B 1 106 ? -18.391 15.32 0.68 1 86.25 106 LEU B N 1
ATOM 2836 C CA . LEU B 1 106 ? -17.344 16.219 1.14 1 86.25 106 LEU B CA 1
ATOM 2837 C C . LEU B 1 106 ? -16.734 15.719 2.447 1 86.25 106 LEU B C 1
ATOM 2839 O O . LEU B 1 106 ? -15.859 16.375 3.02 1 86.25 106 LEU B O 1
ATOM 2843 N N . LEU B 1 107 ? -17.219 14.609 2.951 1 89.81 107 LEU B N 1
ATOM 2844 C CA . LEU B 1 107 ? -16.703 14.117 4.223 1 89.81 107 LEU B CA 1
ATOM 2845 C C . LEU B 1 107 ? -15.211 13.82 4.125 1 89.81 107 LEU B C 1
ATOM 2847 O O . LEU B 1 107 ? -14.453 14.133 5.047 1 89.81 107 LEU B O 1
ATOM 2851 N N . ASN B 1 108 ? -14.75 13.25 2.982 1 91.38 108 ASN B N 1
ATOM 2852 C CA . ASN B 1 108 ? -13.352 12.852 2.861 1 91.38 108 ASN B CA 1
ATOM 2853 C C . ASN B 1 108 ? -12.469 14.016 2.422 1 91.38 108 ASN B C 1
ATOM 2855 O O . ASN B 1 108 ? -11.273 13.836 2.189 1 91.38 108 ASN B O 1
ATOM 2859 N N . LEU B 1 109 ? -13.062 15.195 2.361 1 92.19 109 LEU B N 1
ATOM 2860 C CA . LEU B 1 109 ? -12.219 16.375 2.217 1 92.19 109 LEU B CA 1
ATOM 2861 C C . LEU B 1 109 ? -11.438 16.641 3.496 1 92.19 109 LEU B C 1
ATOM 2863 O O . LEU B 1 109 ? -10.391 17.297 3.463 1 92.19 109 LEU B O 1
ATOM 2867 N N . CYS B 1 110 ? -12.078 16.172 4.578 1 94 110 CYS B N 1
ATOM 2868 C CA . CYS B 1 110 ? -11.445 16.359 5.879 1 94 110 CYS B CA 1
ATOM 2869 C C . CYS B 1 110 ? -11.086 17.828 6.098 1 94 110 CYS B C 1
ATOM 2871 O O . CYS B 1 110 ? -9.945 18.156 6.422 1 94 110 CYS B O 1
ATOM 2873 N N . ASP B 1 111 ? -12.125 18.594 6.039 1 94 111 ASP B N 1
ATOM 2874 C CA . ASP B 1 111 ? -11.961 20.047 5.965 1 94 111 ASP B CA 1
ATOM 2875 C C . ASP B 1 111 ? -11.711 20.641 7.348 1 94 111 ASP B C 1
ATOM 2877 O O . ASP B 1 111 ? -12.469 20.375 8.289 1 94 111 ASP B O 1
ATOM 2881 N N . CYS B 1 112 ? -10.695 21.484 7.402 1 96 112 CYS B N 1
ATOM 2882 C CA . CYS B 1 112 ? -10.352 22.141 8.656 1 96 112 CYS B CA 1
ATOM 2883 C C . CYS B 1 112 ? -10.406 23.656 8.508 1 96 112 CYS B C 1
ATOM 2885 O O . CYS B 1 112 ? -9.812 24.375 9.305 1 96 112 CYS B O 1
ATOM 2887 N N . GLY B 1 113 ? -11.078 24.109 7.422 1 94.5 113 GLY B N 1
ATOM 2888 C CA . GLY B 1 113 ? -11.203 25.531 7.203 1 94.5 113 GLY B CA 1
ATOM 2889 C C . GLY B 1 113 ? -10.031 26.125 6.445 1 94.5 113 GLY B C 1
ATOM 2890 O O . GLY B 1 113 ? -9.398 25.453 5.637 1 94.5 113 GLY B O 1
ATOM 2891 N N . THR B 1 114 ? -9.781 27.516 6.641 1 93.38 114 THR B N 1
ATOM 2892 C CA . THR B 1 114 ? -8.789 28.203 5.82 1 93.38 114 THR B CA 1
ATOM 2893 C C . THR B 1 114 ? -7.691 28.797 6.695 1 93.38 114 THR B C 1
ATOM 2895 O O . THR B 1 114 ? -6.77 29.438 6.188 1 93.38 114 THR B O 1
ATOM 2898 N N . SER B 1 115 ? -7.836 28.641 7.984 1 95.56 115 SER B N 1
ATOM 2899 C CA . SER B 1 115 ? -6.828 29.156 8.906 1 95.56 115 SER B CA 1
ATOM 2900 C C . SER B 1 115 ? -6.605 28.203 10.078 1 95.56 115 SER B C 1
ATOM 2902 O O . SER B 1 115 ? -7.473 27.391 10.391 1 95.56 115 SER B O 1
ATOM 2904 N N . ILE B 1 116 ? -5.484 28.344 10.68 1 97.38 116 ILE B N 1
ATOM 2905 C CA . ILE B 1 116 ? -5.156 27.5 11.828 1 97.38 116 ILE B CA 1
ATOM 2906 C C . ILE B 1 116 ? -6.133 27.781 12.969 1 97.38 116 ILE B C 1
ATOM 2908 O O . ILE B 1 116 ? -6.555 26.859 13.672 1 97.38 116 ILE B O 1
ATOM 2912 N N . ARG B 1 117 ? -6.426 29.047 13.141 1 97 117 ARG B N 1
ATOM 2913 C CA . ARG B 1 117 ? -7.402 29.391 14.172 1 97 117 ARG B CA 1
ATOM 2914 C C . ARG B 1 117 ? -8.719 28.641 13.953 1 97 117 ARG B C 1
ATOM 2916 O O . ARG B 1 117 ? -9.281 28.078 14.891 1 97 117 ARG B O 1
ATOM 2923 N N . GLU B 1 118 ? -9.18 28.672 12.742 1 96.69 118 GLU B N 1
ATOM 2924 C CA . GLU B 1 118 ? -10.398 27.938 12.406 1 96.69 118 GLU B CA 1
ATOM 2925 C C . GLU B 1 118 ? -10.219 26.453 12.633 1 96.69 118 GLU B C 1
ATOM 2927 O O . GLU B 1 118 ? -11.125 25.781 13.141 1 96.69 118 GLU B O 1
ATOM 2932 N N . ALA B 1 119 ? -9.086 25.938 12.234 1 97.5 119 ALA B N 1
ATOM 2933 C CA . ALA B 1 119 ? -8.797 24.516 12.406 1 97.5 119 ALA B CA 1
ATOM 2934 C C . ALA B 1 119 ? -8.898 24.109 13.875 1 97.5 119 ALA B C 1
ATOM 2936 O O . ALA B 1 119 ? -9.539 23.109 14.203 1 97.5 119 ALA B O 1
ATOM 2937 N N . ILE B 1 120 ? -8.266 24.875 14.711 1 97.31 120 ILE B N 1
ATOM 2938 C CA . ILE B 1 120 ? -8.281 24.578 16.141 1 97.31 120 ILE B CA 1
ATOM 2939 C C . ILE B 1 120 ? -9.711 24.625 16.672 1 97.31 120 ILE B C 1
ATOM 2941 O O . ILE B 1 120 ? -10.117 23.766 17.453 1 97.31 120 ILE B O 1
ATOM 2945 N N . SER B 1 121 ? -10.523 25.516 16.156 1 96.31 121 SER B N 1
ATOM 2946 C CA . SER B 1 121 ? -11.914 25.656 16.578 1 96.31 121 SER B CA 1
ATOM 2947 C C . SER B 1 121 ? -12.734 24.438 16.156 1 96.31 121 SER B C 1
ATOM 2949 O O . SER B 1 121 ? -13.75 24.125 16.766 1 96.31 121 SER B O 1
ATOM 2951 N N . ARG B 1 122 ? -12.266 23.781 15.133 1 94.38 122 ARG B N 1
ATOM 2952 C CA . ARG B 1 122 ? -12.953 22.594 14.617 1 94.38 122 ARG B CA 1
ATOM 2953 C C . ARG B 1 122 ? -12.32 21.328 15.164 1 94.38 122 ARG B C 1
ATOM 2955 O O . ARG B 1 122 ? -12.562 20.234 14.641 1 94.38 122 ARG B O 1
ATOM 2962 N N . ASN B 1 123 ? -11.406 21.453 16.156 1 96.44 123 ASN B N 1
ATOM 2963 C CA . ASN B 1 123 ? -10.734 20.359 16.828 1 96.44 123 ASN B CA 1
ATOM 2964 C C . ASN B 1 123 ? -9.789 19.609 15.883 1 96.44 123 ASN B C 1
ATOM 2966 O O . ASN B 1 123 ? -9.586 18.406 16.016 1 96.44 123 ASN B O 1
ATOM 2970 N N . CYS B 1 124 ? -9.391 20.344 14.844 1 97.56 124 CYS B N 1
ATOM 2971 C CA . CYS B 1 124 ? -8.367 19.781 13.961 1 97.56 124 CYS B CA 1
ATOM 2972 C C . CYS B 1 124 ? -6.988 19.875 14.602 1 97.56 124 CYS B C 1
ATOM 2974 O O . CYS B 1 124 ? -6.75 20.719 15.469 1 97.56 124 CYS B O 1
ATOM 2976 N N . THR B 1 125 ? -6.152 18.969 14.234 1 97.5 125 THR B N 1
ATOM 2977 C CA . THR B 1 125 ? -4.742 18.953 14.609 1 97.5 125 THR B CA 1
ATOM 2978 C C . THR B 1 125 ? -3.861 18.672 13.391 1 97.5 125 THR B C 1
ATOM 2980 O O . THR B 1 125 ? -4.285 18 12.461 1 97.5 125 THR B O 1
ATOM 2983 N N . TYR B 1 126 ? -2.711 19.312 13.445 1 98.12 126 TYR B N 1
ATOM 2984 C CA . TYR B 1 126 ? -1.78 19.031 12.359 1 98.12 126 TYR B CA 1
ATOM 2985 C C . TYR B 1 126 ? -1.308 17.578 12.406 1 98.12 126 TYR B C 1
ATOM 2987 O O . TYR B 1 126 ? -0.84 17.109 13.445 1 98.12 126 TYR B O 1
ATOM 2995 N N . ASP B 1 127 ? -1.504 16.922 11.297 1 98.06 127 ASP B N 1
ATOM 2996 C CA . ASP B 1 127 ? -1.068 15.539 11.117 1 98.06 127 ASP B CA 1
ATOM 2997 C C . ASP B 1 127 ? 0.19 15.469 10.258 1 98.06 127 ASP B C 1
ATOM 2999 O O . ASP B 1 127 ? 0.145 15.75 9.062 1 98.06 127 ASP B O 1
ATOM 3003 N N . THR B 1 128 ? 1.277 15.016 10.828 1 98.25 128 THR B N 1
ATOM 3004 C CA . THR B 1 128 ? 2.562 15 10.141 1 98.25 128 THR B CA 1
ATOM 3005 C C . THR B 1 128 ? 2.555 13.977 9 1 98.25 128 THR B C 1
ATOM 3007 O O . THR B 1 128 ? 3.215 14.18 7.98 1 98.25 128 THR B O 1
ATOM 3010 N N . LEU B 1 129 ? 1.827 12.906 9.172 1 98.12 129 LEU B N 1
ATOM 3011 C CA . LEU B 1 129 ? 1.735 11.898 8.125 1 98.12 129 LEU B CA 1
ATOM 3012 C C . LEU B 1 129 ? 0.942 12.422 6.93 1 98.12 129 LEU B C 1
ATOM 3014 O O . LEU B 1 129 ? 1.376 12.289 5.781 1 98.12 129 LEU B O 1
ATOM 3018 N N . ALA B 1 130 ? -0.13 13.078 7.164 1 97.31 130 ALA B N 1
ATOM 3019 C CA . ALA B 1 130 ? -0.987 13.578 6.094 1 97.31 130 ALA B CA 1
ATOM 3020 C C . ALA B 1 130 ? -0.468 14.906 5.551 1 97.31 130 ALA B C 1
ATOM 3022 O O . ALA B 1 130 ? -0.903 15.367 4.492 1 97.31 130 ALA B O 1
ATOM 3023 N N . THR B 1 131 ? 0.438 15.57 6.301 1 97.5 131 THR B N 1
ATOM 3024 C CA . THR B 1 131 ? 0.927 16.906 5.98 1 97.5 131 THR B CA 1
ATOM 3025 C C . THR B 1 131 ? -0.235 17.875 5.797 1 97.5 131 THR B C 1
ATOM 3027 O O . THR B 1 131 ? -0.277 18.625 4.816 1 97.5 131 THR B O 1
ATOM 3030 N N . ALA B 1 132 ? -1.173 17.812 6.738 1 97.25 132 ALA B N 1
ATOM 3031 C CA . ALA B 1 132 ? -2.402 18.609 6.703 1 97.25 132 ALA B CA 1
ATOM 3032 C C . ALA B 1 132 ? -3.004 18.734 8.102 1 97.25 132 ALA B C 1
ATOM 3034 O O . ALA B 1 132 ? -2.764 17.906 8.969 1 97.25 132 ALA B O 1
ATOM 3035 N N . TRP B 1 133 ? -3.646 19.828 8.273 1 97.5 133 TRP B N 1
ATOM 3036 C CA . TRP B 1 133 ? -4.566 19.891 9.406 1 97.5 133 TRP B CA 1
ATOM 3037 C C . TRP B 1 133 ? -5.797 19.031 9.156 1 97.5 133 TRP B C 1
ATOM 3039 O O . TRP B 1 133 ? -6.445 19.156 8.117 1 97.5 133 TRP B O 1
ATOM 3049 N N . LEU B 1 134 ? -6.012 18.078 10.117 1 97 134 LEU B N 1
ATOM 3050 C CA . LEU B 1 134 ? -7.086 17.109 9.906 1 97 134 LEU B CA 1
ATOM 3051 C C . LEU B 1 134 ? -8.023 17.062 11.109 1 97 134 LEU B C 1
ATOM 3053 O O . LEU B 1 134 ? -7.57 17.172 12.258 1 97 134 LEU B O 1
ATOM 3057 N N . PRO B 1 135 ? -9.305 16.906 10.82 1 96.06 135 PRO B N 1
ATOM 3058 C CA . PRO B 1 135 ? -10.234 16.625 11.914 1 96.06 135 PRO B CA 1
ATOM 3059 C C . PRO B 1 135 ? -10.031 15.234 12.516 1 96.06 135 PRO B C 1
ATOM 3061 O O . PRO B 1 135 ? -9.352 14.391 11.914 1 96.06 135 PRO B O 1
ATOM 3064 N N . PRO B 1 136 ? -10.523 14.945 13.656 1 95.25 136 PRO B N 1
ATOM 3065 C CA . PRO B 1 136 ? -10.25 13.688 14.359 1 95.25 136 PRO B CA 1
ATOM 3066 C C . PRO B 1 136 ? -10.688 12.461 13.562 1 95.25 136 PRO B C 1
ATOM 3068 O O . PRO B 1 136 ? -10.031 11.422 13.617 1 95.25 136 PRO B O 1
ATOM 3071 N N . TYR B 1 137 ? -11.766 12.57 12.758 1 93.81 137 TYR B N 1
ATOM 3072 C CA . TYR B 1 137 ? -12.312 11.391 12.094 1 93.81 137 TYR B CA 1
ATOM 3073 C C . TYR B 1 137 ? -11.469 11.016 10.883 1 93.81 137 TYR B C 1
ATOM 3075 O O . TYR B 1 137 ? -11.664 9.945 10.297 1 93.81 137 TYR B O 1
ATOM 3083 N N . CYS B 1 138 ? -10.453 11.828 10.555 1 95.56 138 CYS B N 1
ATOM 3084 C CA . CYS B 1 138 ? -9.594 11.531 9.414 1 95.56 138 CYS B CA 1
ATOM 3085 C C . CYS B 1 138 ? -8.18 11.203 9.867 1 95.56 138 CYS B C 1
ATOM 3087 O O . CYS B 1 138 ? -7.293 10.961 9.047 1 95.56 138 CYS B O 1
ATOM 3089 N N . ARG B 1 139 ? -7.965 11.148 11.156 1 95.69 139 ARG B N 1
ATOM 3090 C CA . ARG B 1 139 ? -6.609 10.992 11.664 1 95.69 139 ARG B CA 1
ATOM 3091 C C . ARG B 1 139 ? -6.418 9.617 12.297 1 95.69 139 ARG B C 1
ATOM 3093 O O . ARG B 1 139 ? -7.254 9.172 13.086 1 95.69 139 ARG B O 1
ATOM 3100 N N . ASP B 1 140 ? -5.367 8.969 11.93 1 96.81 140 ASP B N 1
ATOM 3101 C CA . ASP B 1 140 ? -4.863 7.801 12.648 1 96.81 140 ASP B CA 1
ATOM 3102 C C . ASP B 1 140 ? -3.672 8.172 13.523 1 96.81 140 ASP B C 1
ATOM 3104 O O . ASP B 1 140 ? -2.52 7.988 13.133 1 96.81 140 ASP B O 1
ATOM 3108 N N . ASP B 1 141 ? -3.967 8.609 14.734 1 97.69 141 ASP B N 1
ATOM 3109 C CA . ASP B 1 141 ? -2.957 9.195 15.609 1 97.69 141 ASP B CA 1
ATOM 3110 C C . ASP B 1 141 ? -1.883 8.172 15.969 1 97.69 141 ASP B C 1
ATOM 3112 O O . ASP B 1 141 ? -0.703 8.516 16.078 1 97.69 141 ASP B O 1
ATOM 3116 N N . GLU B 1 142 ? -2.297 6.996 16.219 1 98.12 142 GLU B N 1
ATOM 3117 C CA . GLU B 1 142 ? -1.337 5.945 16.547 1 98.12 142 GLU B CA 1
ATOM 3118 C C . GLU B 1 142 ? -0.365 5.703 15.406 1 98.12 142 GLU B C 1
ATOM 3120 O O . GLU B 1 142 ? 0.845 5.598 15.617 1 98.12 142 GLU B O 1
ATOM 3125 N N . LEU B 1 143 ? -0.898 5.633 14.219 1 98.5 143 LEU B N 1
ATOM 3126 C CA . LEU B 1 143 ? -0.068 5.414 13.039 1 98.5 143 LEU B CA 1
ATOM 3127 C C . LEU B 1 143 ? 0.875 6.594 12.812 1 98.5 143 LEU B C 1
ATOM 3129 O O . LEU B 1 143 ? 2.049 6.398 12.492 1 98.5 143 LEU B O 1
ATOM 3133 N N . THR B 1 144 ? 0.354 7.785 12.977 1 98.56 144 THR B N 1
ATOM 3134 C CA . THR B 1 144 ? 1.171 8.984 12.805 1 98.56 144 THR B CA 1
ATOM 3135 C C . THR B 1 144 ? 2.314 9 13.82 1 98.56 144 THR B C 1
ATOM 3137 O O . THR B 1 144 ? 3.438 9.383 13.484 1 98.56 144 THR B O 1
ATOM 3140 N N . ALA B 1 145 ? 2.012 8.609 15.016 1 98.44 145 ALA B N 1
ATOM 3141 C CA . ALA B 1 145 ? 3.055 8.539 16.031 1 98.44 145 ALA B CA 1
ATOM 3142 C C . ALA B 1 145 ? 4.156 7.566 15.625 1 98.44 145 ALA B C 1
ATOM 3144 O O . ALA B 1 145 ? 5.34 7.836 15.836 1 98.44 145 ALA B O 1
ATOM 3145 N N . GLU B 1 146 ? 3.791 6.457 15.094 1 98.38 146 GLU B N 1
ATOM 3146 C CA . GLU B 1 146 ? 4.777 5.504 14.602 1 98.38 146 GLU B CA 1
ATOM 3147 C C . GLU B 1 146 ? 5.598 6.102 13.461 1 98.38 146 GLU B C 1
ATOM 3149 O O . GLU B 1 146 ? 6.816 5.938 13.414 1 98.38 146 GLU B O 1
ATOM 3154 N N . PHE B 1 147 ? 4.941 6.77 12.578 1 98.69 147 PHE B N 1
ATOM 3155 C CA . PHE B 1 147 ? 5.605 7.422 11.461 1 98.69 147 PHE B CA 1
ATOM 3156 C C . PHE B 1 147 ? 6.652 8.414 11.953 1 98.69 147 PHE B C 1
ATOM 3158 O O . PHE B 1 147 ? 7.766 8.461 11.43 1 98.69 147 PHE B O 1
ATOM 3165 N N . ASP B 1 148 ? 6.27 9.141 12.914 1 98.5 148 ASP B N 1
ATOM 3166 C CA . ASP B 1 148 ? 7.129 10.203 13.43 1 98.5 148 ASP B CA 1
ATOM 3167 C C . ASP B 1 148 ? 8.414 9.625 14.031 1 98.5 148 ASP B C 1
ATOM 3169 O O . ASP B 1 148 ? 9.383 10.359 14.25 1 98.5 148 ASP B O 1
ATOM 3173 N N . LYS B 1 149 ? 8.445 8.367 14.281 1 98.19 149 LYS B N 1
ATOM 3174 C CA . LYS B 1 149 ? 9.602 7.723 14.891 1 98.19 149 LYS B CA 1
ATOM 3175 C C . LYS B 1 149 ? 10.289 6.785 13.898 1 98.19 149 LYS B C 1
ATOM 3177 O O . LYS B 1 149 ? 11.078 5.922 14.297 1 98.19 149 LYS B O 1
ATOM 3182 N N . ALA B 1 150 ? 10.023 6.953 12.688 1 97.81 150 ALA B N 1
ATOM 3183 C CA . ALA B 1 150 ? 10.508 6 11.695 1 97.81 150 ALA B CA 1
ATOM 3184 C C . ALA B 1 150 ? 11.594 6.625 10.82 1 97.81 150 ALA B C 1
ATOM 3186 O O . ALA B 1 150 ? 11.961 6.07 9.781 1 97.81 150 ALA B O 1
ATOM 3187 N N . GLY B 1 151 ? 12.062 7.801 11.188 1 96.94 151 GLY B N 1
ATOM 3188 C CA . GLY B 1 151 ? 13.086 8.484 10.414 1 96.94 151 GLY B CA 1
ATOM 3189 C C . GLY B 1 151 ? 14.5 8.133 10.859 1 96.94 151 GLY B C 1
ATOM 3190 O O . GLY B 1 151 ? 14.68 7.363 11.805 1 96.94 151 GLY B O 1
ATOM 3191 N N . PRO B 1 152 ? 15.5 8.672 10.172 1 95.25 152 PRO B N 1
ATOM 3192 C CA . PRO B 1 152 ? 16.891 8.328 10.438 1 95.25 152 PRO B CA 1
ATOM 3193 C C . PRO B 1 152 ? 17.484 9.109 11.609 1 95.25 152 PRO B C 1
ATOM 3195 O O . PRO B 1 152 ? 18.594 8.812 12.055 1 95.25 152 PRO B O 1
ATOM 3198 N N . GLY B 1 153 ? 16.797 10.102 12.148 1 95.06 153 GLY B N 1
ATOM 3199 C CA . GLY B 1 153 ? 17.328 10.953 13.203 1 95.06 153 GLY B CA 1
ATOM 3200 C C . GLY B 1 153 ? 17.266 10.312 14.578 1 95.06 153 GLY B C 1
ATOM 3201 O O . GLY B 1 153 ? 16.812 9.172 14.711 1 95.06 153 GLY B O 1
ATOM 3202 N N . PRO B 1 154 ? 17.766 11.094 15.492 1 95 154 PRO B N 1
ATOM 3203 C CA . PRO B 1 154 ? 17.656 10.602 16.859 1 95 154 PRO B CA 1
ATOM 3204 C C . PRO B 1 154 ? 16.219 10.242 17.25 1 95 154 PRO B C 1
ATOM 3206 O O . PRO B 1 154 ? 15.289 10.984 16.922 1 95 154 PRO B O 1
ATOM 3209 N N . ASP B 1 155 ? 16.062 9.07 17.812 1 95 155 ASP B N 1
ATOM 3210 C CA . ASP B 1 155 ? 14.758 8.57 18.266 1 95 155 ASP B CA 1
ATOM 3211 C C . ASP B 1 155 ? 13.812 8.375 17.078 1 95 155 ASP B C 1
ATOM 3213 O O . ASP B 1 155 ? 12.586 8.422 17.25 1 95 155 ASP B O 1
ATOM 3217 N N . GLY B 1 156 ? 14.344 8.398 15.867 1 97.56 156 GLY B N 1
ATOM 3218 C CA . GLY B 1 156 ? 13.547 8.141 14.68 1 97.56 156 GLY B CA 1
ATOM 3219 C C . GLY B 1 156 ? 12.938 9.398 14.078 1 97.56 156 GLY B C 1
ATOM 3220 O O . GLY B 1 156 ? 12.039 9.32 13.242 1 97.56 156 GLY B O 1
ATOM 3221 N N . ALA B 1 157 ? 13.406 10.5 14.484 1 97.5 157 ALA B N 1
ATOM 3222 C CA . ALA B 1 157 ? 12.812 11.758 14.039 1 97.5 157 ALA B CA 1
ATOM 3223 C C . ALA B 1 157 ? 13.141 12.031 12.578 1 97.5 157 ALA B C 1
ATOM 3225 O O . ALA B 1 157 ? 14.211 11.648 12.086 1 97.5 157 ALA B O 1
ATOM 3226 N N . TRP B 1 158 ? 12.227 12.68 11.945 1 98.19 158 TRP B N 1
ATOM 3227 C CA . TRP B 1 158 ? 12.438 13.172 10.586 1 98.19 158 TRP B CA 1
ATOM 3228 C C . TRP B 1 158 ? 12.984 14.602 10.602 1 98.19 158 TRP B C 1
ATOM 3230 O O . TRP B 1 158 ? 12.773 15.344 11.562 1 98.19 158 TRP B O 1
ATOM 3240 N N . ALA B 1 159 ? 13.719 14.945 9.539 1 97.88 159 ALA B N 1
ATOM 3241 C CA . ALA B 1 159 ? 14.156 16.328 9.352 1 97.88 159 ALA B CA 1
ATOM 3242 C C . ALA B 1 159 ? 13.289 17.047 8.32 1 97.88 159 ALA B C 1
ATOM 3244 O O . ALA B 1 159 ? 12.945 16.469 7.285 1 97.88 159 ALA B O 1
ATOM 3245 N N . TYR B 1 160 ? 12.93 18.25 8.594 1 98.69 160 TYR B N 1
ATOM 3246 C CA . TYR B 1 160 ? 12.156 19.125 7.715 1 98.69 160 TYR B CA 1
ATOM 3247 C C . TYR B 1 160 ? 12.914 20.438 7.445 1 98.69 160 TYR B C 1
ATOM 3249 O O . TYR B 1 160 ? 13.594 20.953 8.328 1 98.69 160 TYR B O 1
ATOM 3257 N N . PHE B 1 161 ? 12.742 20.953 6.234 1 98.75 161 PHE B N 1
ATOM 3258 C CA . PHE B 1 161 ? 13.484 22.156 5.883 1 98.75 161 PHE B CA 1
ATOM 3259 C C . PHE B 1 161 ? 12.578 23.172 5.176 1 98.75 161 PHE B C 1
ATOM 3261 O O . PHE B 1 161 ? 11.641 22.781 4.477 1 98.75 161 PHE B O 1
ATOM 3268 N N . ALA B 1 162 ? 12.891 24.406 5.297 1 98.44 162 ALA B N 1
ATOM 3269 C CA . ALA B 1 162 ? 12.133 25.484 4.672 1 98.44 162 ALA B CA 1
ATOM 3270 C C . ALA B 1 162 ? 12.57 25.688 3.225 1 98.44 162 ALA B C 1
ATOM 3272 O O . ALA B 1 162 ? 11.891 26.375 2.457 1 98.44 162 ALA B O 1
ATOM 3273 N N . ASP B 1 163 ? 13.75 25.141 2.889 1 97.69 163 ASP B N 1
ATOM 3274 C CA . ASP B 1 163 ? 14.32 25.406 1.571 1 97.69 163 ASP B CA 1
ATOM 3275 C C . ASP B 1 163 ? 14.828 24.109 0.926 1 97.69 163 ASP B C 1
ATOM 3277 O O . ASP B 1 163 ? 15.125 23.141 1.62 1 97.69 163 ASP B O 1
ATOM 3281 N N . GLU B 1 164 ? 14.977 24.156 -0.365 1 96.88 164 GLU B N 1
ATOM 3282 C CA . GLU B 1 164 ? 15.367 23 -1.168 1 96.88 164 GLU B CA 1
ATOM 3283 C C . GLU B 1 164 ? 16.797 22.562 -0.84 1 96.88 164 GLU B C 1
ATOM 3285 O O . GLU B 1 164 ? 17.125 21.375 -0.943 1 96.88 164 GLU B O 1
ATOM 3290 N N . GLU B 1 165 ? 17.656 23.5 -0.411 1 96.06 165 GLU B N 1
ATOM 3291 C CA . GLU B 1 165 ? 19.062 23.219 -0.148 1 96.06 165 GLU B CA 1
ATOM 3292 C C . GLU B 1 165 ? 19.25 22.547 1.208 1 96.06 165 GLU B C 1
ATOM 3294 O O . GLU B 1 165 ? 20.328 22.031 1.507 1 96.06 165 GLU B O 1
ATOM 3299 N N . GLY B 1 166 ? 18.234 22.562 2.064 1 96.94 166 GLY B N 1
ATOM 3300 C CA . GLY B 1 166 ? 18.344 21.953 3.383 1 96.94 166 GLY B CA 1
ATOM 3301 C C . GLY B 1 166 ? 19.156 22.797 4.355 1 96.94 166 GLY B C 1
ATOM 3302 O O . GLY B 1 166 ? 19.891 22.25 5.188 1 96.94 166 GLY B O 1
ATOM 3303 N N . LYS B 1 167 ? 19.047 24.078 4.242 1 97.38 167 LYS B N 1
ATOM 3304 C CA . LYS B 1 167 ? 19.859 24.969 5.062 1 97.38 167 LYS B CA 1
ATOM 3305 C C . LYS B 1 167 ? 19.062 25.5 6.254 1 97.38 167 LYS B C 1
ATOM 3307 O O . LYS B 1 167 ? 19.641 25.859 7.277 1 97.38 167 LYS B O 1
ATOM 3312 N N . VAL B 1 168 ? 17.781 25.531 6.145 1 98.38 168 VAL B N 1
ATOM 3313 C CA . VAL B 1 168 ? 16.938 26.109 7.188 1 98.38 168 VAL B CA 1
ATOM 3314 C C . VAL B 1 168 ? 16.031 25.031 7.77 1 98.38 168 VAL B C 1
ATOM 3316 O O . VAL B 1 168 ? 14.938 24.797 7.246 1 98.38 168 VAL B O 1
ATOM 3319 N N . PRO B 1 169 ? 16.406 24.453 8.906 1 98.12 169 PRO B N 1
ATOM 3320 C CA . PRO B 1 169 ? 15.578 23.422 9.523 1 98.12 169 PRO B CA 1
ATOM 3321 C C . PRO B 1 169 ? 14.281 23.984 10.109 1 98.12 169 PRO B C 1
ATOM 3323 O O . PRO B 1 169 ? 14.25 25.125 10.555 1 98.12 169 PRO B O 1
ATOM 3326 N N . LEU B 1 170 ? 13.234 23.141 10.055 1 98.56 170 LEU B N 1
ATOM 3327 C CA . LEU B 1 170 ? 11.945 23.438 10.672 1 98.56 170 LEU B CA 1
ATOM 3328 C C . LEU B 1 170 ? 11.594 22.375 11.727 1 98.56 170 LEU B C 1
ATOM 3330 O O . LEU B 1 170 ? 11.852 21.188 11.523 1 98.56 170 LEU B O 1
ATOM 3334 N N . ASN B 1 171 ? 11.109 22.844 12.797 1 97.31 171 ASN B N 1
ATOM 3335 C CA . ASN B 1 171 ? 10.5 21.875 13.695 1 97.31 171 ASN B CA 1
ATOM 3336 C C . ASN B 1 171 ? 9.031 21.625 13.352 1 97.31 171 ASN B C 1
ATOM 3338 O O . ASN B 1 171 ? 8.484 22.281 12.461 1 97.31 171 ASN B O 1
ATOM 3342 N N . LYS B 1 172 ? 8.383 20.719 14.07 1 97.25 172 LYS B N 1
ATOM 3343 C CA . LYS B 1 172 ? 7.031 20.281 13.734 1 97.25 172 LYS B CA 1
ATOM 3344 C C . LYS B 1 172 ? 6.035 21.422 13.844 1 97.25 172 LYS B C 1
ATOM 3346 O O . LYS B 1 172 ? 5.125 21.547 13.023 1 97.25 172 LYS B O 1
ATOM 3351 N N . SER B 1 173 ? 6.23 22.203 14.875 1 97.44 173 SER B N 1
ATOM 3352 C CA . SER B 1 173 ? 5.332 23.328 15.07 1 97.44 173 SER B CA 1
ATOM 3353 C C . SER B 1 173 ? 5.457 24.344 13.93 1 97.44 173 SER B C 1
ATOM 3355 O O . SER B 1 173 ? 4.465 24.922 13.492 1 97.44 173 SER B O 1
ATOM 3357 N N . GLU B 1 174 ? 6.648 24.547 13.508 1 98.31 174 GLU B N 1
ATOM 3358 C CA . GLU B 1 174 ? 6.887 25.469 12.391 1 98.31 174 GLU B CA 1
ATOM 3359 C C . GLU B 1 174 ? 6.309 24.906 11.094 1 98.31 174 GLU B C 1
ATOM 3361 O O . GLU B 1 174 ? 5.777 25.656 10.273 1 98.31 174 GLU B O 1
ATOM 3366 N N . VAL B 1 175 ? 6.414 23.641 10.914 1 98.56 175 VAL B N 1
ATOM 3367 C CA . VAL B 1 175 ? 5.801 23.016 9.75 1 98.56 175 VAL B CA 1
ATOM 3368 C C . VAL B 1 175 ? 4.285 23.188 9.805 1 98.56 175 VAL B C 1
ATOM 3370 O O . VAL B 1 175 ? 3.666 23.562 8.805 1 98.56 175 VAL B O 1
ATOM 3373 N N . ALA B 1 176 ? 3.725 22.969 10.93 1 98.19 176 ALA B N 1
ATOM 3374 C CA . ALA B 1 176 ? 2.283 23.125 11.117 1 98.19 176 ALA B CA 1
ATOM 3375 C C . ALA B 1 176 ? 1.829 24.547 10.766 1 98.19 176 ALA B C 1
ATOM 3377 O O . ALA B 1 176 ? 0.762 24.734 10.18 1 98.19 176 ALA B O 1
ATOM 3378 N N . ALA B 1 177 ? 2.623 25.469 11.086 1 98.12 177 ALA B N 1
ATOM 3379 C CA . ALA B 1 177 ? 2.279 26.875 10.906 1 98.12 177 ALA B CA 1
ATOM 3380 C C . ALA B 1 177 ? 2.193 27.25 9.43 1 98.12 177 ALA B C 1
ATOM 3382 O O . ALA B 1 177 ? 1.607 28.266 9.062 1 98.12 177 ALA B O 1
ATOM 3383 N N . LEU B 1 178 ? 2.738 26.438 8.617 1 97.69 178 LEU B N 1
ATOM 3384 C CA . LEU B 1 178 ? 2.701 26.688 7.18 1 97.69 178 LEU B CA 1
ATOM 3385 C C . LEU B 1 178 ? 1.277 26.578 6.648 1 97.69 178 LEU B C 1
ATOM 3387 O O . LEU B 1 178 ? 0.984 27.062 5.547 1 97.69 178 LEU B O 1
ATOM 3391 N N . GLY B 1 179 ? 0.412 25.922 7.391 1 95.69 179 GLY B N 1
ATOM 3392 C CA . GLY B 1 179 ? -0.981 25.812 6.992 1 95.69 179 GLY B CA 1
ATOM 3393 C C . GLY B 1 179 ? -1.654 27.141 6.762 1 95.69 179 GLY B C 1
ATOM 3394 O O . GLY B 1 179 ? -2.477 27.281 5.855 1 95.69 179 GLY B O 1
ATOM 3395 N N . ASP B 1 180 ? -1.312 28.141 7.496 1 95.31 180 ASP B N 1
ATOM 3396 C CA . ASP B 1 180 ? -1.926 29.453 7.402 1 95.31 180 ASP B CA 1
ATOM 3397 C C . ASP B 1 180 ? -1.511 30.172 6.113 1 95.31 180 ASP B C 1
ATOM 3399 O O . ASP B 1 180 ? -2.262 30.984 5.582 1 95.31 180 ASP B O 1
ATOM 3403 N N . THR B 1 181 ? -0.347 29.844 5.637 1 94.06 181 THR B N 1
ATOM 3404 C CA . THR B 1 181 ? 0.189 30.578 4.504 1 94.06 181 THR B CA 1
ATOM 3405 C C . THR B 1 181 ? 0.116 29.75 3.227 1 94.06 181 THR B C 1
ATOM 3407 O O . THR B 1 181 ? 0.513 30.219 2.156 1 94.06 181 THR B O 1
ATOM 3410 N N . GLY B 1 182 ? -0.355 28.594 3.332 1 93 182 GLY B N 1
ATOM 3411 C CA . GLY B 1 182 ? -0.293 27.703 2.182 1 93 182 GLY B CA 1
ATOM 3412 C C . GLY B 1 182 ? 1.125 27.344 1.78 1 93 182 GLY B C 1
ATOM 3413 O O . GLY B 1 182 ? 1.427 27.219 0.591 1 93 182 GLY B O 1
ATOM 3414 N N . GLY B 1 183 ? 1.98 27.234 2.75 1 95.88 183 GLY B N 1
ATOM 3415 C CA . GLY B 1 183 ? 3.391 26.984 2.5 1 95.88 183 GLY B CA 1
ATOM 3416 C C . GLY B 1 183 ? 3.719 25.516 2.35 1 95.88 183 GLY B C 1
ATOM 3417 O O . GLY B 1 183 ? 2.82 24.672 2.338 1 95.88 183 GLY B O 1
ATOM 3418 N N . SER B 1 184 ? 5.031 25.312 2.145 1 98 184 SER B N 1
ATOM 3419 C CA . SER B 1 184 ? 5.555 23.953 1.963 1 98 184 SER B CA 1
ATOM 3420 C C . SER B 1 184 ? 6.867 23.766 2.717 1 98 184 SER B C 1
ATOM 3422 O O . SER B 1 184 ? 7.477 24.734 3.166 1 98 184 SER B O 1
ATOM 3424 N N . PHE B 1 185 ? 7.184 22.516 2.889 1 98.56 185 PHE B N 1
ATOM 3425 C CA . PHE B 1 185 ? 8.492 22.156 3.418 1 98.56 185 PHE B CA 1
ATOM 3426 C C . PHE B 1 185 ? 9.188 21.156 2.5 1 98.56 185 PHE B C 1
ATOM 3428 O O . PHE B 1 185 ? 8.602 20.688 1.522 1 98.56 185 PHE B O 1
ATOM 3435 N N . TRP B 1 186 ? 10.453 20.969 2.801 1 98.69 186 TRP B N 1
ATOM 3436 C CA . TRP B 1 186 ? 11.258 20.031 2.029 1 98.69 186 TRP B CA 1
ATOM 3437 C C . TRP B 1 186 ? 11.727 18.859 2.902 1 98.69 186 TRP B C 1
ATOM 3439 O O . TRP B 1 186 ? 12.133 19.078 4.051 1 98.69 186 TRP B O 1
ATOM 3449 N N . ALA B 1 187 ? 11.602 17.688 2.352 1 98.19 187 ALA B N 1
ATOM 3450 C CA . ALA B 1 187 ? 11.992 16.484 3.08 1 98.19 187 ALA B CA 1
ATOM 3451 C C . ALA B 1 187 ? 12.734 15.508 2.17 1 98.19 187 ALA B C 1
ATOM 3453 O O . ALA B 1 187 ? 12.711 15.648 0.946 1 98.19 187 ALA B O 1
ATOM 3454 N N . SER B 1 188 ? 13.383 14.586 2.775 1 96.25 188 SER B N 1
ATOM 3455 C CA . SER B 1 188 ? 14.211 13.625 2.055 1 96.25 188 SER B CA 1
ATOM 3456 C C . SER B 1 188 ? 13.352 12.656 1.247 1 96.25 188 SER B C 1
ATOM 3458 O O . SER B 1 188 ? 12.164 12.5 1.515 1 96.25 188 SER B O 1
ATOM 3460 N N . ARG B 1 189 ? 13.984 12.008 0.297 1 94.94 189 ARG B N 1
ATOM 3461 C CA . ARG B 1 189 ? 13.336 10.93 -0.45 1 94.94 189 ARG B CA 1
ATOM 3462 C C . ARG B 1 189 ? 12.875 9.82 0.483 1 94.94 189 ARG B C 1
ATOM 3464 O O . ARG B 1 189 ? 11.789 9.266 0.305 1 94.94 189 ARG B O 1
ATOM 3471 N N . ASP B 1 190 ? 13.695 9.523 1.417 1 94.88 190 ASP B N 1
ATOM 3472 C CA . ASP B 1 190 ? 13.344 8.484 2.379 1 94.88 190 ASP B CA 1
ATOM 3473 C C . ASP B 1 190 ? 12.055 8.844 3.121 1 94.88 190 ASP B C 1
ATOM 3475 O O . ASP B 1 190 ? 11.227 7.969 3.398 1 94.88 190 ASP B O 1
ATOM 3479 N N . TRP B 1 191 ? 11.93 10.062 3.494 1 97.5 191 TRP B N 1
ATOM 3480 C CA . TRP B 1 191 ? 10.695 10.523 4.117 1 97.5 191 TRP B CA 1
ATOM 3481 C C . TRP B 1 191 ? 9.492 10.227 3.225 1 97.5 191 TRP B C 1
ATOM 3483 O O . TRP B 1 191 ? 8.469 9.727 3.697 1 97.5 191 TRP B O 1
ATOM 3493 N N . HIS B 1 192 ? 9.617 10.547 1.953 1 97.5 192 HIS B N 1
ATOM 3494 C CA . HIS B 1 192 ? 8.523 10.352 1.007 1 97.5 192 HIS B CA 1
ATOM 3495 C C . HIS B 1 192 ? 8.188 8.875 0.851 1 97.5 192 HIS B C 1
ATOM 3497 O O . HIS B 1 192 ? 7.012 8.5 0.773 1 97.5 192 HIS B O 1
ATOM 3503 N N . ILE B 1 193 ? 9.172 8.062 0.808 1 96.62 193 ILE B N 1
ATOM 3504 C CA . ILE B 1 193 ? 8.953 6.629 0.69 1 96.62 193 ILE B CA 1
ATOM 3505 C C . ILE B 1 193 ? 8.234 6.113 1.935 1 96.62 193 ILE B C 1
ATOM 3507 O O . ILE B 1 193 ? 7.242 5.387 1.83 1 96.62 193 ILE B O 1
ATOM 3511 N N . ALA B 1 194 ? 8.727 6.527 3.102 1 97.75 194 ALA B N 1
ATOM 3512 C CA . ALA B 1 194 ? 8.07 6.141 4.348 1 97.75 194 ALA B CA 1
ATOM 3513 C C . ALA B 1 194 ? 6.625 6.625 4.375 1 97.75 194 ALA B C 1
ATOM 3515 O O . ALA B 1 194 ? 5.719 5.887 4.773 1 97.75 194 ALA B O 1
ATOM 3516 N N . HIS B 1 195 ? 6.457 7.871 3.996 1 98.06 195 HIS B N 1
ATOM 3517 C CA . HIS B 1 195 ? 5.117 8.438 3.885 1 98.06 195 HIS B CA 1
ATOM 3518 C C . HIS B 1 195 ? 4.203 7.531 3.07 1 98.06 195 HIS B C 1
ATOM 3520 O O . HIS B 1 195 ? 3.098 7.203 3.508 1 98.06 195 HIS B O 1
ATOM 3526 N N . CYS B 1 196 ? 4.66 7.07 1.949 1 97.62 196 CYS B N 1
ATOM 3527 C CA . CYS B 1 196 ? 3.881 6.207 1.07 1 97.62 196 CYS B CA 1
ATOM 3528 C C . CYS B 1 196 ? 3.553 4.883 1.755 1 97.62 196 CYS B C 1
ATOM 3530 O O . CYS B 1 196 ? 2.406 4.434 1.726 1 97.62 196 CYS B O 1
ATOM 3532 N N . LEU B 1 197 ? 4.5 4.293 2.365 1 97.81 197 LEU B N 1
ATOM 3533 C CA . LEU B 1 197 ? 4.328 2.988 2.996 1 97.81 197 LEU B CA 1
ATOM 3534 C C . LEU B 1 197 ? 3.373 3.08 4.184 1 97.81 197 LEU B C 1
ATOM 3536 O O . LEU B 1 197 ? 2.584 2.164 4.422 1 97.81 197 LEU B O 1
ATOM 3540 N N . PHE B 1 198 ? 3.418 4.152 4.914 1 98.25 198 PHE B N 1
ATOM 3541 C CA . PHE B 1 198 ? 2.516 4.332 6.043 1 98.25 198 PHE B CA 1
ATOM 3542 C C . PHE B 1 198 ? 1.096 4.609 5.562 1 98.25 198 PHE B C 1
ATOM 3544 O O . PHE B 1 198 ? 0.126 4.25 6.234 1 98.25 198 PHE B O 1
ATOM 3551 N N . TYR B 1 199 ? 0.946 5.188 4.383 1 97.06 199 TYR B N 1
ATOM 3552 C CA . TYR B 1 199 ? -0.402 5.348 3.85 1 97.06 199 TYR B CA 1
ATOM 3553 C C . TYR B 1 199 ? -0.977 4.004 3.412 1 97.06 199 TYR B C 1
ATOM 3555 O O . TYR B 1 199 ? -2.189 3.789 3.477 1 97.06 199 TYR B O 1
ATOM 3563 N N . TRP B 1 200 ? -0.098 3.1 2.973 1 96.44 200 TRP B N 1
ATOM 3564 C CA . TRP B 1 200 ? -0.561 1.734 2.74 1 96.44 200 TRP B CA 1
ATOM 3565 C C . TRP B 1 200 ? -1.075 1.105 4.031 1 96.44 200 TRP B C 1
ATOM 3567 O O . TRP B 1 200 ? -2.143 0.489 4.043 1 96.44 200 TRP B O 1
ATOM 3577 N N . GLN B 1 201 ? -0.352 1.32 5.105 1 97 201 GLN B N 1
ATOM 3578 C CA . GLN B 1 201 ? -0.819 0.835 6.398 1 97 201 GLN B CA 1
ATOM 3579 C C . GLN B 1 201 ? -2.148 1.479 6.781 1 97 201 GLN B C 1
ATOM 3581 O O . GLN B 1 201 ? -3.033 0.815 7.32 1 97 201 GLN B O 1
ATOM 3586 N N . LYS B 1 202 ? -2.26 2.744 6.516 1 95.5 202 LYS B N 1
ATOM 3587 C CA . LYS B 1 202 ? -3.5 3.449 6.828 1 95.5 202 LYS B CA 1
ATOM 3588 C C . LYS B 1 202 ? -4.684 2.834 6.086 1 95.5 202 LYS B C 1
ATOM 3590 O O . LYS B 1 202 ? -5.77 2.695 6.652 1 95.5 202 LYS B O 1
ATOM 3595 N N . TYR B 1 203 ? -4.441 2.461 4.863 1 92.88 203 TYR B N 1
ATOM 3596 C CA . TYR B 1 203 ? -5.461 1.8 4.059 1 92.88 203 TYR B CA 1
ATOM 3597 C C . TYR B 1 203 ? -5.945 0.52 4.73 1 92.88 203 TYR B C 1
ATOM 3599 O O . TYR B 1 203 ? -7.145 0.237 4.754 1 92.88 203 TYR B O 1
ATOM 3607 N N . HIS B 1 204 ? -5.027 -0.232 5.207 1 92.75 204 HIS B N 1
ATOM 3608 C CA . HIS B 1 204 ? -5.398 -1.477 5.871 1 92.75 204 HIS B CA 1
ATOM 3609 C C . HIS B 1 204 ? -6.074 -1.206 7.211 1 92.75 204 HIS B C 1
ATOM 3611 O O . HIS B 1 204 ? -7.102 -1.812 7.527 1 92.75 204 HIS B O 1
ATOM 3617 N N . ARG B 1 205 ? -5.566 -0.26 7.984 1 94.12 205 ARG B N 1
ATOM 3618 C CA . ARG B 1 205 ? -6 -0.001 9.352 1 94.12 205 ARG B CA 1
ATOM 3619 C C . ARG B 1 205 ? -7.395 0.613 9.375 1 94.12 205 ARG B C 1
ATOM 3621 O O . ARG B 1 205 ? -8.156 0.409 10.328 1 94.12 205 ARG B O 1
ATOM 3628 N N . MET B 1 206 ? -7.715 1.334 8.359 1 91.88 206 MET B N 1
ATOM 3629 C CA . MET B 1 206 ? -9 2.029 8.383 1 91.88 206 MET B CA 1
ATOM 3630 C C . MET B 1 206 ? -10.156 1.037 8.445 1 91.88 206 MET B C 1
ATOM 3632 O O . MET B 1 206 ? -11.266 1.396 8.828 1 91.88 206 MET B O 1
ATOM 3636 N N . ARG B 1 207 ? -9.844 -0.193 8.062 1 86.69 207 ARG B N 1
ATOM 3637 C CA . ARG B 1 207 ? -10.828 -1.259 8.188 1 86.69 207 ARG B CA 1
ATOM 3638 C C . ARG B 1 207 ? -11.344 -1.364 9.617 1 86.69 207 ARG B C 1
ATOM 3640 O O . ARG B 1 207 ? -12.539 -1.575 9.844 1 86.69 207 ARG B O 1
ATOM 3647 N N . HIS B 1 208 ? -10.469 -1.202 10.586 1 88.06 208 HIS B N 1
ATOM 3648 C CA . HIS B 1 208 ? -10.828 -1.438 11.977 1 88.06 208 HIS B CA 1
ATOM 3649 C C . HIS B 1 208 ? -10.953 -0.125 12.742 1 88.06 208 HIS B C 1
ATOM 3651 O O . HIS B 1 208 ? -11.75 -0.019 13.68 1 88.06 208 HIS B O 1
ATOM 3657 N N . THR B 1 209 ? -10.172 0.857 12.32 1 90.5 209 THR B N 1
ATOM 3658 C CA . THR B 1 209 ? -10.195 2.135 13.023 1 90.5 209 THR B CA 1
ATOM 3659 C C . THR B 1 209 ? -11.391 2.971 12.594 1 90.5 209 THR B C 1
ATOM 3661 O O . THR B 1 209 ? -11.789 3.91 13.289 1 90.5 209 THR B O 1
ATOM 3664 N N . LYS B 1 210 ? -11.914 2.697 11.375 1 88.88 210 LYS B N 1
ATOM 3665 C CA . LYS B 1 210 ? -13.078 3.365 10.789 1 88.88 210 LYS B CA 1
ATOM 3666 C C . LYS B 1 210 ? -12.773 4.828 10.477 1 88.88 210 LYS B C 1
ATOM 3668 O O . LYS B 1 210 ? -13.688 5.645 10.359 1 88.88 210 LYS B O 1
ATOM 3673 N N . ILE B 1 211 ? -11.516 5.133 10.422 1 92 211 ILE B N 1
ATOM 3674 C CA . ILE B 1 211 ? -11.133 6.473 9.992 1 92 211 ILE B CA 1
ATOM 3675 C C . ILE B 1 211 ? -11.43 6.645 8.5 1 92 211 ILE B C 1
ATOM 3677 O O . ILE B 1 211 ? -11.469 5.668 7.75 1 92 211 ILE B O 1
ATOM 3681 N N . ILE B 1 212 ? -11.648 7.922 8.164 1 92.62 212 ILE B N 1
ATOM 3682 C CA . ILE B 1 212 ? -11.922 8.258 6.77 1 92.62 212 ILE B CA 1
ATOM 3683 C C . ILE B 1 212 ? -10.625 8.703 6.086 1 92.62 212 ILE B C 1
ATOM 3685 O O . ILE B 1 212 ? -9.945 9.609 6.566 1 92.62 212 ILE B O 1
ATOM 3689 N N . MET B 1 213 ? -10.336 8.008 4.984 1 93.31 213 MET B N 1
ATOM 3690 C CA . MET B 1 213 ? -9.172 8.391 4.199 1 93.31 213 MET B CA 1
ATOM 3691 C C . MET B 1 213 ? -9.414 9.711 3.48 1 93.31 213 MET B C 1
ATOM 3693 O O . MET B 1 213 ? -10.461 9.906 2.869 1 93.31 213 MET B O 1
ATOM 3697 N N . GLU B 1 214 ? -8.43 10.586 3.594 1 94.25 214 GLU B N 1
ATOM 3698 C CA . GLU B 1 214 ? -8.516 11.852 2.875 1 94.25 214 GLU B CA 1
ATOM 3699 C C . GLU B 1 214 ? -8.547 11.625 1.365 1 94.25 214 GLU B C 1
ATOM 3701 O O . GLU B 1 214 ? -7.82 10.773 0.846 1 94.25 214 GLU B O 1
ATOM 3706 N N . GLU B 1 215 ? -9.242 12.453 0.695 1 92.94 215 GLU B N 1
ATOM 3707 C CA . GLU B 1 215 ? -9.352 12.352 -0.757 1 92.94 215 GLU B CA 1
ATOM 3708 C C . GLU B 1 215 ? -7.992 12.492 -1.432 1 92.94 215 GLU B C 1
ATOM 3710 O O . GLU B 1 215 ? -7.719 11.836 -2.434 1 92.94 215 GLU B O 1
ATOM 3715 N N . ARG B 1 216 ? -7.145 13.258 -0.881 1 92.88 216 ARG B N 1
ATOM 3716 C CA . ARG B 1 216 ? -5.84 13.594 -1.438 1 92.88 216 ARG B CA 1
ATOM 3717 C C . ARG B 1 216 ? -5.004 12.336 -1.665 1 92.88 216 ARG B C 1
ATOM 3719 O O . ARG B 1 216 ? -4.238 12.258 -2.629 1 92.88 216 ARG B O 1
ATOM 3726 N N . PHE B 1 217 ? -5.184 11.398 -0.823 1 94 217 PHE B N 1
ATOM 3727 C CA . PHE B 1 217 ? -4.301 10.242 -0.89 1 94 217 PHE B CA 1
ATOM 3728 C C . PHE B 1 217 ? -5.086 8.977 -1.215 1 94 217 PHE B C 1
ATOM 3730 O O . PHE B 1 217 ? -4.531 7.875 -1.205 1 94 217 PHE B O 1
ATOM 3737 N N . ASP B 1 218 ? -6.363 9.156 -1.438 1 92.88 218 ASP B N 1
ATOM 3738 C CA . ASP B 1 218 ? -7.211 7.992 -1.69 1 92.88 218 ASP B CA 1
ATOM 3739 C C . ASP B 1 218 ? -7.461 7.812 -3.186 1 92.88 218 ASP B C 1
ATOM 3741 O O . ASP B 1 218 ? -8.602 7.906 -3.643 1 92.88 218 ASP B O 1
ATOM 3745 N N . SER B 1 219 ? -6.449 7.5 -3.951 1 92.62 219 SER B N 1
ATOM 3746 C CA . SER B 1 219 ? -6.598 7.285 -5.387 1 92.62 219 SER B CA 1
ATOM 3747 C C . SER B 1 219 ? -5.555 6.305 -5.91 1 92.62 219 SER B C 1
ATOM 3749 O O . SER B 1 219 ? -4.449 6.223 -5.375 1 92.62 219 SER B O 1
ATOM 3751 N N . LEU B 1 220 ? -5.977 5.605 -6.957 1 94.44 220 LEU B N 1
ATOM 3752 C CA . LEU B 1 220 ? -5.027 4.719 -7.621 1 94.44 220 LEU B CA 1
ATOM 3753 C C . LEU B 1 220 ? -3.844 5.508 -8.18 1 94.44 220 LEU B C 1
ATOM 3755 O O . LEU B 1 220 ? -2.713 5.02 -8.18 1 94.44 220 LEU B O 1
ATOM 3759 N N . HIS B 1 221 ? -4.121 6.695 -8.586 1 94.56 221 HIS B N 1
ATOM 3760 C CA . HIS B 1 221 ? -3.07 7.574 -9.078 1 94.56 221 HIS B CA 1
ATOM 3761 C C . HIS B 1 221 ? -1.99 7.793 -8.023 1 94.56 221 HIS B C 1
ATOM 3763 O O . HIS B 1 221 ? -0.797 7.727 -8.328 1 94.56 221 HIS B O 1
ATOM 3769 N N . HIS B 1 222 ? -2.402 8.031 -6.824 1 94.69 222 HIS B N 1
ATOM 3770 C CA . HIS B 1 222 ? -1.438 8.211 -5.742 1 94.69 222 HIS B CA 1
ATOM 3771 C C . HIS B 1 222 ? -0.638 6.934 -5.504 1 94.69 222 HIS B C 1
ATOM 3773 O O . HIS B 1 222 ? 0.581 6.984 -5.324 1 94.69 222 HIS B O 1
ATOM 3779 N N . VAL B 1 223 ? -1.312 5.816 -5.5 1 96.12 223 VAL B N 1
ATOM 3780 C CA . VAL B 1 223 ? -0.653 4.531 -5.305 1 96.12 223 VAL B CA 1
ATOM 3781 C C . VAL B 1 223 ? 0.408 4.324 -6.383 1 96.12 223 VAL B C 1
ATOM 3783 O O . VAL B 1 223 ? 1.548 3.961 -6.082 1 96.12 223 VAL B O 1
ATOM 3786 N N . LYS B 1 224 ? 0.051 4.59 -7.602 1 96.75 224 LYS B N 1
ATOM 3787 C CA . LYS B 1 224 ? 0.983 4.422 -8.711 1 96.75 224 LYS B CA 1
ATOM 3788 C C . LYS B 1 224 ? 2.125 5.43 -8.633 1 96.75 224 LYS B C 1
ATOM 3790 O O . LYS B 1 224 ? 3.268 5.109 -8.961 1 96.75 224 LYS B O 1
ATOM 3795 N N . HIS B 1 225 ? 1.819 6.66 -8.227 1 95.69 225 HIS B N 1
ATOM 3796 C CA . HIS B 1 225 ? 2.852 7.668 -8.008 1 95.69 225 HIS B CA 1
ATOM 3797 C C . HIS B 1 225 ? 3.875 7.191 -6.98 1 95.69 225 HIS B C 1
ATOM 3799 O O . HIS B 1 225 ? 5.082 7.309 -7.199 1 95.69 225 HIS B O 1
ATOM 3805 N N . CYS B 1 226 ? 3.426 6.66 -5.887 1 96.19 226 CYS B N 1
ATOM 3806 C CA . CYS B 1 226 ? 4.289 6.09 -4.859 1 96.19 226 CYS B CA 1
ATOM 3807 C C . CYS B 1 226 ? 5.145 4.961 -5.426 1 96.19 226 CYS B C 1
ATOM 3809 O O . CYS B 1 226 ? 6.336 4.875 -5.137 1 96.19 226 CYS B O 1
ATOM 3811 N N . GLY B 1 227 ? 4.453 4.094 -6.207 1 96.12 227 GLY B N 1
ATOM 3812 C CA . GLY B 1 227 ? 5.18 2.992 -6.816 1 96.12 227 GLY B CA 1
ATOM 3813 C C . GLY B 1 227 ? 6.352 3.449 -7.664 1 96.12 227 GLY B C 1
ATOM 3814 O O . GLY B 1 227 ? 7.441 2.877 -7.59 1 96.12 227 GLY B O 1
ATOM 3815 N N . ARG B 1 228 ? 6.152 4.461 -8.445 1 95.56 228 ARG B N 1
ATOM 3816 C CA . ARG B 1 228 ? 7.211 5.004 -9.289 1 95.56 228 ARG B CA 1
ATOM 3817 C C . ARG B 1 228 ? 8.344 5.59 -8.445 1 95.56 228 ARG B C 1
ATOM 3819 O O . ARG B 1 228 ? 9.516 5.359 -8.727 1 95.56 228 ARG B O 1
ATOM 3826 N N . LEU B 1 229 ? 7.992 6.324 -7.434 1 94.75 229 LEU B N 1
ATOM 3827 C CA . LEU B 1 229 ? 9 6.91 -6.559 1 94.75 229 LEU B CA 1
ATOM 3828 C C . LEU B 1 229 ? 9.875 5.824 -5.934 1 94.75 229 LEU B C 1
ATOM 3830 O O . LEU B 1 229 ? 11.102 5.938 -5.93 1 94.75 229 LEU B O 1
ATOM 3834 N N . ILE B 1 230 ? 9.25 4.785 -5.445 1 95.31 230 ILE B N 1
ATOM 3835 C CA . ILE B 1 230 ? 9.93 3.719 -4.723 1 95.31 230 ILE B CA 1
ATOM 3836 C C . ILE B 1 230 ? 10.852 2.959 -5.676 1 95.31 230 ILE B C 1
ATOM 3838 O O . ILE B 1 230 ? 11.961 2.574 -5.301 1 95.31 230 ILE B O 1
ATOM 3842 N N . ARG B 1 231 ? 10.383 2.801 -6.887 1 93.5 231 ARG B N 1
ATOM 3843 C CA . ARG B 1 231 ? 11.125 1.96 -7.82 1 93.5 231 ARG B CA 1
ATOM 3844 C C . ARG B 1 231 ? 12.188 2.768 -8.555 1 93.5 231 ARG B C 1
ATOM 3846 O O . ARG B 1 231 ? 13.086 2.197 -9.172 1 93.5 231 ARG B O 1
ATOM 3853 N N . ASN B 1 232 ? 12.047 4.031 -8.547 1 89.75 232 ASN B N 1
ATOM 3854 C CA . ASN B 1 232 ? 13.062 4.859 -9.195 1 89.75 232 ASN B CA 1
ATOM 3855 C C . ASN B 1 232 ? 14.422 4.695 -8.523 1 89.75 232 ASN B C 1
ATOM 3857 O O . ASN B 1 232 ? 14.523 4.73 -7.297 1 89.75 232 ASN B O 1
ATOM 3861 N N . PRO B 1 233 ? 15.406 4.523 -9.406 1 81.44 233 PRO B N 1
ATOM 3862 C CA . PRO B 1 233 ? 16.75 4.41 -8.82 1 81.44 233 PRO B CA 1
ATOM 3863 C C . PRO B 1 233 ? 17.156 5.648 -8.023 1 81.44 233 PRO B C 1
ATOM 3865 O O . PRO B 1 233 ? 16.766 6.766 -8.375 1 81.44 233 PRO B O 1
ATOM 3868 N N . THR B 1 234 ? 17.828 5.359 -6.898 1 75.56 234 THR B N 1
ATOM 3869 C CA . THR B 1 234 ? 18.312 6.461 -6.07 1 75.56 234 THR B CA 1
ATOM 3870 C C . THR B 1 234 ? 19.406 7.238 -6.793 1 75.56 234 THR B C 1
ATOM 3872 O O . THR B 1 234 ? 20.406 6.664 -7.203 1 75.56 234 THR B O 1
ATOM 3875 N N . PRO B 1 235 ? 19.078 8.484 -6.887 1 76.38 235 PRO B N 1
ATOM 3876 C CA . PRO B 1 235 ? 20.156 9.281 -7.5 1 76.38 235 PRO B CA 1
ATOM 3877 C C . PRO B 1 235 ? 21.422 9.328 -6.645 1 76.38 235 PRO B C 1
ATOM 3879 O O . PRO B 1 235 ? 21.359 9.039 -5.449 1 76.38 235 PRO B O 1
ATOM 3882 N N . ASP B 1 236 ? 22.484 9.648 -7.238 1 77.69 236 ASP B N 1
ATOM 3883 C CA . ASP B 1 236 ? 23.781 9.68 -6.582 1 77.69 236 ASP B CA 1
ATOM 3884 C C . ASP B 1 236 ? 23.922 10.922 -5.703 1 77.69 236 ASP B C 1
ATOM 3886 O O . ASP B 1 236 ? 24.891 11.047 -4.953 1 77.69 236 ASP B O 1
ATOM 3890 N N . HIS B 1 237 ? 22.906 11.75 -5.789 1 77.75 237 HIS B N 1
ATOM 3891 C CA . HIS B 1 237 ? 23 12.969 -4.988 1 77.75 237 HIS B CA 1
ATOM 3892 C C . HIS B 1 237 ? 21.781 13.133 -4.082 1 77.75 237 HIS B C 1
ATOM 3894 O O . HIS B 1 237 ? 20.688 12.672 -4.414 1 77.75 237 HIS B O 1
ATOM 3900 N N . PHE B 1 238 ? 22.219 13.68 -2.957 1 83.44 238 PHE B N 1
ATOM 3901 C CA . PHE B 1 238 ? 21.156 13.961 -1.994 1 83.44 238 PHE B CA 1
ATOM 3902 C C . PHE B 1 238 ? 20.312 15.141 -2.451 1 83.44 238 PHE B C 1
ATOM 3904 O O . PHE B 1 238 ? 20.828 16.141 -2.934 1 83.44 238 PHE B O 1
ATOM 3911 N N . PHE B 1 239 ? 18.984 14.906 -2.434 1 90.25 239 PHE B N 1
ATOM 3912 C CA . PHE B 1 239 ? 18.078 16 -2.75 1 90.25 239 PHE B CA 1
ATOM 3913 C C . PHE B 1 239 ? 16.812 15.922 -1.904 1 90.25 239 PHE B C 1
ATOM 3915 O O . PHE B 1 239 ? 16.531 14.875 -1.312 1 90.25 239 PHE B O 1
ATOM 3922 N N . LEU B 1 240 ? 16.219 17.078 -1.767 1 96.5 240 LEU B N 1
ATOM 3923 C CA . LEU B 1 240 ? 14.969 17.172 -1.021 1 96.5 240 LEU B CA 1
ATOM 3924 C C . LEU B 1 240 ? 13.789 17.375 -1.963 1 96.5 240 LEU B C 1
ATOM 3926 O O . LEU B 1 240 ? 13.961 17.844 -3.088 1 96.5 240 LEU B O 1
ATOM 3930 N N . ILE B 1 241 ? 12.648 16.922 -1.522 1 96.56 241 ILE B N 1
ATOM 3931 C CA . ILE B 1 241 ? 11.422 17.031 -2.311 1 96.56 241 ILE B CA 1
ATOM 3932 C C . ILE B 1 241 ? 10.398 17.859 -1.548 1 96.56 241 ILE B C 1
ATOM 3934 O O . ILE B 1 241 ? 10.195 17.656 -0.347 1 96.56 241 ILE B O 1
ATOM 3938 N N . GLU B 1 242 ? 9.789 18.766 -2.219 1 97.75 242 GLU B N 1
ATOM 3939 C CA . GLU B 1 242 ? 8.852 19.703 -1.622 1 97.75 242 GLU B CA 1
ATOM 3940 C C . GLU B 1 242 ? 7.531 19.031 -1.268 1 97.75 242 GLU B C 1
ATOM 3942 O O . GLU B 1 242 ? 7.027 18.188 -2.031 1 97.75 242 GLU B O 1
ATOM 3947 N N . VAL B 1 243 ? 6.922 19.422 -0.116 1 97.5 243 VAL B N 1
ATOM 3948 C CA . VAL B 1 243 ? 5.652 18.891 0.377 1 97.5 243 VAL B CA 1
ATOM 3949 C C . VAL B 1 243 ? 4.762 20.031 0.846 1 97.5 243 VAL B C 1
ATOM 3951 O O . VAL B 1 243 ? 5.105 20.766 1.786 1 97.5 243 VAL B O 1
ATOM 3954 N N . PRO B 1 244 ? 3.646 20.219 0.25 1 96.88 244 PRO B N 1
ATOM 3955 C CA . PRO B 1 244 ? 2.75 21.281 0.712 1 96.88 244 PRO B CA 1
ATOM 3956 C C . PRO B 1 244 ? 2.035 20.922 2.014 1 96.88 244 PRO B C 1
ATOM 3958 O O . PRO B 1 244 ? 1.751 19.75 2.266 1 96.88 244 PRO B O 1
ATOM 3961 N N . VAL B 1 245 ? 1.825 21.891 2.844 1 97.25 245 VAL B N 1
ATOM 3962 C CA . VAL B 1 245 ? 0.968 21.766 4.016 1 97.25 245 VAL B CA 1
ATOM 3963 C C . VAL B 1 245 ? -0.419 22.328 3.709 1 97.25 245 VAL B C 1
ATOM 3965 O O . VAL B 1 245 ? -0.549 23.469 3.273 1 97.25 245 VAL B O 1
ATOM 3968 N N . THR B 1 246 ? -1.469 21.5 3.986 1 95.81 246 THR B N 1
ATOM 3969 C CA . THR B 1 246 ? -2.793 21.938 3.551 1 95.81 246 THR B CA 1
ATOM 3970 C C . THR B 1 246 ? -3.762 21.969 4.73 1 95.81 246 THR B C 1
ATOM 3972 O O . THR B 1 246 ? -3.508 21.375 5.773 1 95.81 246 THR B O 1
ATOM 3975 N N . MET B 1 247 ? -4.852 22.734 4.551 1 93.44 247 MET B N 1
ATOM 3976 C CA . MET B 1 247 ? -5.895 22.891 5.559 1 93.44 247 MET B CA 1
ATOM 3977 C C . MET B 1 247 ? -7.094 22 5.25 1 93.44 247 MET B C 1
ATOM 3979 O O . MET B 1 247 ? -8.031 21.922 6.043 1 93.44 247 MET B O 1
ATOM 3983 N N . ASN B 1 248 ? -7.082 21.453 4.168 1 83.31 248 ASN B N 1
ATOM 3984 C CA . ASN B 1 248 ? -7.988 20.391 3.729 1 83.31 248 ASN B CA 1
ATOM 3985 C C . ASN B 1 248 ? -7.266 19.344 2.879 1 83.31 248 ASN B C 1
ATOM 3987 O O . ASN B 1 248 ? -6.152 19.594 2.41 1 83.31 248 ASN B O 1
ATOM 3991 N N . SER B 1 249 ? -7.828 18.219 2.801 1 80.69 249 SER B N 1
ATOM 3992 C CA . SER B 1 249 ? -7.129 17.156 2.08 1 80.69 249 SER B CA 1
ATOM 3993 C C . SER B 1 249 ? -7.895 16.734 0.831 1 80.69 249 SER B C 1
ATOM 3995 O O . SER B 1 249 ? -8.125 15.547 0.606 1 80.69 249 SER B O 1
ATOM 3997 N N . SER B 1 250 ? -8.172 17.891 0.047 1 78.75 250 SER B N 1
ATOM 3998 C CA . SER B 1 250 ? -8.805 17.625 -1.242 1 78.75 250 SER B CA 1
ATOM 3999 C C . SER B 1 250 ? -7.793 17.109 -2.256 1 78.75 250 SER B C 1
ATOM 4001 O O . SER B 1 250 ? -6.582 17.203 -2.045 1 78.75 250 SER B O 1
ATOM 4003 N N . LYS B 1 251 ? -8.328 16.516 -3.326 1 74.06 251 LYS B N 1
ATOM 4004 C CA . LYS B 1 251 ? -7.492 15.93 -4.371 1 74.06 251 LYS B CA 1
ATOM 4005 C C . LYS B 1 251 ? -6.559 16.984 -4.973 1 74.06 251 LYS B C 1
ATOM 4007 O O . LYS B 1 251 ? -5.445 16.656 -5.391 1 74.06 251 LYS B O 1
ATOM 4012 N N . ASP B 1 252 ? -7.047 18.219 -5 1 63.38 252 ASP B N 1
ATOM 4013 C CA . ASP B 1 252 ? -6.305 19.297 -5.645 1 63.38 252 ASP B CA 1
ATOM 4014 C C . ASP B 1 252 ? -5.457 20.062 -4.633 1 63.38 252 ASP B C 1
ATOM 4016 O O . ASP B 1 252 ? -4.82 21.062 -4.98 1 63.38 252 ASP B O 1
ATOM 4020 N N . ALA B 1 253 ? -5.367 19.484 -3.445 1 63.91 253 ALA B N 1
ATOM 4021 C CA . ALA B 1 253 ? -4.613 20.172 -2.402 1 63.91 253 ALA B CA 1
ATOM 4022 C C . ALA B 1 253 ? -3.146 19.75 -2.412 1 63.91 253 ALA B C 1
ATOM 4024 O O . ALA B 1 253 ? -2.82 18.625 -2.791 1 63.91 253 ALA B O 1
#

Solvent-accessible surface area (backbone atoms only — not comparable to full-atom values): 29516 Å² total; per-residue (Å²): 131,90,60,94,68,85,86,81,87,82,89,80,84,86,81,86,83,88,75,90,76,85,85,87,83,86,80,79,73,82,73,85,78,86,74,84,77,77,62,72,59,61,59,52,48,52,53,48,48,50,52,47,50,52,52,49,50,54,49,48,51,52,50,48,49,51,49,50,53,60,62,65,44,75,75,71,75,68,58,64,59,55,50,48,51,50,44,49,48,53,57,46,54,71,40,68,40,85,47,66,86,75,46,63,87,69,57,37,26,30,68,19,60,80,34,57,71,51,12,50,74,63,58,24,45,72,34,82,71,75,36,22,31,29,24,66,64,50,50,57,64,69,60,37,55,52,55,52,42,67,34,91,40,80,85,11,28,71,71,38,12,67,36,70,84,63,78,42,77,42,54,70,67,58,53,52,55,23,32,57,71,63,32,56,37,20,30,43,60,66,54,53,49,49,48,46,48,51,50,54,48,48,60,61,46,26,75,78,71,29,28,32,60,36,42,48,68,64,42,69,64,47,52,51,52,44,44,50,60,66,67,44,80,79,66,96,60,92,63,48,46,80,43,67,28,28,30,34,29,35,70,88,95,138,87,78,83,87,81,89,79,85,84,78,82,90,82,78,85,89,85,90,85,82,89,83,88,79,83,81,86,72,78,76,74,73,78,74,80,71,78,57,68,64,56,56,52,46,47,52,50,46,49,52,48,49,50,52,50,49,53,52,46,48,51,49,47,47,52,51,48,51,63,61,64,43,72,73,72,73,70,54,65,60,53,46,48,51,49,42,46,49,53,57,46,54,70,40,69,42,85,46,66,88,76,44,63,86,69,57,37,26,31,67,19,60,79,34,57,69,50,13,50,76,63,58,24,45,73,33,81,71,76,34,23,31,28,25,66,63,49,49,58,64,70,61,38,55,52,55,53,41,67,33,90,39,80,86,10,28,72,72,38,11,69,37,70,85,62,79,41,77,44,54,71,68,59,52,51,55,23,32,58,72,63,30,56,34,18,29,42,61,65,54,53,48,48,48,46,48,51,49,53,48,47,63,60,46,26,74,77,70,29,30,33,59,36,41,49,69,63,44,71,66,47,52,52,51,44,44,50,60,67,68,45,78,79,66,97,59,92,62,49,46,81,43,64,26,27,32,34,30,35,68,89,93